Protein AF-0000000082829561 (afdb_homodimer)

InterPro domains:
  IPR021243 Protein of unknown function DUF2804 [PF10974] (38-331)
  IPR021243 Protein of unknown function DUF2804 [PTHR35868] (2-331)

Nearest PDB structures (foldseek):
  7a0q-assembly1_A  TM=5.522E-01  e=3.337E-08  Fusarium vanettenii 77-13-4
  5ixg-assembly1_A  TM=3.100E-01  e=2.796E-01  Burkholderia cenocepacia PC184
  7e7v-assembly3_C  TM=2.441E-01  e=7.284E-01  Ralstonia solanacearum
  8bk2-assembly2_B  TM=2.374E-01  e=1.233E+00  Neisseria meningitidis serogroup B
  7fyd-assembly1_A  TM=2.319E-01  e=2.919E+00  Homo sapiens

Sequence (662 aa):
MDLIQENGQPRYGRFESVPFTIHVQRYIYKTPYGKVLKGWRKQLKYKKFKFCGIQHKHYSIGLAIADIGWVGHGFFYIYDHETGQVIEWNAIQPLGHKTYLDEQPLFNQSYFSKSPYQFDIQHANGVRYIRVTKYGEICLSARIFCAGTDILSLCTPTGINGWTYTQKQTTLAVEGMFINKQNQVVQFDEKTFASLDDTCGFLRPETAWFWLSCNFWDEQGRRIGLNLASGVNESFGNENCLWINGVLFPLTDVLFEKVNDELWQISSLDQKLNLQVHIGWCRYENINLRMIGSQFNQWQAKISGTIEHETTDIIYCKEQYGLLEQHYAKWMDLIQENGQPRYGRFESVPFTIHVQRYIYKTPYGKVLKGWRKQLKYKKFKFCGIQHKHYSIGLAIADIGWVGHGFFYIYDHETGQVIEWNAIQPLGHKTYLDEQPLFNQSYFSKSPYQFDIQHANGVRYIRVTKYGEICLSARIFCAGTDILSLCTPTGINGWTYTQKQTTLAVEGMFINKQNQVVQFDEKTFASLDDTCGFLRPETAWFWLSCNFWDEQGRRIGLNLASGVNESFGNENCLWINGVLFPLTDVLFEKVNDELWQISSLDQKLNLQVHIGWCRYENINLRMIGSQFNQWQAKISGTIEHETTDIIYCKEQYGLLEQHYAKW

Secondary structure (DSSP, 8-state):
-BSB-TTS-B--EE-SS--SB--GGG---B-TTSPBP-HHHHHTTEEEEEEEEEEETTEEEEEEEEE-SSEEEEEEEEEETTT--EEEEEEEEETTTTEE----SSSEEEEEEETTEEEEEEEETTEEEEEEEETTEEEEEEEEE-TTS--EEEEEEETTTEEEEEEEEEEEEEEEEEE-TTS-EEE--TT-EEEEEEEEEE--SEEEEEEEEEEEE-TTS-EEEEEEEESSS-TTS---EEEETTEEEE---EEEEE-SSSEEEEEETTS-EEEEEEEEEEEEEEEEETTEEEEEEEEEEEEEEEEEEETTEEEEEEEEEEEEEEEEEE-/-BSB-TTS-B--EE-SS--SB--GGG---B-TTSPBP-HHHHHTTEEEEEEEEEEETTEEEEEEEEE-SSEEEEEEEEEETTT--EEEEEEEEETTTTEE----SSSEEEEEEETTEEEEEEEETTEEEEEEEETTEEEEEEEEE-TTS--EEEEEEETTTEEEEEEEEEEEEEEEEEE-TTS-EEE--TT-EEEEEEEEEE--SEEEEEEEEEEEE-TTS-EEEEEEEESSS-TTS---EEEETTEEEE---EEEEE-SSSEEEEEETTS-EEEEEEEEEEEEEEEEETTEEEEEEEEEEEEEEEEEEETTEEEEEEEEEEEEEEEEEE-

Solvent-accessible surface area (backbone atoms only — not comparable to full-atom values): 32976 Å² total; per-residue (Å²): 90,57,34,33,39,95,88,17,45,69,60,72,31,76,42,95,61,71,41,62,33,50,57,70,84,52,45,67,42,37,45,98,86,64,49,73,51,63,66,68,68,42,48,45,46,36,31,39,37,40,37,41,39,36,43,45,91,59,34,42,34,41,38,37,45,34,39,54,41,60,36,15,37,40,39,38,36,41,36,32,71,84,78,70,47,70,45,74,48,76,48,76,27,70,66,24,51,62,43,44,81,47,80,39,70,60,59,30,58,28,39,38,52,52,94,61,40,37,43,38,38,35,31,51,90,51,30,38,39,40,38,31,26,49,80,83,39,78,40,31,38,38,44,31,46,51,64,84,40,52,64,48,30,39,21,16,61,23,69,81,60,28,32,36,36,37,40,35,41,53,57,22,45,42,41,50,37,34,50,48,93,86,69,42,81,43,68,54,45,95,82,21,28,31,32,41,40,40,35,36,32,30,60,54,49,65,42,24,36,41,39,37,46,35,51,48,71,41,98,86,68,44,42,35,21,39,34,41,45,28,60,54,54,42,38,37,53,66,64,21,33,37,28,55,68,36,42,70,40,82,49,64,44,33,48,82,41,75,74,50,99,49,35,33,37,37,37,29,74,82,65,42,31,44,36,39,37,40,54,57,63,62,54,72,47,76,44,83,43,99,78,35,32,33,41,38,40,39,22,41,27,32,32,27,42,42,36,56,79,49,98,85,41,70,48,69,40,76,63,35,61,30,37,41,34,42,37,41,40,30,95,91,58,34,34,38,93,89,16,44,68,60,73,30,75,42,94,61,72,41,64,32,48,58,70,85,52,43,66,42,37,46,96,86,63,49,74,51,63,68,68,70,42,48,47,46,37,31,40,39,39,38,41,38,35,43,43,90,59,34,41,34,42,38,37,44,35,38,54,39,59,36,15,37,40,38,38,36,42,36,31,70,85,77,67,49,69,45,75,47,75,50,75,26,68,66,24,51,62,43,43,80,48,79,37,69,58,59,31,58,29,40,40,55,52,92,58,40,36,41,40,38,36,32,50,91,51,29,38,38,39,39,31,26,50,80,84,40,79,40,32,38,39,43,32,45,52,66,85,39,52,65,49,28,39,22,17,60,23,70,82,59,28,29,36,37,40,39,37,39,54,57,22,46,41,42,51,37,35,49,48,93,85,69,41,81,43,69,54,45,95,81,22,30,31,32,42,40,39,35,39,32,30,60,54,51,66,42,25,36,40,38,37,45,35,51,46,71,39,98,84,68,43,42,35,20,39,34,42,46,28,61,54,55,42,38,36,53,65,65,22,33,39,29,54,70,34,43,70,40,84,49,64,44,35,47,83,40,76,74,52,100,49,36,33,38,37,36,28,73,83,66,42,31,43,37,40,36,40,54,57,65,63,55,72,47,78,45,83,42,99,78,35,33,33,42,38,40,38,21,41,25,32,32,27,41,42,36,54,78,48,97,85,41,72,48,67,40,77,61,36,61,30,36,40,32,42,38,39,40,30,94

pLDDT: mean 95.27, std 4.78, range [64.25, 98.88]

Structure (mmCIF, N/CA/C/O backbone):
data_AF-0000000082829561-model_v1
#
loop_
_entity.id
_entity.type
_entity.pdbx_description
1 polymer 'Uncharacterized protein'
#
loop_
_atom_site.group_PDB
_atom_site.id
_atom_site.type_symbol
_atom_site.label_atom_id
_atom_site.label_alt_id
_atom_site.label_comp_id
_atom_site.label_asym_id
_atom_site.label_entity_id
_atom_site.label_seq_id
_atom_site.pdbx_PDB_ins_code
_atom_site.Cartn_x
_atom_site.Cartn_y
_atom_site.Cartn_z
_atom_site.occupancy
_atom_site.B_iso_or_equiv
_atom_site.auth_seq_id
_atom_site.auth_comp_id
_atom_site.auth_asym_id
_atom_site.auth_atom_id
_atom_site.pdbx_PDB_model_num
ATOM 1 N N . MET A 1 1 ? -20.594 -5.582 -14.867 1 89.31 1 MET A N 1
ATOM 2 C CA . MET A 1 1 ? -20.141 -4.195 -14.773 1 89.31 1 MET A CA 1
ATOM 3 C C . MET A 1 1 ? -18.797 -4.016 -15.477 1 89.31 1 MET A C 1
ATOM 5 O O . MET A 1 1 ? -18.047 -4.977 -15.633 1 89.31 1 MET A O 1
ATOM 9 N N . ASP A 1 2 ? -18.578 -2.828 -15.984 1 94.31 2 ASP A N 1
ATOM 10 C CA . ASP A 1 2 ? -17.281 -2.48 -16.531 1 94.31 2 ASP A CA 1
ATOM 11 C C . ASP A 1 2 ? -16.328 -1.979 -15.445 1 94.31 2 ASP A C 1
ATOM 13 O O . ASP A 1 2 ? -16.734 -1.215 -14.562 1 94.31 2 ASP A O 1
ATOM 17 N N . LEU A 1 3 ? -15.148 -2.484 -15.523 1 97.81 3 LEU A N 1
ATOM 18 C CA . LEU A 1 3 ? -14.195 -2.039 -14.508 1 97.81 3 LEU A CA 1
ATOM 19 C C . LEU A 1 3 ? -13.953 -0.539 -14.617 1 97.81 3 LEU A C 1
ATOM 21 O O . LEU A 1 3 ? -14.008 0.177 -13.617 1 97.81 3 LEU A O 1
ATOM 25 N N . ILE A 1 4 ? -13.625 -0.08 -15.867 1 97.62 4 ILE A N 1
ATOM 26 C CA . ILE A 1 4 ? -13.453 1.352 -16.078 1 97.62 4 ILE A CA 1
ATOM 27 C C . ILE A 1 4 ? -14.812 2.006 -16.312 1 97.62 4 ILE A C 1
ATOM 29 O O . ILE A 1 4 ? -15.57 1.581 -17.188 1 97.62 4 ILE A O 1
ATOM 33 N N . GLN A 1 5 ? -15.062 3.021 -15.586 1 95.19 5 GLN A N 1
ATOM 34 C CA . GLN A 1 5 ? -16.344 3.715 -15.625 1 95.19 5 GLN A CA 1
ATOM 35 C C . GLN A 1 5 ? -16.422 4.672 -16.812 1 95.19 5 GLN A C 1
ATOM 37 O O . GLN A 1 5 ? -15.414 4.879 -17.516 1 95.19 5 GLN A O 1
ATOM 42 N N . GLU A 1 6 ? -17.562 5.297 -16.969 1 92.88 6 GLU A N 1
ATOM 43 C CA . GLU A 1 6 ? -17.781 6.234 -18.062 1 92.88 6 GLU A CA 1
ATOM 44 C C . GLU A 1 6 ? -16.922 7.48 -17.922 1 92.88 6 GLU A C 1
ATOM 46 O O . GLU A 1 6 ? -16.5 8.078 -18.906 1 92.88 6 GLU A O 1
ATOM 51 N N . ASN A 1 7 ? -16.609 7.816 -16.703 1 91.56 7 ASN A N 1
ATOM 52 C CA . ASN A 1 7 ? -15.805 9.008 -16.469 1 91.56 7 ASN A CA 1
ATOM 53 C C . ASN A 1 7 ? -14.32 8.734 -16.703 1 91.56 7 ASN A C 1
ATOM 55 O O . ASN A 1 7 ? -13.477 9.609 -16.469 1 91.56 7 ASN A O 1
ATOM 59 N N . GLY A 1 8 ? -14.047 7.512 -17.031 1 94.19 8 GLY A N 1
ATOM 60 C CA . GLY A 1 8 ? -12.68 7.164 -17.375 1 94.19 8 GLY A CA 1
ATOM 61 C C . GLY A 1 8 ? -11.867 6.66 -16.203 1 94.19 8 GLY A C 1
ATOM 62 O O . GLY A 1 8 ? -10.656 6.445 -16.328 1 94.19 8 GLY A O 1
ATOM 63 N N . GLN A 1 9 ? -12.484 6.535 -15.078 1 94.5 9 GLN A N 1
ATOM 64 C CA . GLN A 1 9 ? -11.789 6.066 -13.883 1 94.5 9 GLN A CA 1
ATOM 65 C C . GLN A 1 9 ? -12.258 4.668 -13.484 1 94.5 9 GLN A C 1
ATOM 67 O O . GLN A 1 9 ? -13.391 4.289 -13.758 1 94.5 9 GLN A O 1
ATOM 72 N N . PRO A 1 10 ? -11.438 3.881 -12.891 1 96.94 10 PRO A N 1
ATOM 73 C CA . PRO A 1 10 ? -11.828 2.523 -12.492 1 96.94 10 PRO A CA 1
ATOM 74 C C . PRO A 1 10 ? -12.758 2.502 -11.281 1 96.94 10 PRO A C 1
ATOM 76 O O . PRO A 1 10 ? -12.859 3.498 -10.562 1 96.94 10 PRO A O 1
ATOM 79 N N . ARG A 1 11 ? -13.477 1.446 -11.172 1 96.69 11 ARG A N 1
ATOM 80 C CA . ARG A 1 11 ? -14.102 1.095 -9.898 1 96.69 11 ARG A CA 1
ATOM 81 C C . ARG A 1 11 ? -13.094 0.458 -8.953 1 96.69 11 ARG A C 1
ATOM 83 O O . ARG A 1 11 ? -12.227 -0.306 -9.383 1 96.69 11 ARG A O 1
ATOM 90 N N . TYR A 1 12 ? -13.234 0.782 -7.688 1 97.25 12 TYR A N 1
ATOM 91 C CA . TYR A 1 12 ? -12.258 0.266 -6.73 1 97.25 12 TYR A CA 1
ATOM 92 C C . TYR A 1 12 ? -12.945 -0.564 -5.648 1 97.25 12 TYR A C 1
ATOM 94 O O . TYR A 1 12 ? -14.117 -0.344 -5.34 1 97.25 12 TYR A O 1
ATOM 102 N N . GLY A 1 13 ? -12.117 -1.519 -5.113 1 96.06 13 GLY A N 1
ATOM 103 C CA . GLY A 1 13 ? -12.578 -2.369 -4.027 1 96.06 13 GLY A CA 1
ATOM 104 C C . GLY A 1 13 ? -12.695 -3.83 -4.426 1 96.06 13 GLY A C 1
ATOM 105 O O . GLY A 1 13 ? -12.234 -4.227 -5.496 1 96.06 13 GLY A O 1
ATOM 106 N N . ARG A 1 14 ? -13.148 -4.629 -3.502 1 95.75 14 ARG A N 1
ATOM 107 C CA . ARG A 1 14 ? -13.461 -6.027 -3.785 1 95.75 14 ARG A CA 1
ATOM 108 C C . ARG A 1 14 ? -14.859 -6.164 -4.375 1 95.75 14 ARG A C 1
ATOM 110 O O . ARG A 1 14 ? -15.836 -5.648 -3.816 1 95.75 14 ARG A O 1
ATOM 117 N N . PHE A 1 15 ? -14.922 -6.84 -5.449 1 96.75 15 PHE A N 1
ATOM 118 C CA . PHE A 1 15 ? -16.188 -6.945 -6.16 1 96.75 15 PHE A CA 1
ATOM 119 C C . PHE A 1 15 ? -16.875 -8.266 -5.84 1 96.75 15 PHE A C 1
ATOM 121 O O . PHE A 1 15 ? -16.219 -9.305 -5.719 1 96.75 15 PHE A O 1
ATOM 128 N N . GLU A 1 16 ? -18.172 -8.219 -5.789 1 92.44 16 GLU A N 1
ATOM 129 C CA . GLU A 1 16 ? -18.953 -9.43 -5.594 1 92.44 16 GLU A CA 1
ATOM 130 C C . GLU A 1 16 ? -18.969 -10.289 -6.855 1 92.44 16 GLU A C 1
ATOM 132 O O . GLU A 1 16 ? -19.016 -11.516 -6.777 1 92.44 16 GLU A O 1
ATOM 137 N N . SER A 1 17 ? -18.984 -9.555 -7.945 1 92.19 17 SER A N 1
ATOM 138 C CA . SER A 1 17 ? -18.938 -10.234 -9.234 1 92.19 17 SER A CA 1
ATOM 139 C C . SER A 1 17 ? -17.781 -9.711 -10.086 1 92.19 17 SER A C 1
ATOM 141 O O . SER A 1 17 ? -17.406 -8.539 -9.984 1 92.19 17 SER A O 1
ATOM 143 N N . VAL A 1 18 ? -17.297 -10.602 -10.852 1 94.81 18 VAL A N 1
ATOM 144 C CA . VAL A 1 18 ? -16.203 -10.211 -11.734 1 94.81 18 VAL A CA 1
ATOM 145 C C . VAL A 1 18 ? -16.719 -9.227 -12.789 1 94.81 18 VAL A C 1
ATOM 147 O O . VAL A 1 18 ? -17.828 -9.391 -13.312 1 94.81 18 VAL A O 1
ATOM 150 N N . PRO A 1 19 ? -15.93 -8.227 -13.133 1 96.19 19 PRO A N 1
ATOM 151 C CA . PRO A 1 19 ? -16.344 -7.336 -14.219 1 96.19 19 PRO A CA 1
ATOM 152 C C . PRO A 1 19 ? -16.531 -8.07 -15.539 1 96.19 19 PRO A C 1
ATOM 154 O O . PRO A 1 19 ? -15.82 -9.031 -15.828 1 96.19 19 PRO A O 1
ATOM 157 N N . PHE A 1 20 ? -17.422 -7.59 -16.344 1 94.31 20 PHE A N 1
ATOM 158 C CA . PHE A 1 20 ? -17.641 -8.156 -17.672 1 94.31 20 PHE A CA 1
ATOM 159 C C . PHE A 1 20 ? -16.5 -7.777 -18.609 1 94.31 20 PHE A C 1
ATOM 161 O O . PHE A 1 20 ? -16.078 -8.586 -19.438 1 94.31 20 PHE A O 1
ATOM 168 N N . THR A 1 21 ? -16.141 -6.527 -18.391 1 95.31 21 THR A N 1
ATOM 169 C CA . THR A 1 21 ? -15.055 -6.02 -19.219 1 95.31 21 THR A CA 1
ATOM 170 C C . THR A 1 21 ? -14.133 -5.113 -18.406 1 95.31 21 THR A C 1
ATOM 172 O O . THR A 1 21 ? -14.578 -4.469 -17.453 1 95.31 21 THR A O 1
ATOM 175 N N . ILE A 1 22 ? -12.867 -5.141 -18.797 1 95.56 22 ILE A N 1
ATOM 176 C CA . ILE A 1 22 ? -11.922 -4.191 -18.203 1 95.56 22 ILE A CA 1
ATOM 177 C C . ILE A 1 22 ? -12.047 -2.842 -18.906 1 95.56 22 ILE A C 1
ATOM 179 O O . ILE A 1 22 ? -12.156 -1.803 -18.25 1 95.56 22 ILE A O 1
ATOM 183 N N . HIS A 1 23 ? -12.133 -2.816 -20.297 1 92.62 23 HIS A N 1
ATOM 184 C CA . HIS A 1 23 ? -12.305 -1.646 -21.156 1 92.62 23 HIS A CA 1
ATOM 185 C C . HIS A 1 23 ? -11.211 -0.614 -20.906 1 92.62 23 HIS A C 1
ATOM 187 O O . HIS A 1 23 ? -11.5 0.558 -20.656 1 92.62 23 HIS A O 1
ATOM 193 N N . VAL A 1 24 ? -9.961 -1.027 -21.047 1 93.88 24 VAL A N 1
ATOM 194 C CA . VAL A 1 24 ? -8.789 -0.237 -20.688 1 93.88 24 VAL A CA 1
ATOM 195 C C . VAL A 1 24 ? -8.703 0.998 -21.578 1 93.88 24 VAL A C 1
ATOM 197 O O . VAL A 1 24 ? -8.156 2.027 -21.172 1 93.88 24 VAL A O 1
ATOM 200 N N . GLN A 1 25 ? -9.281 0.977 -22.734 1 92.69 25 GLN A N 1
ATOM 201 C CA . GLN A 1 25 ? -9.227 2.09 -23.688 1 92.69 25 GLN A CA 1
ATOM 202 C C . GLN A 1 25 ? -9.953 3.314 -23.125 1 92.69 25 GLN A C 1
ATOM 204 O O . GLN A 1 25 ? -9.609 4.449 -23.469 1 92.69 25 GLN A O 1
ATOM 209 N N . ARG A 1 26 ? -10.836 3.133 -22.266 1 93.56 26 ARG A N 1
ATOM 210 C CA . ARG A 1 26 ? -11.633 4.223 -21.703 1 93.56 26 ARG A CA 1
ATOM 211 C C . ARG A 1 26 ? -10.875 4.914 -20.578 1 93.56 26 ARG A C 1
ATOM 213 O O . ARG A 1 26 ? -11.242 6.016 -20.156 1 93.56 26 ARG A O 1
ATOM 220 N N . TYR A 1 27 ? -9.906 4.254 -20.047 1 96.38 27 TYR A N 1
ATOM 221 C CA . TYR A 1 27 ? -9.18 4.812 -18.906 1 96.38 27 TYR A CA 1
ATOM 222 C C . TYR A 1 27 ? -8.43 6.074 -19.312 1 96.38 27 TYR A C 1
ATOM 224 O O . TYR A 1 27 ? -7.672 6.07 -20.297 1 96.38 27 TYR A O 1
ATOM 232 N N . ILE A 1 28 ? -8.648 7.102 -18.625 1 95.06 28 ILE A N 1
ATOM 233 C CA . ILE A 1 28 ? -7.91 8.344 -18.828 1 95.06 28 ILE A CA 1
ATOM 234 C C . ILE A 1 28 ? -6.699 8.383 -17.906 1 95.06 28 ILE A C 1
ATOM 236 O O . ILE A 1 28 ? -6.828 8.703 -16.719 1 95.06 28 ILE A O 1
ATOM 240 N N . TYR A 1 29 ? -5.582 8.086 -18.453 1 94.69 29 TYR A N 1
ATOM 241 C CA . TYR A 1 29 ? -4.328 8.109 -17.703 1 94.69 29 TYR A CA 1
ATOM 242 C C . TYR A 1 29 ? -3.723 9.508 -17.703 1 94.69 29 TYR A C 1
ATOM 244 O O . TYR A 1 29 ? -3.461 10.086 -18.766 1 94.69 29 TYR A O 1
ATOM 252 N N . LYS A 1 30 ? -3.529 10.023 -16.531 1 91.88 30 LYS A N 1
ATOM 253 C CA . LYS A 1 30 ? -2.842 11.305 -16.391 1 91.88 30 LYS A CA 1
ATOM 254 C C . LYS A 1 30 ? -1.5 11.133 -15.688 1 91.88 30 LYS A C 1
ATOM 256 O O . LYS A 1 30 ? -1.394 10.375 -14.727 1 91.88 30 LYS A O 1
ATOM 261 N N . THR A 1 31 ? -0.501 11.844 -16.266 1 88.5 31 THR A N 1
ATOM 262 C CA . THR A 1 31 ? 0.788 11.844 -15.586 1 88.5 31 THR A CA 1
ATOM 263 C C . THR A 1 31 ? 0.679 12.531 -14.227 1 88.5 31 THR A C 1
ATOM 265 O O . THR A 1 31 ? -0.312 13.211 -13.945 1 88.5 31 THR A O 1
ATOM 268 N N . PRO A 1 32 ? 1.719 12.391 -13.398 1 84.06 32 PRO A N 1
ATOM 269 C CA . PRO A 1 32 ? 1.677 13.039 -12.086 1 84.06 32 PRO A CA 1
ATOM 270 C C . PRO A 1 32 ? 1.506 14.555 -12.18 1 84.06 32 PRO A C 1
ATOM 272 O O . PRO A 1 32 ? 1.066 15.188 -11.219 1 84.06 32 PRO A O 1
ATOM 275 N N . TYR A 1 33 ? 1.787 15.086 -13.281 1 85.88 33 TYR A N 1
ATOM 276 C CA . TYR A 1 33 ? 1.714 16.531 -13.445 1 85.88 33 TYR A CA 1
ATOM 277 C C . TYR A 1 33 ? 0.47 16.938 -14.227 1 85.88 33 TYR A C 1
ATOM 279 O O . TYR A 1 33 ? 0.334 18.078 -14.641 1 85.88 33 TYR A O 1
ATOM 287 N N . GLY A 1 34 ? -0.373 15.961 -14.539 1 85.06 34 GLY A N 1
ATOM 288 C CA . GLY A 1 34 ? -1.711 16.281 -15 1 85.06 34 GLY A CA 1
ATOM 289 C C . GLY A 1 34 ? -1.871 16.141 -16.5 1 85.06 34 GLY A C 1
ATOM 290 O O . GLY A 1 34 ? -2.965 16.344 -17.031 1 85.06 34 GLY A O 1
ATOM 291 N N . LYS A 1 35 ? -0.866 15.781 -17.156 1 90.12 35 LYS A N 1
ATOM 292 C CA . LYS A 1 35 ? -0.957 15.641 -18.609 1 90.12 35 LYS A CA 1
ATOM 293 C C . LYS A 1 35 ? -1.551 14.289 -19 1 90.12 35 LYS A C 1
ATOM 295 O O . LYS A 1 35 ? -1.104 13.25 -18.516 1 90.12 35 LYS A O 1
ATOM 300 N N . VAL A 1 36 ? -2.535 14.359 -19.828 1 93.38 36 VAL A N 1
ATOM 301 C CA . VAL A 1 36 ? -3.166 13.133 -20.297 1 93.38 36 VAL A CA 1
ATOM 302 C C . VAL A 1 36 ? -2.238 12.414 -21.281 1 93.38 36 VAL A C 1
ATOM 304 O O . VAL A 1 36 ? -1.704 13.031 -22.203 1 93.38 36 VAL A O 1
ATOM 307 N N . LEU A 1 37 ? -2.049 11.148 -21.031 1 93.31 37 LEU A N 1
ATOM 308 C CA . LEU A 1 37 ? -1.248 10.328 -21.938 1 93.31 37 LEU A CA 1
ATOM 309 C C . LEU A 1 37 ? -2.141 9.484 -22.844 1 93.31 37 LEU A C 1
ATOM 311 O O . LEU A 1 37 ? -3.152 8.945 -22.391 1 93.31 37 LEU A O 1
ATOM 315 N N . LYS A 1 38 ? -1.775 9.438 -24.156 1 93.19 38 LYS A N 1
ATOM 316 C CA . LYS A 1 38 ? -2.521 8.648 -25.125 1 93.19 38 LYS A CA 1
ATOM 317 C C . LYS A 1 38 ? -1.582 7.816 -26 1 93.19 38 LYS A C 1
ATOM 319 O O . LYS A 1 38 ? -0.36 7.945 -25.906 1 93.19 38 LYS A O 1
ATOM 324 N N . GLY A 1 39 ? -2.1 6.797 -26.688 1 91.75 39 GLY A N 1
ATOM 325 C CA . GLY A 1 39 ? -1.334 6.043 -27.656 1 91.75 39 GLY A CA 1
ATOM 326 C C . GLY A 1 39 ? -0.369 5.055 -27.031 1 91.75 39 GLY A C 1
ATOM 327 O O . GLY A 1 39 ? -0.707 4.387 -26.062 1 91.75 39 GLY A O 1
ATOM 328 N N . TRP A 1 40 ? 0.796 5.031 -27.703 1 89.56 40 TRP A N 1
ATOM 329 C CA . TRP A 1 40 ? 1.743 3.979 -27.344 1 89.56 40 TRP A CA 1
ATOM 330 C C . TRP A 1 40 ? 2.361 4.246 -25.984 1 89.56 40 TRP A C 1
ATOM 332 O O . TRP A 1 40 ? 2.725 3.309 -25.266 1 89.56 40 TRP A O 1
ATOM 342 N N . ARG A 1 41 ? 2.488 5.457 -25.609 1 91.25 41 ARG A N 1
ATOM 343 C CA . ARG A 1 41 ? 3.072 5.781 -24.312 1 91.25 41 ARG A CA 1
ATOM 344 C C . ARG A 1 41 ? 2.188 5.285 -23.172 1 91.25 41 ARG A C 1
ATOM 346 O O . ARG A 1 41 ? 2.689 4.809 -22.156 1 91.25 41 ARG A O 1
ATOM 353 N N . LYS A 1 42 ? 0.888 5.504 -23.344 1 93.75 42 LYS A N 1
ATOM 354 C CA . LYS A 1 42 ? -0.067 4.98 -22.375 1 93.75 42 LYS A CA 1
ATOM 355 C C . LYS A 1 42 ? -0.042 3.455 -22.344 1 93.75 42 LYS A C 1
ATOM 357 O O . LYS A 1 42 ? -0.053 2.848 -21.266 1 93.75 42 LYS A O 1
ATOM 362 N N . GLN A 1 43 ? 0.065 2.871 -23.516 1 91.5 43 GLN A N 1
ATOM 363 C CA . GLN A 1 43 ? 0.054 1.417 -23.641 1 91.5 43 GLN A CA 1
ATOM 364 C C . GLN A 1 43 ? 1.265 0.797 -22.938 1 91.5 43 GLN A C 1
ATOM 366 O O . GLN A 1 43 ? 1.173 -0.297 -22.391 1 91.5 43 GLN A O 1
ATOM 371 N N . LEU A 1 44 ? 2.328 1.472 -22.953 1 90.88 44 LEU A N 1
ATOM 372 C CA . LEU A 1 44 ? 3.559 0.964 -22.359 1 90.88 44 LEU A CA 1
ATOM 373 C C . LEU A 1 44 ? 3.436 0.892 -20.844 1 90.88 44 LEU A C 1
ATOM 375 O O . LEU A 1 44 ? 4.195 0.175 -20.188 1 90.88 44 LEU A O 1
ATOM 379 N N . LYS A 1 45 ? 2.521 1.64 -20.297 1 93 45 LYS A N 1
ATOM 380 C CA . LYS A 1 45 ? 2.334 1.672 -18.859 1 93 45 LYS A CA 1
ATOM 381 C C . LYS A 1 45 ? 1.433 0.531 -18.391 1 93 45 LYS A C 1
ATOM 383 O O . LYS A 1 45 ? 1.385 0.214 -17.203 1 93 45 LYS A O 1
ATOM 388 N N . TYR A 1 46 ? 0.714 -0.025 -19.312 1 95.12 46 TYR A N 1
ATOM 389 C CA . TYR A 1 46 ? -0.258 -1.068 -19 1 95.12 46 TYR A CA 1
ATOM 390 C C . TYR A 1 46 ? 0.412 -2.436 -18.938 1 95.12 46 TYR A C 1
ATOM 392 O O . TYR A 1 46 ? 1.143 -2.82 -19.859 1 95.12 46 TYR A O 1
ATOM 400 N N . LYS A 1 47 ? 0.269 -3.164 -17.828 1 95.19 47 LYS A N 1
ATOM 401 C CA . LYS A 1 47 ? 0.86 -4.48 -17.609 1 95.19 47 LYS A CA 1
ATOM 402 C C . LYS A 1 47 ? -0.218 -5.547 -17.438 1 95.19 47 LYS A C 1
ATOM 404 O O . LYS A 1 47 ? -1.285 -5.27 -16.875 1 95.19 47 LYS A O 1
ATOM 409 N N . LYS A 1 48 ? 0.062 -6.754 -17.859 1 96.12 48 LYS A N 1
ATOM 410 C CA . LYS A 1 48 ? -0.829 -7.902 -17.719 1 96.12 48 LYS A CA 1
ATOM 411 C C . LYS A 1 48 ? -0.047 -9.164 -17.375 1 96.12 48 LYS A C 1
ATOM 413 O O . LYS A 1 48 ? 1.032 -9.398 -17.922 1 96.12 48 LYS A O 1
ATOM 418 N N . PHE A 1 49 ? -0.632 -9.93 -16.484 1 95.5 49 PHE A N 1
ATOM 419 C CA . PHE A 1 49 ? -0.048 -11.188 -16.047 1 95.5 49 PHE A CA 1
ATOM 420 C C . PHE A 1 49 ? -1.115 -12.273 -15.945 1 95.5 49 PHE A C 1
ATOM 422 O O . PHE A 1 49 ? -2.232 -12.008 -15.492 1 95.5 49 PHE A O 1
ATOM 429 N N . LYS A 1 50 ? -0.742 -13.469 -16.375 1 98.19 50 LYS A N 1
ATOM 430 C CA . LYS A 1 50 ? -1.52 -14.656 -16.062 1 98.19 50 LYS A CA 1
ATOM 431 C C . LYS A 1 50 ? -0.624 -15.766 -15.516 1 98.19 50 LYS A C 1
ATOM 433 O O . LYS A 1 50 ? 0.41 -16.078 -16.109 1 98.19 50 LYS A O 1
ATOM 438 N N . PHE A 1 51 ? -1 -16.25 -14.469 1 98.5 51 PHE A N 1
ATOM 439 C CA . PHE A 1 51 ? -0.268 -17.359 -13.852 1 98.5 51 PHE A CA 1
ATOM 440 C C . PHE A 1 51 ? -1.203 -18.516 -13.531 1 98.5 51 PHE A C 1
ATOM 442 O O . PHE A 1 51 ? -2.352 -18.297 -13.141 1 98.5 51 PHE A O 1
ATOM 449 N N . CYS A 1 52 ? -0.747 -19.719 -13.711 1 98.75 52 CYS A N 1
ATOM 450 C CA . CYS A 1 52 ? -1.421 -20.953 -13.312 1 98.75 52 CYS A CA 1
ATOM 451 C C . CYS A 1 52 ? -0.48 -21.859 -12.531 1 98.75 52 CYS A C 1
ATOM 453 O O . CYS A 1 52 ? 0.609 -22.188 -13.008 1 98.75 52 CYS A O 1
ATOM 455 N N . GLY A 1 53 ? -0.911 -22.188 -11.383 1 98.75 53 GLY A N 1
ATOM 456 C CA . GLY A 1 53 ? -0.223 -23.203 -10.602 1 98.75 53 GLY A CA 1
ATOM 457 C C . GLY A 1 53 ? -1.031 -24.469 -10.43 1 98.75 53 GLY A C 1
ATOM 458 O O . GLY A 1 53 ? -2.238 -24.422 -10.18 1 98.75 53 GLY A O 1
ATOM 459 N N . ILE A 1 54 ? -0.373 -25.641 -10.609 1 98.81 54 ILE A N 1
ATOM 460 C CA . ILE A 1 54 ? -1.03 -26.922 -10.398 1 98.81 54 ILE A CA 1
ATOM 461 C C . ILE A 1 54 ? -0.222 -27.75 -9.406 1 98.81 54 ILE A C 1
ATOM 463 O O . ILE A 1 54 ? 0.999 -27.875 -9.531 1 98.81 54 ILE A O 1
ATOM 467 N N . GLN A 1 55 ? -0.903 -28.188 -8.461 1 98.81 55 GLN A N 1
ATOM 468 C CA . GLN A 1 55 ? -0.312 -29.109 -7.496 1 98.81 55 GLN A CA 1
ATOM 469 C C . GLN A 1 55 ? -0.887 -30.516 -7.648 1 98.81 55 GLN A C 1
ATOM 471 O O . GLN A 1 55 ? -2.08 -30.734 -7.43 1 98.81 55 GLN A O 1
ATOM 476 N N . HIS A 1 56 ? -0.071 -31.469 -8.055 1 98.56 56 HIS A N 1
ATOM 477 C CA . HIS A 1 56 ? -0.446 -32.875 -8.203 1 98.56 56 HIS A CA 1
ATOM 478 C C . HIS A 1 56 ? 0.515 -33.781 -7.445 1 98.56 56 HIS A C 1
ATOM 480 O O . HIS A 1 56 ? 1.647 -34 -7.883 1 98.56 56 HIS A O 1
ATOM 486 N N . LYS A 1 57 ? -0.007 -34.344 -6.371 1 97.5 57 LYS A N 1
ATOM 487 C CA . LYS A 1 57 ? 0.857 -35.188 -5.543 1 97.5 57 LYS A CA 1
ATOM 488 C C . LYS A 1 57 ? 2.158 -34.469 -5.203 1 97.5 57 LYS A C 1
ATOM 490 O O . LYS A 1 57 ? 2.139 -33.375 -4.621 1 97.5 57 LYS A O 1
ATOM 495 N N . HIS A 1 58 ? 3.254 -34.969 -5.594 1 97.69 58 HIS A N 1
ATOM 496 C CA . HIS A 1 58 ? 4.523 -34.344 -5.242 1 97.69 58 HIS A CA 1
ATOM 497 C C . HIS A 1 58 ? 5.031 -33.438 -6.371 1 97.69 58 HIS A C 1
ATOM 499 O O . HIS A 1 58 ? 6.145 -32.938 -6.301 1 97.69 58 HIS A O 1
ATOM 505 N N . TYR A 1 59 ? 4.238 -33.219 -7.422 1 98.44 59 TYR A N 1
ATOM 506 C CA . TYR A 1 59 ? 4.625 -32.312 -8.508 1 98.44 59 TYR A CA 1
ATOM 507 C C . TYR A 1 59 ? 4.012 -30.938 -8.32 1 98.44 59 TYR A C 1
ATOM 509 O O . TYR A 1 59 ? 2.842 -30.812 -7.957 1 98.44 59 TYR A O 1
ATOM 517 N N . SER A 1 60 ? 4.801 -29.953 -8.508 1 98.69 60 SER A N 1
ATOM 518 C CA . SER A 1 60 ? 4.324 -28.578 -8.68 1 98.69 60 SER A CA 1
ATOM 519 C C . SER A 1 60 ? 4.59 -28.078 -10.086 1 98.69 60 SER A C 1
ATOM 521 O O . SER A 1 60 ? 5.719 -28.156 -10.578 1 98.69 60 SER A O 1
ATOM 523 N N . ILE A 1 61 ? 3.566 -27.609 -10.719 1 98.81 61 ILE A N 1
ATOM 524 C CA . ILE A 1 61 ? 3.672 -27.094 -12.078 1 98.81 61 ILE A CA 1
ATOM 525 C C . ILE A 1 61 ? 3.314 -25.609 -12.102 1 98.81 61 ILE A C 1
ATOM 527 O O . ILE A 1 61 ? 2.328 -25.188 -11.492 1 98.81 61 ILE A O 1
ATOM 531 N N . GLY A 1 62 ? 4.102 -24.797 -12.711 1 98.56 62 GLY A N 1
ATOM 532 C CA . GLY A 1 62 ? 3.836 -23.391 -12.883 1 98.56 62 GLY A CA 1
ATOM 533 C C . GLY A 1 62 ? 3.953 -22.922 -14.32 1 98.56 62 GLY A C 1
ATOM 534 O O . GLY A 1 62 ? 4.828 -23.391 -15.055 1 98.56 62 GLY A O 1
ATOM 535 N N . LEU A 1 63 ? 3.068 -22.125 -14.711 1 98.5 63 LEU A N 1
ATOM 536 C CA . LEU A 1 63 ? 3.057 -21.5 -16.031 1 98.5 63 LEU A CA 1
ATOM 537 C C . LEU A 1 63 ? 2.645 -20.031 -15.938 1 98.5 63 LEU A C 1
ATOM 539 O O . LEU A 1 63 ? 1.689 -19.703 -15.234 1 98.5 63 LEU A O 1
ATOM 543 N N . ALA A 1 64 ? 3.377 -19.188 -16.609 1 97.88 64 ALA A N 1
ATOM 544 C CA . ALA A 1 64 ? 2.992 -17.781 -16.609 1 97.88 64 ALA A CA 1
ATOM 545 C C . ALA A 1 64 ? 3.279 -17.141 -17.969 1 97.88 64 ALA A C 1
ATOM 547 O O . ALA A 1 64 ? 4.215 -17.547 -18.656 1 97.88 64 ALA A O 1
ATOM 548 N N . ILE A 1 65 ? 2.469 -16.234 -18.328 1 97.38 65 ILE A N 1
ATOM 549 C CA . ILE A 1 65 ? 2.699 -15.297 -19.422 1 97.38 65 ILE A CA 1
ATOM 550 C C . ILE A 1 65 ? 2.566 -13.867 -18.922 1 97.38 65 ILE A C 1
ATOM 552 O O . ILE A 1 65 ? 1.604 -13.531 -18.219 1 97.38 65 ILE A O 1
ATOM 556 N N . ALA A 1 66 ? 3.527 -13.078 -19.188 1 94.69 66 ALA A N 1
ATOM 557 C CA . ALA A 1 66 ? 3.496 -11.664 -18.812 1 94.69 66 ALA A CA 1
ATOM 558 C C . ALA A 1 66 ? 3.707 -10.766 -20.031 1 94.69 66 ALA A C 1
ATOM 560 O O . ALA A 1 66 ? 4.543 -11.062 -20.891 1 94.69 66 ALA A O 1
ATOM 561 N N . ASP A 1 67 ? 2.908 -9.82 -20.125 1 94.44 67 ASP A N 1
ATOM 562 C CA . ASP A 1 67 ? 3.072 -8.719 -21.078 1 94.44 67 ASP A CA 1
ATOM 563 C C . ASP A 1 67 ? 3.283 -7.395 -20.344 1 94.44 67 ASP A C 1
ATOM 565 O O . ASP A 1 67 ? 2.326 -6.785 -19.859 1 94.44 67 ASP A O 1
ATOM 569 N N . ILE A 1 68 ? 4.453 -6.914 -20.359 1 88.88 68 ILE A N 1
ATOM 570 C CA . ILE A 1 68 ? 4.758 -5.719 -19.578 1 88.88 68 ILE A CA 1
ATOM 571 C C . ILE A 1 68 ? 4.945 -4.527 -20.516 1 88.88 68 ILE A C 1
ATOM 573 O O . ILE A 1 68 ? 5.574 -3.535 -20.156 1 88.88 68 ILE A O 1
ATOM 577 N N . GLY A 1 69 ? 4.395 -4.637 -21.75 1 86.5 69 GLY A N 1
ATOM 578 C CA . GLY A 1 69 ? 4.445 -3.562 -22.734 1 86.5 69 GLY A CA 1
ATOM 579 C C . GLY A 1 69 ? 5.559 -3.734 -23.75 1 86.5 69 GLY A C 1
ATOM 580 O O . GLY A 1 69 ? 5.332 -4.258 -24.844 1 86.5 69 GLY A O 1
ATOM 581 N N . TRP A 1 70 ? 6.84 -3.592 -23.312 1 83.88 70 TRP A N 1
ATOM 582 C CA . TRP A 1 70 ? 7.953 -3.66 -24.266 1 83.88 70 TRP A CA 1
ATOM 583 C C . TRP A 1 70 ? 8.523 -5.074 -24.328 1 83.88 70 TRP A C 1
ATOM 585 O O . TRP A 1 70 ? 9.297 -5.395 -25.234 1 83.88 70 TRP A O 1
ATOM 595 N N . VAL A 1 71 ? 8.031 -5.844 -23.391 1 87.94 71 VAL A N 1
ATOM 596 C CA . VAL A 1 71 ? 8.578 -7.195 -23.344 1 87.94 71 VAL A CA 1
ATOM 597 C C . VAL A 1 71 ? 7.469 -8.188 -23 1 87.94 71 VAL A C 1
ATOM 599 O O . VAL A 1 71 ? 6.625 -7.914 -22.141 1 87.94 71 VAL A O 1
ATOM 602 N N . GLY A 1 72 ? 7.504 -9.289 -23.781 1 91.44 72 GLY A N 1
ATOM 603 C CA . GLY A 1 72 ? 6.738 -10.461 -23.375 1 91.44 72 GLY A CA 1
ATOM 604 C C . GLY A 1 72 ? 7.582 -11.516 -22.703 1 91.44 72 GLY A C 1
ATOM 605 O O . GLY A 1 72 ? 8.7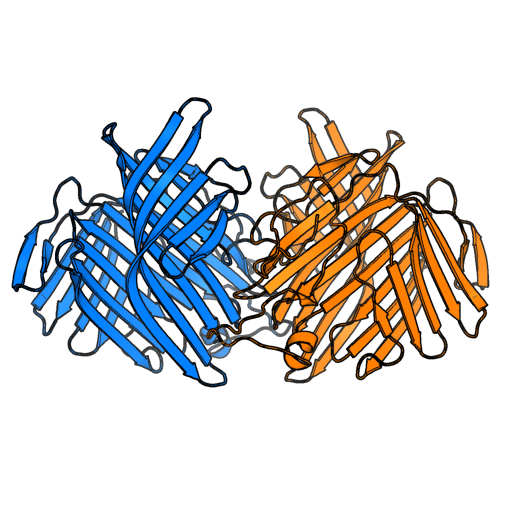27 -11.758 -23.094 1 91.44 72 GLY A O 1
ATOM 606 N N . HIS A 1 73 ? 7.008 -12.078 -21.672 1 92.94 73 HIS A N 1
ATOM 607 C CA . HIS A 1 73 ? 7.723 -13.094 -20.906 1 92.94 73 HIS A CA 1
ATOM 608 C C . HIS A 1 73 ? 6.859 -14.328 -20.688 1 92.94 73 HIS A C 1
ATOM 610 O O . HIS A 1 73 ? 5.66 -14.211 -20.422 1 92.94 73 HIS A O 1
ATOM 616 N N . GLY A 1 74 ? 7.453 -15.492 -20.906 1 94.94 74 GLY A N 1
ATOM 617 C CA . GLY A 1 74 ? 6.812 -16.766 -20.609 1 94.94 74 GLY A CA 1
ATOM 618 C C . GLY A 1 74 ? 7.715 -17.719 -19.844 1 94.94 74 GLY A C 1
ATOM 619 O O . GLY A 1 74 ? 8.914 -17.797 -20.125 1 94.94 74 GLY A O 1
ATOM 620 N N . PHE A 1 75 ? 7.156 -18.359 -18.922 1 96.75 75 PHE A N 1
ATOM 621 C CA . PHE A 1 75 ? 7.93 -19.422 -18.266 1 96.75 75 PHE A CA 1
ATOM 622 C C . PHE A 1 75 ? 7.043 -20.609 -17.922 1 96.75 75 PHE A C 1
ATOM 624 O O . PHE A 1 75 ? 5.816 -20.469 -17.859 1 96.75 75 PHE A O 1
ATOM 631 N N . PHE A 1 76 ? 7.668 -21.703 -17.781 1 97.75 76 PHE A N 1
ATOM 632 C CA . PHE A 1 76 ? 7.023 -22.984 -17.469 1 97.75 76 PHE A CA 1
ATOM 633 C C . PHE A 1 76 ? 7.961 -23.891 -16.688 1 97.75 76 PHE A C 1
ATOM 635 O O . PHE A 1 76 ? 9.164 -23.922 -16.953 1 97.75 76 PHE A O 1
ATOM 642 N N . TYR A 1 77 ? 7.398 -24.531 -15.656 1 98.5 77 TYR A N 1
ATOM 643 C CA . TYR A 1 77 ? 8.227 -25.5 -14.961 1 98.5 77 TYR A CA 1
ATOM 644 C C . TYR A 1 77 ? 7.383 -26.641 -14.398 1 98.5 77 TYR A C 1
ATOM 646 O O . TYR A 1 77 ? 6.188 -26.469 -14.148 1 98.5 77 TYR A O 1
ATOM 654 N N . ILE A 1 78 ? 7.957 -27.766 -14.273 1 98.5 78 ILE A N 1
ATOM 655 C CA . ILE A 1 78 ? 7.477 -28.906 -13.516 1 98.5 78 ILE A CA 1
ATOM 656 C C . ILE A 1 78 ? 8.539 -29.344 -12.5 1 98.5 78 ILE A C 1
ATOM 658 O O . ILE A 1 78 ? 9.617 -29.797 -12.883 1 98.5 78 ILE A O 1
ATOM 662 N N . TYR A 1 79 ? 8.195 -29.172 -11.281 1 98.56 79 TYR A N 1
ATOM 663 C CA . TYR A 1 79 ? 9.125 -29.516 -10.211 1 98.56 79 TYR A CA 1
ATOM 664 C C . TYR A 1 79 ? 8.648 -30.75 -9.445 1 98.56 79 TYR A C 1
ATOM 666 O O . TYR A 1 79 ? 7.484 -30.844 -9.062 1 98.56 79 TYR A O 1
ATOM 674 N N . ASP A 1 80 ? 9.555 -31.656 -9.266 1 98.19 80 ASP A N 1
ATOM 675 C CA . ASP A 1 80 ? 9.305 -32.875 -8.484 1 98.19 80 ASP A CA 1
ATOM 676 C C . ASP A 1 80 ? 9.891 -32.75 -7.082 1 98.19 80 ASP A C 1
ATOM 678 O O . ASP A 1 80 ? 11.102 -32.844 -6.898 1 98.19 80 ASP A O 1
ATOM 682 N N . HIS A 1 81 ? 9.031 -32.625 -6.105 1 97.31 81 HIS A N 1
ATOM 683 C CA . HIS A 1 81 ? 9.453 -32.406 -4.727 1 97.31 81 HIS A CA 1
ATOM 684 C C . HIS A 1 81 ? 10.188 -33.625 -4.172 1 97.31 81 HIS A C 1
ATOM 686 O O . HIS A 1 81 ? 10.961 -33.5 -3.217 1 97.31 81 HIS A O 1
ATOM 692 N N . GLU A 1 82 ? 9.969 -34.75 -4.672 1 96.44 82 GLU A N 1
ATOM 693 C CA . GLU A 1 82 ? 10.555 -36 -4.152 1 96.44 82 GLU A CA 1
ATOM 694 C C . GLU A 1 82 ? 11.984 -36.188 -4.652 1 96.44 82 GLU A C 1
ATOM 696 O O . GLU A 1 82 ? 12.875 -36.562 -3.891 1 96.44 82 GLU A O 1
ATOM 701 N N . THR A 1 83 ? 12.18 -35.844 -5.883 1 96.31 83 THR A N 1
ATOM 702 C CA . THR A 1 83 ? 13.484 -36.125 -6.473 1 96.31 83 THR A CA 1
ATOM 703 C C . THR A 1 83 ? 14.312 -34.844 -6.586 1 96.31 83 THR A C 1
ATOM 705 O O . THR A 1 83 ? 15.531 -34.906 -6.777 1 96.31 83 THR A O 1
ATOM 708 N N . GLY A 1 84 ? 13.648 -33.719 -6.574 1 96.38 84 GLY A N 1
ATOM 709 C CA . GLY A 1 84 ? 14.328 -32.469 -6.766 1 96.38 84 GLY A CA 1
ATOM 710 C C . GLY A 1 84 ? 14.555 -32.125 -8.227 1 96.38 84 GLY A C 1
ATOM 711 O O . GLY A 1 84 ? 15.117 -31.062 -8.539 1 96.38 84 GLY A O 1
ATOM 712 N N . GLN A 1 85 ? 14.07 -32.938 -9.086 1 96.88 85 GLN A N 1
ATOM 713 C CA . GLN A 1 85 ? 14.25 -32.688 -10.516 1 96.88 85 GLN A CA 1
ATOM 714 C C . GLN A 1 85 ? 13.266 -31.641 -11.023 1 96.88 85 GLN A C 1
ATOM 716 O O . GLN A 1 85 ? 12.133 -31.562 -10.531 1 96.88 85 GLN A O 1
ATOM 721 N N . VAL A 1 86 ? 13.695 -30.891 -12.094 1 97.5 86 VAL A N 1
ATOM 722 C CA . VAL A 1 86 ? 12.844 -29.828 -12.594 1 97.5 86 VAL A CA 1
ATOM 723 C C . VAL A 1 86 ? 12.945 -29.75 -14.117 1 97.5 86 VAL A C 1
ATOM 725 O O . VAL A 1 86 ? 14.023 -29.953 -14.68 1 97.5 86 VAL A O 1
ATOM 728 N N . ILE A 1 87 ? 11.867 -29.656 -14.742 1 97.06 87 ILE A N 1
ATOM 729 C CA . ILE A 1 87 ? 11.766 -29.125 -16.109 1 97.06 87 ILE A CA 1
ATOM 730 C C . ILE A 1 87 ? 11.469 -27.625 -16.062 1 97.06 87 ILE A C 1
ATOM 732 O O . ILE A 1 87 ? 10.492 -27.203 -15.43 1 97.06 87 ILE A O 1
ATOM 736 N N . GLU A 1 88 ? 12.281 -26.891 -16.609 1 96.56 88 GLU A N 1
ATOM 737 C CA . GLU A 1 88 ? 12.102 -25.438 -16.562 1 96.56 88 GLU A CA 1
ATOM 738 C C . GLU A 1 88 ? 12.336 -24.812 -17.922 1 96.56 88 GLU A C 1
ATOM 740 O O . GLU A 1 88 ? 13.25 -25.203 -18.656 1 96.56 88 GLU A O 1
ATOM 745 N N . TRP A 1 89 ? 11.57 -23.922 -18.281 1 95.81 89 TRP A N 1
ATOM 746 C CA . TRP A 1 89 ? 11.711 -23.109 -19.484 1 95.81 89 TRP A CA 1
ATOM 747 C C . TRP A 1 89 ? 11.398 -21.641 -19.203 1 95.81 89 TRP A C 1
ATOM 749 O O . TRP A 1 89 ? 10.469 -21.344 -18.453 1 95.81 89 TRP A O 1
ATOM 759 N N . ASN A 1 90 ? 12.156 -20.766 -19.703 1 94.12 90 ASN A N 1
ATOM 760 C CA . ASN A 1 90 ? 12.008 -19.312 -19.594 1 94.12 90 ASN A CA 1
ATOM 761 C C . ASN A 1 90 ? 12.398 -18.609 -20.891 1 94.12 90 ASN A C 1
ATOM 763 O O . ASN A 1 90 ? 13.43 -18.922 -21.484 1 94.12 90 ASN A O 1
ATOM 767 N N . ALA A 1 91 ? 11.57 -17.75 -21.297 1 92.88 91 ALA A N 1
ATOM 768 C CA . ALA A 1 91 ? 11.883 -17.031 -22.531 1 92.88 91 ALA A CA 1
ATOM 769 C C . ALA A 1 91 ? 11.359 -15.594 -22.484 1 92.88 91 ALA A C 1
ATOM 771 O O . ALA A 1 91 ? 10.312 -15.336 -21.891 1 92.88 91 ALA A O 1
ATOM 772 N N . ILE A 1 92 ? 12.047 -14.711 -23.062 1 90 92 ILE A N 1
ATOM 773 C CA . ILE A 1 92 ? 11.68 -13.305 -23.203 1 90 92 ILE A CA 1
ATOM 774 C C . ILE A 1 92 ? 11.57 -12.945 -24.672 1 90 92 ILE A C 1
ATOM 776 O O . ILE A 1 92 ? 12.398 -13.367 -25.484 1 90 92 ILE A O 1
ATOM 780 N N . GLN A 1 93 ? 10.523 -12.266 -24.984 1 89.81 93 GLN A N 1
ATOM 781 C CA . GLN A 1 93 ? 10.297 -11.789 -26.344 1 89.81 93 GLN A CA 1
ATOM 782 C C . GLN A 1 93 ? 10.273 -10.258 -26.391 1 89.81 93 GLN A C 1
ATOM 784 O O . GLN A 1 93 ? 9.43 -9.625 -25.766 1 89.81 93 GLN A O 1
ATOM 789 N N . PRO A 1 94 ? 11.148 -9.688 -27.156 1 86.62 94 PRO A N 1
ATOM 790 C CA . PRO A 1 94 ? 11.125 -8.227 -27.266 1 86.62 94 PRO A CA 1
ATOM 791 C C . PRO A 1 94 ? 9.867 -7.707 -27.969 1 86.62 94 PRO A C 1
ATOM 793 O O . PRO A 1 94 ? 9.352 -8.359 -28.875 1 86.62 94 PRO A O 1
ATOM 796 N N . LEU A 1 95 ? 9.352 -6.52 -27.609 1 81.44 95 LEU A N 1
ATOM 797 C CA . LEU A 1 95 ? 8.234 -5.77 -28.188 1 81.44 95 LEU A CA 1
ATOM 798 C C . LEU A 1 95 ? 6.965 -6.609 -28.188 1 81.44 95 LEU A C 1
ATOM 800 O O . LEU A 1 95 ? 6.109 -6.445 -29.062 1 81.44 95 LEU A O 1
ATOM 804 N N . GLY A 1 96 ? 6.961 -7.562 -27.359 1 77.62 96 GLY A N 1
ATOM 805 C CA . GLY A 1 96 ? 5.781 -8.406 -27.234 1 77.62 96 GLY A CA 1
ATOM 806 C C . GLY A 1 96 ? 5.555 -9.305 -28.438 1 77.62 96 GLY A C 1
ATOM 807 O O . GLY A 1 96 ? 4.418 -9.672 -28.734 1 77.62 96 GLY A O 1
ATOM 808 N N . HIS A 1 97 ? 6.621 -9.57 -29.141 1 85.31 97 HIS A N 1
ATOM 809 C CA . HIS A 1 97 ? 6.512 -10.438 -30.312 1 85.31 97 HIS A CA 1
ATOM 810 C C . HIS A 1 97 ? 5.93 -11.797 -29.922 1 85.31 97 HIS A C 1
ATOM 812 O O . HIS A 1 97 ? 6.328 -12.391 -28.922 1 85.31 97 HIS A O 1
ATOM 818 N N . LYS A 1 98 ? 4.855 -12.242 -30.625 1 91.31 98 LYS A N 1
ATOM 819 C CA . LYS A 1 98 ? 4.172 -13.523 -30.453 1 91.31 98 LYS A CA 1
ATOM 820 C C . LYS A 1 98 ? 3.688 -13.688 -29.016 1 91.31 98 LYS A C 1
ATOM 822 O O . LYS A 1 98 ? 3.799 -14.766 -28.438 1 91.31 98 LYS A O 1
ATOM 827 N N . THR A 1 99 ? 3.396 -12.648 -28.391 1 93.88 99 THR A N 1
ATOM 828 C CA . THR A 1 99 ? 2.803 -12.617 -27.062 1 93.88 99 THR A CA 1
ATOM 829 C C . THR A 1 99 ? 1.463 -11.883 -27.078 1 93.88 99 THR A C 1
ATOM 831 O O . THR A 1 99 ? 1.375 -10.758 -27.562 1 93.88 99 THR A O 1
ATOM 834 N N . TYR A 1 100 ? 0.472 -12.586 -26.672 1 95.06 100 TYR A N 1
ATOM 835 C CA . TYR A 1 100 ? -0.846 -11.969 -26.578 1 95.06 100 TYR A CA 1
ATOM 836 C C . TYR A 1 100 ? -1.541 -12.383 -25.281 1 95.06 100 TYR A C 1
ATOM 838 O O . TYR A 1 100 ? -1.756 -13.578 -25.047 1 95.06 100 TYR A O 1
ATOM 846 N N . LEU A 1 101 ? -1.844 -11.391 -24.469 1 96 101 LEU A N 1
ATOM 847 C CA . LEU A 1 101 ? -2.58 -11.617 -23.219 1 96 101 LEU A CA 1
ATOM 848 C C . LEU A 1 101 ? -3.906 -10.867 -23.234 1 96 101 LEU A C 1
ATOM 850 O O . LEU A 1 101 ? -3.926 -9.633 -23.219 1 96 101 LEU A O 1
ATOM 854 N N . ASP A 1 102 ? -4.977 -11.664 -23.25 1 95.75 102 ASP A N 1
ATOM 855 C CA . ASP A 1 102 ? -6.324 -11.117 -23.172 1 95.75 102 ASP A CA 1
ATOM 856 C C . ASP A 1 102 ? -6.773 -10.945 -21.734 1 95.75 102 ASP A C 1
ATOM 858 O O . ASP A 1 102 ? -7.008 -11.938 -21.031 1 95.75 102 ASP A O 1
ATOM 862 N N . GLU A 1 103 ? -6.961 -9.734 -21.281 1 93.12 103 GLU A N 1
ATOM 863 C CA . GLU A 1 103 ? -7.184 -9.469 -19.859 1 93.12 103 GLU A CA 1
ATOM 864 C C . GLU A 1 103 ? -8.664 -9.555 -19.516 1 93.12 103 GLU A C 1
ATOM 866 O O . GLU A 1 103 ? -9.047 -9.375 -18.344 1 93.12 103 GLU A O 1
ATOM 871 N N . GLN A 1 104 ? -9.516 -9.836 -20.422 1 94.19 104 GLN A N 1
ATOM 872 C CA . GLN A 1 104 ? -10.938 -9.883 -20.125 1 94.19 104 GLN A CA 1
ATOM 873 C C . GLN A 1 104 ? -11.258 -11 -19.141 1 94.19 104 GLN A C 1
ATOM 875 O O . GLN A 1 104 ? -10.75 -12.117 -19.266 1 94.19 104 GLN A O 1
ATOM 880 N N . PRO A 1 105 ? -12.148 -10.742 -18.219 1 93.06 105 PRO A N 1
ATOM 881 C CA . PRO A 1 105 ? -12.289 -11.641 -17.062 1 93.06 105 PRO A CA 1
ATOM 882 C C . PRO A 1 105 ? -13.086 -12.898 -17.391 1 93.06 105 PRO A C 1
ATOM 884 O O . PRO A 1 105 ? -12.812 -13.969 -16.828 1 93.06 105 PRO A O 1
ATOM 887 N N . LEU A 1 106 ? -14.031 -12.891 -18.266 1 91.69 106 LEU A N 1
ATOM 888 C CA . LEU A 1 106 ? -14.992 -13.977 -18.422 1 91.69 106 LEU A CA 1
ATOM 889 C C . LEU A 1 106 ? -14.641 -14.844 -19.625 1 91.69 106 LEU A C 1
ATOM 891 O O . LEU A 1 106 ? -14.742 -16.078 -19.562 1 91.69 106 LEU A O 1
ATOM 895 N N . PHE A 1 107 ? -14.273 -14.227 -20.688 1 92.94 107 PHE A N 1
ATOM 896 C CA . PHE A 1 107 ? -13.867 -14.898 -21.906 1 92.94 107 PHE A CA 1
ATOM 897 C C . PHE A 1 107 ? -12.562 -14.32 -22.438 1 92.94 107 PHE A C 1
ATOM 899 O O . PHE A 1 107 ? -12.469 -13.117 -22.703 1 92.94 107 PHE A O 1
ATOM 906 N N . ASN A 1 108 ? -11.609 -15.242 -22.516 1 94.31 108 ASN A N 1
ATOM 907 C CA . ASN A 1 108 ? -10.336 -14.727 -22.984 1 94.31 108 ASN A CA 1
ATOM 908 C C . ASN A 1 108 ? -9.477 -15.828 -23.594 1 94.31 108 ASN A C 1
ATOM 910 O O . ASN A 1 108 ? -9.742 -17.016 -23.391 1 94.31 108 ASN A O 1
ATOM 914 N N . GLN A 1 109 ? -8.594 -15.398 -24.422 1 96.94 109 GLN A N 1
ATOM 915 C CA . GLN A 1 109 ? -7.594 -16.25 -25.062 1 96.94 109 GLN A CA 1
ATOM 916 C C . GLN A 1 109 ? -6.219 -15.578 -25.047 1 96.94 109 GLN A C 1
ATOM 918 O O . GLN A 1 109 ? -6.07 -14.422 -25.438 1 96.94 109 GLN A O 1
ATOM 923 N N . SER A 1 110 ? -5.234 -16.281 -24.562 1 98.06 110 SER A N 1
ATOM 924 C CA . SER A 1 110 ? -3.863 -15.797 -24.469 1 98.06 110 SER A CA 1
ATOM 925 C C . SER A 1 110 ? -2.873 -16.828 -25 1 98.06 110 SER A C 1
ATOM 927 O O . SER A 1 110 ? -3.148 -18.031 -24.984 1 98.06 110 SER A O 1
ATOM 929 N N . TYR A 1 111 ? -1.774 -16.312 -25.469 1 97.25 111 TYR A N 1
ATOM 930 C CA . TYR A 1 111 ? -0.753 -17.25 -25.922 1 97.25 111 TYR A CA 1
ATOM 931 C C . TYR A 1 111 ? 0.634 -16.625 -25.844 1 97.25 111 TYR A C 1
ATOM 933 O O . TYR A 1 111 ? 0.766 -15.406 -25.766 1 97.25 111 TYR A O 1
ATOM 941 N N . PHE A 1 112 ? 1.618 -17.406 -25.828 1 97.56 112 PHE A N 1
ATOM 942 C CA . PHE A 1 112 ? 3.037 -17.078 -25.906 1 97.56 112 PHE A CA 1
ATOM 943 C C . PHE A 1 112 ? 3.793 -18.141 -26.703 1 97.56 112 PHE A C 1
ATOM 945 O O . PHE A 1 112 ? 3.672 -19.328 -26.422 1 97.56 112 PHE A O 1
ATOM 952 N N . SER A 1 113 ? 4.527 -17.656 -27.672 1 95.25 113 SER A N 1
ATOM 953 C CA . SER A 1 113 ? 5.223 -18.641 -28.5 1 95.25 113 SER A CA 1
ATOM 954 C C . SER A 1 113 ? 6.672 -18.219 -28.75 1 95.25 113 SER A C 1
ATOM 956 O O . SER A 1 113 ? 6.934 -17.141 -29.266 1 95.25 113 SER A O 1
ATOM 958 N N . LYS A 1 114 ? 7.508 -18.984 -28.328 1 94.38 114 LYS A N 1
ATOM 959 C CA . LYS A 1 114 ? 8.93 -18.938 -28.656 1 94.38 114 LYS A CA 1
ATOM 960 C C . LYS A 1 114 ? 9.531 -20.344 -28.734 1 94.38 114 LYS A C 1
ATOM 962 O O . LYS A 1 114 ? 9.383 -21.141 -27.797 1 94.38 114 LYS A O 1
ATOM 967 N N . SER A 1 115 ? 10.258 -20.547 -29.828 1 92.56 115 SER A N 1
ATOM 968 C CA . SER A 1 115 ? 10.805 -21.891 -30.016 1 92.56 115 SER A CA 1
ATOM 969 C C . SER A 1 115 ? 11.711 -22.281 -28.859 1 92.56 115 SER A C 1
ATOM 971 O O . SER A 1 115 ? 12.492 -21.469 -28.359 1 92.56 115 SER A O 1
ATOM 973 N N . PRO A 1 116 ? 11.438 -23.5 -28.312 1 95.06 116 PRO A N 1
ATOM 974 C CA . PRO A 1 116 ? 10.625 -24.609 -28.828 1 95.06 116 PRO A CA 1
ATOM 975 C C . PRO A 1 116 ? 9.25 -24.688 -28.172 1 95.06 116 PRO A C 1
ATOM 977 O O . PRO A 1 116 ? 8.469 -25.594 -28.484 1 95.06 116 PRO A O 1
ATOM 980 N N . TYR A 1 117 ? 8.922 -23.734 -27.344 1 95.69 117 TYR A N 1
ATOM 981 C CA . TYR A 1 117 ? 7.707 -23.891 -26.547 1 95.69 117 TYR A CA 1
ATOM 982 C C . TYR A 1 117 ? 6.602 -22.984 -27.062 1 95.69 117 TYR A C 1
ATOM 984 O O . TYR A 1 117 ? 6.879 -21.938 -27.672 1 95.69 117 TYR A O 1
ATOM 992 N N . GLN A 1 118 ? 5.402 -23.469 -26.844 1 97.38 118 GLN A N 1
ATOM 993 C CA . GLN A 1 118 ? 4.188 -22.688 -27.047 1 97.38 118 GLN A CA 1
ATOM 994 C C . GLN A 1 118 ? 3.223 -22.859 -25.891 1 97.38 118 GLN A C 1
ATOM 996 O O . GLN A 1 118 ? 2.98 -23.969 -25.422 1 97.38 118 GLN A O 1
ATOM 1001 N N . PHE A 1 119 ? 2.768 -21.719 -25.359 1 98.44 119 PHE A N 1
ATOM 1002 C CA . PHE A 1 119 ? 1.778 -21.688 -24.281 1 98.44 119 PHE A CA 1
ATOM 1003 C C . PHE A 1 119 ? 0.436 -21.188 -24.797 1 98.44 119 PHE A C 1
ATOM 1005 O O . PHE A 1 119 ? 0.372 -20.172 -25.5 1 98.44 119 PHE A O 1
ATOM 1012 N N . ASP A 1 120 ? -0.625 -21.875 -24.469 1 98.44 120 ASP A N 1
ATOM 1013 C CA . ASP A 1 120 ? -1.983 -21.453 -24.781 1 98.44 120 ASP A CA 1
ATOM 1014 C C . ASP A 1 120 ? -2.869 -21.484 -23.547 1 98.44 120 ASP A C 1
ATOM 1016 O O . ASP A 1 120 ? -2.9 -22.484 -22.828 1 98.44 120 ASP A O 1
ATOM 1020 N N . ILE A 1 121 ? -3.531 -20.375 -23.312 1 98.5 121 ILE A N 1
ATOM 1021 C CA . ILE A 1 121 ? -4.465 -20.25 -22.203 1 98.5 121 ILE A CA 1
ATOM 1022 C C . ILE A 1 121 ? -5.812 -19.75 -22.703 1 98.5 121 ILE A C 1
ATOM 1024 O O . ILE A 1 121 ? -5.879 -18.703 -23.375 1 98.5 121 ILE A O 1
ATOM 1028 N N . GLN A 1 122 ? -6.809 -20.438 -22.375 1 98 122 GLN A N 1
ATOM 1029 C CA . GLN A 1 122 ? -8.148 -20.031 -22.781 1 98 122 GLN A CA 1
ATOM 1030 C C . GLN A 1 122 ? -9.125 -20.125 -21.609 1 98 122 GLN A C 1
ATOM 1032 O O . GLN A 1 122 ? -9.016 -21.047 -20.781 1 98 122 GLN A O 1
ATOM 1037 N N . HIS A 1 123 ? -9.953 -19.203 -21.516 1 96.62 123 HIS A N 1
ATOM 1038 C CA . HIS A 1 123 ? -11.039 -19.25 -20.547 1 96.62 123 HIS A CA 1
ATOM 1039 C C . HIS A 1 123 ? -12.398 -19.109 -21.219 1 96.62 123 HIS A C 1
ATOM 1041 O O . HIS A 1 123 ? -12.664 -18.109 -21.891 1 96.62 123 HIS A O 1
ATOM 1047 N N . ALA A 1 124 ? -13.234 -20.078 -21.047 1 94.25 124 ALA A N 1
ATOM 1048 C CA . ALA A 1 124 ? -14.57 -20.078 -21.641 1 94.25 124 ALA A CA 1
ATOM 1049 C C . ALA A 1 124 ? -15.531 -20.922 -20.812 1 94.25 124 ALA A C 1
ATOM 1051 O O . ALA A 1 124 ? -15.188 -22.031 -20.375 1 94.25 124 ALA A O 1
ATOM 1052 N N . ASN A 1 125 ? -16.688 -20.359 -20.562 1 92.19 125 ASN A N 1
ATOM 1053 C CA . ASN A 1 125 ? -17.781 -21.078 -19.922 1 92.19 125 ASN A CA 1
ATOM 1054 C C . ASN A 1 125 ? -17.359 -21.656 -18.562 1 92.19 125 ASN A C 1
ATOM 1056 O O . ASN A 1 125 ? -17.594 -22.844 -18.297 1 92.19 125 ASN A O 1
ATOM 1060 N N . GLY A 1 126 ? -16.609 -20.906 -17.859 1 93.44 126 GLY A N 1
ATOM 1061 C CA . GLY A 1 126 ? -16.266 -21.297 -16.5 1 93.44 126 GLY A CA 1
ATOM 1062 C C . GLY A 1 126 ? -15.141 -22.312 -16.438 1 93.44 126 GLY A C 1
ATOM 1063 O O . GLY A 1 126 ? -14.93 -22.953 -15.406 1 93.44 126 GLY A O 1
ATOM 1064 N N . VAL A 1 127 ? -14.508 -22.5 -17.531 1 97.62 127 VAL A N 1
ATOM 1065 C CA . VAL A 1 127 ? -13.398 -23.453 -17.578 1 97.62 127 VAL A CA 1
ATOM 1066 C C . VAL A 1 127 ? -12.156 -22.75 -18.125 1 97.62 127 VAL A C 1
ATOM 1068 O O . VAL A 1 127 ? -12.242 -22 -19.109 1 97.62 127 VAL A O 1
ATOM 1071 N N . ARG A 1 128 ? -11.055 -22.969 -17.516 1 98.44 128 ARG A N 1
ATOM 1072 C CA . ARG A 1 128 ? -9.75 -22.516 -18.016 1 98.44 128 ARG A CA 1
ATOM 1073 C C . ARG A 1 128 ? -8.992 -23.672 -18.672 1 98.44 128 ARG A C 1
ATOM 1075 O O . ARG A 1 128 ? -8.742 -24.703 -18.031 1 98.44 128 ARG A O 1
ATOM 1082 N N . TYR A 1 129 ? -8.617 -23.484 -19.891 1 98.62 129 TYR A N 1
ATOM 1083 C CA . TYR A 1 129 ? -7.824 -24.453 -20.641 1 98.62 129 TYR A CA 1
ATOM 1084 C C . TYR A 1 129 ? -6.367 -24.016 -20.719 1 98.62 129 TYR A C 1
ATOM 1086 O O . TYR A 1 129 ? -6.078 -22.875 -21.125 1 98.62 129 TYR A O 1
ATOM 1094 N N . ILE A 1 130 ? -5.508 -24.891 -20.359 1 98.69 130 ILE A N 1
ATOM 1095 C CA . ILE A 1 130 ? -4.074 -24.641 -20.438 1 98.69 130 ILE A CA 1
ATOM 1096 C C . ILE A 1 130 ? -3.396 -25.703 -21.281 1 98.69 130 ILE A C 1
ATOM 1098 O O . ILE A 1 130 ? -3.611 -26.906 -21.078 1 98.69 130 ILE A O 1
ATOM 1102 N N . ARG A 1 131 ? -2.617 -25.266 -22.188 1 98.62 131 ARG A N 1
ATOM 1103 C CA . ARG A 1 131 ? -1.861 -26.188 -23.031 1 98.62 131 ARG A CA 1
ATOM 1104 C C . ARG A 1 131 ? -0.428 -25.703 -23.219 1 98.62 131 ARG A C 1
ATOM 1106 O O . ARG A 1 131 ? -0.199 -24.547 -23.547 1 98.62 131 ARG A O 1
ATOM 1113 N N . VAL A 1 132 ? 0.489 -26.562 -22.984 1 98.69 132 VAL A N 1
ATOM 1114 C CA . VAL A 1 132 ? 1.901 -26.312 -23.266 1 98.69 132 VAL A CA 1
ATOM 1115 C C . VAL A 1 132 ? 2.428 -27.359 -24.25 1 98.69 132 VAL A C 1
ATOM 1117 O O . VAL A 1 132 ? 2.27 -28.562 -24.031 1 98.69 132 VAL A O 1
ATOM 1120 N N . THR A 1 133 ? 3.068 -26.875 -25.281 1 98.38 133 THR A N 1
ATOM 1121 C CA . THR A 1 133 ? 3.678 -27.781 -26.234 1 98.38 133 THR A CA 1
ATOM 1122 C C . THR A 1 133 ? 5.156 -27.469 -26.422 1 98.38 133 THR A C 1
ATOM 1124 O O . THR A 1 133 ? 5.574 -26.312 -26.266 1 98.38 133 THR A O 1
ATOM 1127 N N . LYS A 1 134 ? 5.926 -28.469 -26.641 1 97.06 134 LYS A N 1
ATOM 1128 C CA . LYS A 1 134 ? 7.328 -28.391 -27.031 1 97.06 134 LYS A CA 1
ATOM 1129 C C . LYS A 1 134 ? 7.566 -29.094 -28.359 1 97.06 134 LYS A C 1
ATOM 1131 O O . LYS A 1 134 ? 7.309 -30.297 -28.5 1 97.06 134 LYS A O 1
ATOM 1136 N N . TYR A 1 135 ? 8.039 -28.375 -29.391 1 95.94 135 TYR A N 1
ATOM 1137 C CA . TYR A 1 135 ? 8.195 -28.875 -30.75 1 95.94 135 TYR A CA 1
ATOM 1138 C C . TYR A 1 135 ? 6.902 -29.516 -31.25 1 95.94 135 TYR A C 1
ATOM 1140 O O . TYR A 1 135 ? 6.93 -30.578 -31.875 1 95.94 135 TYR A O 1
ATOM 1148 N N . GLY A 1 136 ? 5.816 -28.953 -30.781 1 93.56 136 GLY A N 1
ATOM 1149 C CA . GLY A 1 136 ? 4.516 -29.391 -31.25 1 93.56 136 GLY A CA 1
ATOM 1150 C C . GLY A 1 136 ? 3.918 -30.516 -30.438 1 93.56 136 GLY A C 1
ATOM 1151 O O . GLY A 1 136 ? 2.746 -30.859 -30.594 1 93.56 136 GLY A O 1
ATOM 1152 N N . GLU A 1 137 ? 4.68 -31.078 -29.562 1 96.56 137 GLU A N 1
ATOM 1153 C CA . GLU A 1 137 ? 4.191 -32.156 -28.719 1 96.56 137 GLU A CA 1
ATOM 1154 C C . GLU A 1 137 ? 3.672 -31.641 -27.375 1 96.56 137 GLU A C 1
ATOM 1156 O O . GLU A 1 137 ? 4.285 -30.75 -26.766 1 96.56 137 GLU A O 1
ATOM 1161 N N . ILE A 1 138 ? 2.637 -32.25 -26.969 1 97.31 138 ILE A N 1
ATOM 1162 C CA . ILE A 1 138 ? 1.984 -31.766 -25.75 1 97.31 138 ILE A CA 1
ATOM 1163 C C . ILE A 1 138 ? 2.828 -32.125 -24.531 1 97.31 138 ILE A C 1
ATOM 1165 O O . ILE A 1 138 ? 3.189 -33.312 -24.359 1 97.31 138 ILE A O 1
ATOM 1169 N N . CYS A 1 139 ? 3.137 -31.141 -23.703 1 97.81 139 CYS A N 1
ATOM 1170 C CA . CYS A 1 139 ? 3.832 -31.328 -22.438 1 97.81 139 CYS A CA 1
ATOM 1171 C C . CYS A 1 139 ? 2.865 -31.203 -21.266 1 97.81 139 CYS A C 1
ATOM 1173 O O . CYS A 1 139 ? 3.094 -31.797 -20.203 1 97.81 139 CYS A O 1
ATOM 1175 N N . LEU A 1 140 ? 1.906 -30.406 -21.422 1 98.69 140 LEU A N 1
ATOM 1176 C CA . LEU A 1 140 ? 0.866 -30.172 -20.422 1 98.69 140 LEU A CA 1
ATOM 1177 C C . LEU A 1 140 ? -0.472 -29.875 -21.094 1 98.69 140 LEU A C 1
ATOM 1179 O O . LEU A 1 140 ? -0.54 -29.078 -22.031 1 98.69 140 LEU A O 1
ATOM 1183 N N . SER A 1 141 ? -1.474 -30.5 -20.734 1 98.81 141 SER A N 1
ATOM 1184 C CA . SER A 1 141 ? -2.863 -30.234 -21.094 1 98.81 141 SER A CA 1
ATOM 1185 C C . SER A 1 141 ? -3.764 -30.281 -19.859 1 98.81 141 SER A C 1
ATOM 1187 O O . SER A 1 141 ? -3.885 -31.328 -19.219 1 98.81 141 SER A O 1
ATOM 1189 N N . ALA A 1 142 ? -4.359 -29.188 -19.562 1 98.81 142 ALA A N 1
ATOM 1190 C CA . ALA A 1 142 ? -5.168 -29.125 -18.344 1 98.81 142 ALA A CA 1
ATOM 1191 C C . ALA A 1 142 ? -6.492 -28.406 -18.609 1 98.81 142 ALA A C 1
ATOM 1193 O O . ALA A 1 142 ? -6.531 -27.391 -19.312 1 98.81 142 ALA A O 1
ATOM 1194 N N . ARG A 1 143 ? -7.559 -28.984 -18.156 1 98.62 143 ARG A N 1
ATOM 1195 C CA . ARG A 1 143 ? -8.867 -28.359 -18.016 1 98.62 143 ARG A CA 1
ATOM 1196 C C . ARG A 1 143 ? -9.188 -28.047 -16.562 1 98.62 143 ARG A C 1
ATOM 1198 O O . ARG A 1 143 ? -9.32 -28.969 -15.742 1 98.62 143 ARG A O 1
ATOM 1205 N N . ILE A 1 144 ? -9.328 -26.797 -16.281 1 98.69 144 ILE A N 1
ATOM 1206 C CA . ILE A 1 144 ? -9.508 -26.359 -14.906 1 98.69 144 ILE A CA 1
ATOM 1207 C C . ILE A 1 144 ? -10.922 -25.812 -14.719 1 98.69 144 ILE A C 1
ATOM 1209 O O . ILE A 1 144 ? -11.336 -24.875 -15.406 1 98.69 144 ILE A O 1
ATOM 1213 N N . PHE A 1 145 ? -11.648 -26.328 -13.781 1 98.19 145 PHE A N 1
ATOM 1214 C CA . PHE A 1 145 ? -13.047 -25.984 -13.57 1 98.19 145 PHE A CA 1
ATOM 1215 C C . PHE A 1 145 ? -13.188 -24.875 -12.531 1 98.19 145 PHE A C 1
ATOM 1217 O O . PHE A 1 145 ? -12.938 -25.094 -11.344 1 98.19 145 PHE A O 1
ATOM 1224 N N . CYS A 1 146 ? -13.648 -23.828 -12.984 1 96.62 146 CYS A N 1
ATOM 1225 C CA . CYS A 1 146 ? -13.602 -22.609 -12.164 1 96.62 146 CYS A CA 1
ATOM 1226 C C . CYS A 1 146 ? -14.961 -22.344 -11.523 1 96.62 146 CYS A C 1
ATOM 1228 O O . CYS A 1 146 ? -15.062 -21.562 -10.578 1 96.62 146 CYS A O 1
ATOM 1230 N N . ALA A 1 147 ? -15.898 -23.078 -11.945 1 91.19 147 ALA A N 1
ATOM 1231 C CA . ALA A 1 147 ? -17.234 -22.844 -11.43 1 91.19 147 ALA A CA 1
ATOM 1232 C C . ALA A 1 147 ? -17.375 -23.328 -9.984 1 91.19 147 ALA A C 1
ATOM 1234 O O . ALA A 1 147 ? -16.734 -24.312 -9.594 1 91.19 147 ALA A O 1
ATOM 1235 N N . GLY A 1 148 ? -18.094 -22.688 -9.102 1 91.25 148 GLY A N 1
ATOM 1236 C CA . GLY A 1 148 ? -18.406 -23.141 -7.754 1 91.25 148 GLY A CA 1
ATOM 1237 C C . GLY A 1 148 ? -17.422 -22.625 -6.719 1 91.25 148 GLY A C 1
ATOM 1238 O O . GLY A 1 148 ? -17.547 -22.938 -5.531 1 91.25 148 GLY A O 1
ATOM 1239 N N . THR A 1 149 ? -16.344 -22.141 -7.117 1 96.69 149 THR A N 1
ATOM 1240 C CA . THR A 1 149 ? -15.391 -21.516 -6.207 1 96.69 149 THR A CA 1
ATOM 1241 C C . THR A 1 149 ? -15.461 -20 -6.289 1 96.69 149 THR A C 1
ATOM 1243 O O . THR A 1 149 ? -15.461 -19.438 -7.383 1 96.69 149 THR A O 1
ATOM 1246 N N . ASP A 1 150 ? -15.594 -19.391 -5.133 1 97.81 150 ASP A N 1
ATOM 1247 C CA . ASP A 1 150 ? -15.641 -17.938 -5.09 1 97.81 150 ASP A CA 1
ATOM 1248 C C . ASP A 1 150 ? -14.375 -17.328 -5.691 1 97.81 150 ASP A C 1
ATOM 1250 O O . ASP A 1 150 ? -13.289 -17.875 -5.555 1 97.81 150 ASP A O 1
ATOM 1254 N N . ILE A 1 151 ? -14.531 -16.188 -6.32 1 97.75 151 ILE A N 1
ATOM 1255 C CA . ILE A 1 151 ? -13.422 -15.516 -7 1 97.75 151 ILE A CA 1
ATOM 1256 C C . ILE A 1 151 ? -12.992 -14.289 -6.199 1 97.75 151 ILE A C 1
ATOM 1258 O O . ILE A 1 151 ? -13.828 -13.516 -5.734 1 97.75 151 ILE A O 1
ATOM 1262 N N . LEU A 1 152 ? -11.711 -14.18 -5.93 1 98.38 152 LEU A N 1
ATOM 1263 C CA . LEU A 1 152 ? -11.188 -12.891 -5.488 1 98.38 152 LEU A CA 1
ATOM 1264 C C . LEU A 1 152 ? -11.102 -11.914 -6.656 1 98.38 152 LEU A C 1
ATOM 1266 O O . LEU A 1 152 ? -10.344 -12.133 -7.602 1 98.38 152 LEU A O 1
ATOM 1270 N N . SER A 1 153 ? -11.875 -10.93 -6.68 1 98 153 SER A N 1
ATOM 1271 C CA . SER A 1 153 ? -11.906 -9.852 -7.664 1 98 153 SER A CA 1
ATOM 1272 C C . SER A 1 153 ? -11.703 -8.5 -7 1 98 153 SER A C 1
ATOM 1274 O O . SER A 1 153 ? -12.578 -8.016 -6.277 1 98 153 SER A O 1
ATOM 1276 N N . LEU A 1 154 ? -10.516 -7.914 -7.281 1 98.25 154 LEU A N 1
ATOM 1277 C CA . LEU A 1 154 ? -10.125 -6.727 -6.531 1 98.25 154 LEU A CA 1
ATOM 1278 C C . LEU A 1 154 ? -9.445 -5.711 -7.441 1 98.25 154 LEU A C 1
ATOM 1280 O O . LEU A 1 154 ? -8.609 -6.074 -8.273 1 98.25 154 LEU A O 1
ATOM 1284 N N . CYS A 1 155 ? -9.828 -4.477 -7.297 1 98.31 155 CYS A N 1
ATOM 1285 C CA . CYS A 1 155 ? -9.141 -3.361 -7.945 1 98.31 155 CYS A CA 1
ATOM 1286 C C . CYS A 1 155 ? -8.781 -2.279 -6.934 1 98.31 155 CYS A C 1
ATOM 1288 O O . CYS A 1 155 ? -9.617 -1.877 -6.125 1 98.31 155 CYS A O 1
ATOM 1290 N N . THR A 1 156 ? -7.547 -1.824 -6.941 1 98 156 THR A N 1
ATOM 1291 C CA . THR A 1 156 ? -7.133 -0.77 -6.023 1 98 156 THR A CA 1
ATOM 1292 C C . THR A 1 156 ? -6.367 0.323 -6.762 1 98 156 THR A C 1
ATOM 1294 O O . THR A 1 156 ? -5.777 0.071 -7.812 1 98 156 THR A O 1
ATOM 1297 N N . PRO A 1 157 ? -6.391 1.565 -6.156 1 97.25 157 PRO A N 1
ATOM 1298 C CA . PRO A 1 157 ? -5.477 2.574 -6.695 1 97.25 157 PRO A CA 1
ATOM 1299 C C . PRO A 1 157 ? -4.008 2.174 -6.551 1 97.25 157 PRO A C 1
ATOM 1301 O O . PRO A 1 157 ? -3.625 1.563 -5.551 1 97.25 157 PRO A O 1
ATOM 1304 N N . THR A 1 158 ? -3.266 2.5 -7.582 1 95.75 158 THR A N 1
ATOM 1305 C CA . THR A 1 158 ? -1.839 2.195 -7.578 1 95.75 158 THR A CA 1
ATOM 1306 C C . THR A 1 158 ? -1.017 3.445 -7.879 1 95.75 158 THR A C 1
ATOM 1308 O O . THR A 1 158 ? -1.101 4 -8.977 1 95.75 158 THR A O 1
ATOM 1311 N N . GLY A 1 159 ? -0.212 3.834 -6.859 1 90.31 159 GLY A N 1
ATOM 1312 C CA . GLY A 1 159 ? 0.537 5.066 -7.059 1 90.31 159 GLY A CA 1
ATOM 1313 C C . GLY A 1 159 ? -0.351 6.289 -7.199 1 90.31 159 GLY A C 1
ATOM 1314 O O . GLY A 1 159 ? -1.412 6.367 -6.578 1 90.31 159 GLY A O 1
ATOM 1315 N N . ILE A 1 160 ? 0.18 7.258 -7.934 1 84.25 160 ILE A N 1
ATOM 1316 C CA . ILE A 1 160 ? -0.525 8.531 -8.016 1 84.25 160 ILE A CA 1
ATOM 1317 C C . ILE A 1 160 ? -1.588 8.469 -9.109 1 84.25 160 ILE A C 1
ATOM 1319 O O . ILE A 1 160 ? -2.602 9.164 -9.039 1 84.25 160 ILE A O 1
ATOM 1323 N N . ASN A 1 161 ? -1.365 7.617 -10.07 1 87.69 161 ASN A N 1
ATOM 1324 C CA . ASN A 1 161 ? -2.219 7.711 -11.25 1 87.69 161 ASN A CA 1
ATOM 1325 C C . ASN A 1 161 ? -2.568 6.332 -11.805 1 87.69 161 ASN A C 1
ATOM 1327 O O . ASN A 1 161 ? -3.031 6.211 -12.938 1 87.69 161 ASN A O 1
ATOM 1331 N N . GLY A 1 162 ? -2.275 5.312 -11.109 1 95.19 162 GLY A N 1
ATOM 1332 C CA . GLY A 1 162 ? -2.504 3.984 -11.656 1 95.19 162 GLY A CA 1
ATOM 1333 C C . GLY A 1 162 ? -3.543 3.189 -10.883 1 95.19 162 GLY A C 1
ATOM 1334 O O . GLY A 1 162 ? -4.152 3.705 -9.945 1 95.19 162 GLY A O 1
ATOM 1335 N N . TRP A 1 163 ? -3.795 1.991 -11.383 1 97.5 163 TRP A N 1
ATOM 1336 C CA . TRP A 1 163 ? -4.684 1.018 -10.75 1 97.5 163 TRP A CA 1
ATOM 1337 C C . TRP A 1 163 ? -4.23 -0.407 -11.062 1 97.5 163 TRP A C 1
ATOM 1339 O O . TRP A 1 163 ? -3.531 -0.645 -12.047 1 97.5 163 TRP A O 1
ATOM 1349 N N . THR A 1 164 ? -4.551 -1.334 -10.227 1 97.88 164 THR A N 1
ATOM 1350 C CA . THR A 1 164 ? -4.266 -2.756 -10.391 1 97.88 164 THR A CA 1
ATOM 1351 C C . THR A 1 164 ? -5.52 -3.59 -10.141 1 97.88 164 THR A C 1
ATOM 1353 O O . THR A 1 164 ? -6.176 -3.439 -9.109 1 97.88 164 THR A O 1
ATOM 1356 N N . TYR A 1 165 ? -5.867 -4.387 -11.055 1 98.12 165 TYR A N 1
ATOM 1357 C CA . TYR A 1 165 ? -6.961 -5.344 -10.914 1 98.12 165 TYR A CA 1
ATOM 1358 C C . TYR A 1 165 ? -6.434 -6.773 -10.898 1 98.12 165 TYR A C 1
ATOM 1360 O O . TYR A 1 165 ? -5.555 -7.129 -11.688 1 98.12 165 TYR A O 1
ATOM 1368 N N . THR A 1 166 ? -6.945 -7.57 -9.992 1 98.25 166 THR A N 1
ATOM 1369 C CA . THR A 1 166 ? -6.555 -8.977 -9.961 1 98.25 166 THR A CA 1
ATOM 1370 C C . THR A 1 166 ? -7.773 -9.875 -9.781 1 98.25 166 THR A C 1
ATOM 1372 O O . THR A 1 166 ? -8.719 -9.508 -9.078 1 98.25 166 THR A O 1
ATOM 1375 N N . GLN A 1 167 ? -7.742 -10.938 -10.414 1 97.75 167 GLN A N 1
ATOM 1376 C CA . GLN A 1 167 ? -8.68 -12.039 -10.273 1 97.75 167 GLN A CA 1
ATOM 1377 C C . GLN A 1 167 ? -7.961 -13.336 -9.914 1 97.75 167 GLN A C 1
ATOM 1379 O O . GLN A 1 167 ? -7.102 -13.805 -10.672 1 97.75 167 GLN A O 1
ATOM 1384 N N . LYS A 1 168 ? -8.281 -13.922 -8.773 1 98.06 168 LYS A N 1
ATOM 1385 C CA . LYS A 1 168 ? -7.586 -15.125 -8.32 1 98.06 168 LYS A CA 1
ATOM 1386 C C . LYS A 1 168 ? -8.57 -16.172 -7.82 1 98.06 168 LYS A C 1
ATOM 1388 O O . LYS A 1 168 ? -9.586 -15.836 -7.203 1 98.06 168 LYS A O 1
ATOM 1393 N N . GLN A 1 169 ? -8.258 -17.359 -8.047 1 98 169 GLN A N 1
ATOM 1394 C CA . GLN A 1 169 ? -8.945 -18.516 -7.512 1 98 169 GLN A CA 1
ATOM 1395 C C . GLN A 1 169 ? -7.969 -19.656 -7.219 1 98 169 GLN A C 1
ATOM 1397 O O . GLN A 1 169 ? -6.918 -19.75 -7.859 1 98 169 GLN A O 1
ATOM 1402 N N . THR A 1 170 ? -8.32 -20.422 -6.27 1 98.12 170 THR A N 1
ATOM 1403 C CA . THR A 1 170 ? -7.492 -21.578 -5.941 1 98.12 170 THR A CA 1
ATOM 1404 C C . THR A 1 170 ? -8.359 -22.781 -5.594 1 98.12 170 THR A C 1
ATOM 1406 O O . THR A 1 170 ? -9.586 -22.719 -5.691 1 98.12 170 THR A O 1
ATOM 1409 N N . THR A 1 171 ? -7.711 -23.938 -5.402 1 98.31 171 THR A N 1
ATOM 1410 C CA . THR A 1 171 ? -8.344 -25.203 -5.074 1 98.31 171 THR A CA 1
ATOM 1411 C C . THR A 1 171 ? -9.281 -25.656 -6.195 1 98.31 171 THR A C 1
ATOM 1413 O O . THR A 1 171 ? -10.359 -26.188 -5.938 1 98.31 171 THR A O 1
ATOM 1416 N N . LEU A 1 172 ? -8.945 -25.391 -7.371 1 98.75 172 LEU A N 1
ATOM 1417 C CA . LEU A 1 172 ? -9.789 -25.734 -8.508 1 98.75 172 LEU A CA 1
ATOM 1418 C C . LEU A 1 172 ? -9.492 -27.156 -9 1 98.75 172 LEU A C 1
ATOM 1420 O O . LEU A 1 172 ? -8.336 -27.562 -9.062 1 98.75 172 LEU A O 1
ATOM 1424 N N . ALA A 1 173 ? -10.484 -27.828 -9.375 1 98.38 173 ALA A N 1
ATOM 1425 C CA . ALA A 1 173 ? -10.32 -29.172 -9.906 1 98.38 173 ALA A CA 1
ATOM 1426 C C . ALA A 1 173 ? -9.688 -29.141 -11.297 1 98.38 173 ALA A C 1
ATOM 1428 O O . ALA A 1 173 ? -9.961 -28.234 -12.086 1 98.38 173 ALA A O 1
ATOM 1429 N N . VAL A 1 174 ? -8.93 -30.156 -11.555 1 98.44 174 VAL A N 1
ATOM 1430 C CA . VAL A 1 174 ? -8.18 -30.203 -12.797 1 98.44 174 VAL A CA 1
ATOM 1431 C C . VAL A 1 174 ? -8.352 -31.578 -13.453 1 98.44 174 VAL A C 1
ATOM 1433 O O . VAL A 1 174 ? -8.336 -32.594 -12.773 1 98.44 174 VAL A O 1
ATOM 1436 N N . GLU A 1 175 ? -8.539 -31.578 -14.727 1 98.69 175 GLU A N 1
ATOM 1437 C CA . GLU A 1 175 ? -8.422 -32.75 -15.57 1 98.69 175 GLU A CA 1
ATOM 1438 C C . GLU A 1 175 ? -7.344 -32.562 -16.641 1 98.69 175 GLU A C 1
ATOM 1440 O O . GLU A 1 175 ? -7.031 -31.453 -17.031 1 98.69 175 GLU A O 1
ATOM 1445 N N . GLY A 1 176 ? -6.793 -33.719 -17.031 1 98.75 176 GLY A N 1
ATOM 1446 C CA . GLY A 1 176 ? -5.762 -33.688 -18.062 1 98.75 176 GLY A CA 1
ATOM 1447 C C . GLY A 1 176 ? -4.504 -34.438 -17.672 1 98.75 176 GLY A C 1
ATOM 1448 O O . GLY A 1 176 ? -4.574 -35.5 -17.062 1 98.75 176 GLY A O 1
ATOM 1449 N N . MET A 1 177 ? -3.393 -33.875 -18.219 1 98.75 177 MET A N 1
ATOM 1450 C CA . MET A 1 177 ? -2.158 -34.625 -18.031 1 98.75 177 MET A CA 1
ATOM 1451 C C . MET A 1 177 ? -0.938 -33.75 -18.234 1 98.75 177 MET A C 1
ATOM 1453 O O . MET A 1 177 ? -1.057 -32.625 -18.75 1 98.75 177 MET A O 1
ATOM 1457 N N . PHE A 1 178 ? 0.173 -34.25 -17.812 1 98.75 178 PHE A N 1
ATOM 1458 C CA . PHE A 1 178 ? 1.467 -33.656 -18.125 1 98.75 178 PHE A CA 1
ATOM 1459 C C . PHE A 1 178 ? 2.518 -34.719 -18.359 1 98.75 178 PHE A C 1
ATOM 1461 O O . PHE A 1 178 ? 2.283 -35.906 -18.047 1 98.75 178 PHE A O 1
ATOM 1468 N N . ILE A 1 179 ? 3.602 -34.344 -18.969 1 98.5 179 ILE A N 1
ATOM 1469 C CA . ILE A 1 179 ? 4.734 -35.25 -19.203 1 98.5 179 ILE A CA 1
ATOM 1470 C C . ILE A 1 179 ? 5.863 -34.906 -18.234 1 98.5 179 ILE A C 1
ATOM 1472 O O . ILE A 1 179 ? 6.355 -33.75 -18.219 1 98.5 179 ILE A O 1
ATOM 1476 N N . ASN A 1 180 ? 6.262 -35.844 -17.422 1 97.69 180 ASN A N 1
ATOM 1477 C CA . ASN A 1 180 ? 7.316 -35.562 -16.453 1 97.69 180 ASN A CA 1
ATOM 1478 C C . ASN A 1 180 ? 8.703 -35.656 -17.078 1 97.69 180 ASN A C 1
ATOM 1480 O O . ASN A 1 180 ? 8.82 -35.844 -18.297 1 97.69 180 ASN A O 1
ATOM 1484 N N . LYS A 1 181 ? 9.727 -35.469 -16.25 1 96.25 181 LYS A N 1
ATOM 1485 C CA . LYS A 1 181 ? 11.102 -35.406 -16.75 1 96.25 181 LYS A CA 1
ATOM 1486 C C . LYS A 1 181 ? 11.523 -36.75 -17.344 1 96.25 181 LYS A C 1
ATOM 1488 O O . LYS A 1 181 ? 12.391 -36.781 -18.219 1 96.25 181 LYS A O 1
ATOM 1493 N N . GLN A 1 182 ? 10.961 -37.812 -16.906 1 96.25 182 GLN A N 1
ATOM 1494 C CA . GLN A 1 182 ? 11.266 -39.156 -17.406 1 96.25 182 GLN A CA 1
ATOM 1495 C C . GLN A 1 182 ? 10.461 -39.469 -18.672 1 96.25 182 GLN A C 1
ATOM 1497 O O . GLN A 1 182 ? 10.422 -40.594 -19.125 1 96.25 182 GLN A O 1
ATOM 1502 N N . ASN A 1 183 ? 9.758 -38.5 -19.125 1 96.19 183 ASN A N 1
ATOM 1503 C CA . ASN A 1 183 ? 8.953 -38.625 -20.344 1 96.19 183 ASN A CA 1
ATOM 1504 C C . ASN A 1 183 ? 7.758 -39.562 -20.141 1 96.19 183 ASN A C 1
ATOM 1506 O O . ASN A 1 183 ? 7.371 -40.281 -21.047 1 96.19 183 ASN A O 1
ATOM 1510 N N . GLN A 1 184 ? 7.312 -39.594 -18.984 1 97.62 184 GLN A N 1
ATOM 1511 C CA . GLN A 1 184 ? 6.113 -40.375 -18.672 1 97.62 184 GLN A CA 1
ATOM 1512 C C . GLN A 1 184 ? 4.875 -39.469 -18.641 1 97.62 184 GLN A C 1
ATOM 1514 O O . GLN A 1 184 ? 4.93 -38.344 -18.141 1 97.62 184 GLN A O 1
ATOM 1519 N N . VAL A 1 185 ? 3.826 -40 -19.188 1 98.19 185 VAL A N 1
ATOM 1520 C CA . VAL A 1 185 ? 2.547 -39.312 -19.109 1 98.19 185 VAL A CA 1
ATOM 1521 C C . VAL A 1 185 ? 1.957 -39.469 -17.703 1 98.19 185 VAL A C 1
ATOM 1523 O O . VAL A 1 185 ? 1.768 -40.594 -17.234 1 98.19 185 VAL A O 1
ATOM 1526 N N . VAL A 1 186 ? 1.664 -38.406 -17.047 1 98.56 186 VAL A N 1
ATOM 1527 C CA . VAL A 1 186 ? 1.046 -38.438 -15.719 1 98.56 186 VAL A CA 1
ATOM 1528 C C . VAL A 1 186 ? -0.347 -37.812 -15.797 1 98.56 186 VAL A C 1
ATOM 1530 O O . VAL A 1 186 ? -0.496 -36.656 -16.188 1 98.56 186 VAL A O 1
ATOM 1533 N N . GLN A 1 187 ? -1.348 -38.562 -15.383 1 98.69 187 GLN A N 1
ATOM 1534 C CA . GLN A 1 187 ? -2.725 -38.094 -15.391 1 98.69 187 GLN A CA 1
ATOM 1535 C C . GLN A 1 187 ? -3.074 -37.406 -14.078 1 98.69 187 GLN A C 1
ATOM 1537 O O . GLN A 1 187 ? -2.762 -37.906 -13 1 98.69 187 GLN A O 1
ATOM 1542 N N . PHE A 1 188 ? -3.674 -36.25 -14.211 1 98.69 188 PHE A N 1
ATOM 1543 C CA . PHE A 1 188 ? -4.188 -35.625 -13.008 1 98.69 188 PHE A CA 1
ATOM 1544 C C . PHE A 1 188 ? -5.293 -36.469 -12.383 1 98.69 188 PHE A C 1
ATOM 1546 O O . PHE A 1 188 ? -5.926 -37.25 -13.062 1 98.69 188 PHE A O 1
ATOM 1553 N N . ASP A 1 189 ? -5.496 -36.25 -11.086 1 98.31 189 ASP A N 1
ATOM 1554 C CA . ASP A 1 189 ? -6.543 -37 -10.406 1 98.31 189 ASP A CA 1
ATOM 1555 C C . ASP A 1 189 ? -7.438 -36.094 -9.578 1 98.31 189 ASP A C 1
ATOM 1557 O O . ASP A 1 189 ? -7.355 -34.875 -9.703 1 98.31 189 ASP A O 1
ATOM 1561 N N . GLU A 1 190 ? -8.328 -36.656 -8.797 1 96.94 190 GLU A N 1
ATOM 1562 C CA . GLU A 1 190 ? -9.367 -35.906 -8.094 1 96.94 190 GLU A CA 1
ATOM 1563 C C . GLU A 1 190 ? -8.773 -35.062 -6.969 1 96.94 190 GLU A C 1
ATOM 1565 O O . GLU A 1 190 ? -9.438 -34.156 -6.43 1 96.94 190 GLU A O 1
ATOM 1570 N N . LYS A 1 191 ? -7.504 -35.25 -6.652 1 97.5 191 LYS A N 1
ATOM 1571 C CA . LYS A 1 191 ? -6.883 -34.5 -5.555 1 97.5 191 LYS A CA 1
ATOM 1572 C C . LYS A 1 191 ? -6.031 -33.344 -6.082 1 97.5 191 LYS A C 1
ATOM 1574 O O . LYS A 1 191 ? -5.484 -32.562 -5.305 1 97.5 191 LYS A O 1
ATOM 1579 N N . THR A 1 192 ? -5.926 -33.312 -7.406 1 98.5 192 THR A N 1
ATOM 1580 C CA . THR A 1 192 ? -5.141 -32.25 -8.031 1 98.5 192 THR A CA 1
ATOM 1581 C C . THR A 1 192 ? -5.855 -30.906 -7.91 1 98.5 192 THR A C 1
ATOM 1583 O O . THR A 1 192 ? -7.07 -30.828 -8.109 1 98.5 192 THR A O 1
ATOM 1586 N N . PHE A 1 193 ? -5.094 -29.891 -7.527 1 98.69 193 PHE A N 1
ATOM 1587 C CA . PHE A 1 193 ? -5.645 -28.547 -7.453 1 98.69 193 PHE A CA 1
ATOM 1588 C C . PHE A 1 193 ? -4.898 -27.594 -8.391 1 98.69 193 PHE A C 1
ATOM 1590 O O . PHE A 1 193 ? -3.691 -27.734 -8.594 1 98.69 193 PHE A O 1
ATOM 1597 N N . ALA A 1 194 ? -5.629 -26.641 -8.875 1 98.81 194 ALA A N 1
ATOM 1598 C CA . ALA A 1 194 ? -5.016 -25.547 -9.617 1 98.81 194 ALA A CA 1
ATOM 1599 C C . ALA A 1 194 ? -5.312 -24.203 -8.945 1 98.81 194 ALA A C 1
ATOM 1601 O O . ALA A 1 194 ? -6.324 -24.062 -8.258 1 98.81 194 ALA A O 1
ATOM 1602 N N . SER A 1 195 ? -4.445 -23.281 -9.062 1 98.75 195 SER A N 1
ATOM 1603 C CA . SER A 1 195 ? -4.602 -21.875 -8.695 1 98.75 195 SER A CA 1
ATOM 1604 C C . SER A 1 195 ? -4.379 -20.969 -9.891 1 98.75 195 SER A C 1
ATOM 1606 O O . SER A 1 195 ? -3.48 -21.203 -10.703 1 98.75 195 SER A O 1
ATOM 1608 N N . LEU A 1 196 ? -5.223 -20.016 -10.008 1 98.62 196 LEU A N 1
ATOM 1609 C CA . LEU A 1 196 ? -5.156 -19.062 -11.117 1 98.62 196 LEU A CA 1
ATOM 1610 C C . LEU A 1 196 ? -4.965 -17.641 -10.594 1 98.62 196 LEU A C 1
ATOM 1612 O O . LEU A 1 196 ? -5.543 -17.266 -9.57 1 98.62 196 LEU A O 1
ATOM 1616 N N . ASP A 1 197 ? -4.176 -16.891 -11.289 1 98.44 197 ASP A N 1
ATOM 1617 C CA . ASP A 1 197 ? -3.908 -15.492 -10.992 1 98.44 197 ASP A CA 1
ATOM 1618 C C . ASP A 1 197 ? -3.857 -14.656 -12.273 1 98.44 197 ASP A C 1
ATOM 1620 O O . ASP A 1 197 ? -2.898 -14.75 -13.039 1 98.44 197 ASP A O 1
ATOM 1624 N N . ASP A 1 198 ? -4.879 -13.883 -12.523 1 98 198 ASP A N 1
ATOM 1625 C CA . ASP A 1 198 ? -4.934 -12.906 -13.609 1 98 198 ASP A CA 1
ATOM 1626 C C . ASP A 1 198 ? -4.848 -11.484 -13.07 1 98 198 ASP A C 1
ATOM 1628 O O . ASP A 1 198 ? -5.684 -11.07 -12.258 1 98 198 ASP A O 1
ATOM 1632 N N . THR A 1 199 ? -3.898 -10.758 -13.508 1 97.81 199 THR A N 1
ATOM 1633 C CA . THR A 1 199 ? -3.717 -9.391 -13.031 1 97.81 199 THR A CA 1
ATOM 1634 C C . THR A 1 199 ? -3.424 -8.445 -14.188 1 97.81 199 THR A C 1
ATOM 1636 O O . THR A 1 199 ? -2.707 -8.805 -15.125 1 97.81 199 THR A O 1
ATOM 1639 N N . CYS A 1 200 ? -3.996 -7.293 -14.148 1 97.69 200 CYS A N 1
ATOM 1640 C CA . CYS A 1 200 ? -3.68 -6.254 -15.125 1 97.69 200 CYS A CA 1
ATOM 1641 C C . CYS A 1 200 ? -3.801 -4.871 -14.5 1 97.69 200 CYS A C 1
ATOM 1643 O O . CYS A 1 200 ? -4.379 -4.719 -13.422 1 97.69 200 CYS A O 1
ATOM 1645 N N . GLY A 1 201 ? -3.148 -3.889 -15.148 1 97.25 201 GLY A N 1
ATOM 1646 C CA . GLY A 1 201 ? -3.32 -2.521 -14.688 1 97.25 201 GLY A CA 1
ATOM 1647 C C . GLY A 1 201 ? -2.148 -1.623 -15.039 1 97.25 201 GLY A C 1
ATOM 1648 O O . GLY A 1 201 ? -1.266 -2.014 -15.805 1 97.25 201 GLY A O 1
ATOM 1649 N N . PHE A 1 202 ? -2.271 -0.406 -14.625 1 96.5 202 PHE A N 1
ATOM 1650 C CA . PHE A 1 202 ? -1.199 0.582 -14.688 1 96.5 202 PHE A CA 1
ATOM 1651 C C . PHE A 1 202 ? -0.418 0.614 -13.375 1 96.5 202 PHE A C 1
ATOM 1653 O O . PHE A 1 202 ? -0.741 1.39 -12.477 1 96.5 202 PHE A O 1
ATOM 1660 N N . LEU A 1 203 ? 0.613 -0.203 -13.312 1 94.25 203 LEU A N 1
ATOM 1661 C CA . LEU A 1 203 ? 1.364 -0.447 -12.086 1 94.25 203 LEU A CA 1
ATOM 1662 C C . LEU A 1 203 ? 2.404 0.645 -11.859 1 94.25 203 LEU A C 1
ATOM 1664 O O . LEU A 1 203 ? 2.727 1.402 -12.773 1 94.25 203 LEU A O 1
ATOM 1668 N N . ARG A 1 204 ? 3.004 0.674 -10.656 1 92.38 204 ARG A N 1
ATOM 1669 C CA . ARG A 1 204 ? 4.094 1.594 -10.352 1 92.38 204 ARG A CA 1
ATOM 1670 C C . ARG A 1 204 ? 5.316 1.301 -11.211 1 92.38 204 ARG A C 1
ATOM 1672 O O . ARG A 1 204 ? 5.648 0.139 -11.453 1 92.38 204 ARG A O 1
ATOM 1679 N N . PRO A 1 205 ? 5.988 2.367 -11.57 1 88.62 205 PRO A N 1
ATOM 1680 C CA . PRO A 1 205 ? 7.203 2.129 -12.352 1 88.62 205 PRO A CA 1
ATOM 1681 C C . PRO A 1 205 ? 8.227 1.28 -11.602 1 88.62 205 PRO A C 1
ATOM 1683 O O . PRO A 1 205 ? 8.992 0.537 -12.227 1 88.62 205 PRO A O 1
ATOM 1686 N N . GLU A 1 206 ? 8.281 1.48 -10.344 1 91.06 206 GLU A N 1
ATOM 1687 C CA . GLU A 1 206 ? 9.062 0.621 -9.461 1 91.06 206 GLU A CA 1
ATOM 1688 C C . GLU A 1 206 ? 8.172 -0.064 -8.422 1 91.06 206 GLU A C 1
ATOM 1690 O O . GLU A 1 206 ? 7.52 0.604 -7.617 1 91.06 206 GLU A O 1
ATOM 1695 N N . THR A 1 207 ? 8.164 -1.37 -8.508 1 92.25 207 THR A N 1
ATOM 1696 C CA . THR A 1 207 ? 7.238 -2.105 -7.652 1 92.25 207 THR A CA 1
ATOM 1697 C C . THR A 1 207 ? 7.922 -3.324 -7.039 1 92.25 207 THR A C 1
ATOM 1699 O O . THR A 1 207 ? 9.008 -3.719 -7.469 1 92.25 207 THR A O 1
ATOM 1702 N N . ALA A 1 208 ? 7.367 -3.795 -5.949 1 93.94 208 ALA A N 1
ATOM 1703 C CA . ALA A 1 208 ? 7.848 -4.965 -5.223 1 93.94 208 ALA A CA 1
ATOM 1704 C C . ALA A 1 208 ? 6.711 -5.645 -4.461 1 93.94 208 ALA A C 1
ATOM 1706 O O . ALA A 1 208 ? 5.836 -4.973 -3.91 1 93.94 208 ALA A O 1
ATOM 1707 N N . TRP A 1 209 ? 6.766 -6.977 -4.434 1 96.56 209 TRP A N 1
ATOM 1708 C CA . TRP A 1 209 ? 5.738 -7.66 -3.652 1 96.56 209 TRP A CA 1
ATOM 1709 C C . TRP A 1 209 ? 6.223 -9.039 -3.201 1 96.56 209 TRP A C 1
ATOM 1711 O O . TRP A 1 209 ? 7.219 -9.547 -3.715 1 96.56 209 TRP A O 1
ATOM 1721 N N . PHE A 1 210 ? 5.586 -9.516 -2.176 1 97.56 210 PHE A N 1
ATOM 1722 C CA . PHE A 1 210 ? 5.617 -10.906 -1.749 1 97.56 210 PHE A CA 1
ATOM 1723 C C . PHE A 1 210 ? 4.289 -11.594 -2.039 1 97.56 210 PHE A C 1
ATOM 1725 O O . PHE A 1 210 ? 3.229 -10.977 -1.933 1 97.56 210 PHE A O 1
ATOM 1732 N N . TRP A 1 211 ? 4.355 -12.836 -2.371 1 98.62 211 TRP A N 1
ATOM 1733 C CA . TRP A 1 211 ? 3.133 -13.57 -2.682 1 98.62 211 TRP A CA 1
ATOM 1734 C C . TRP A 1 211 ? 3.268 -15.039 -2.297 1 98.62 211 TRP A C 1
ATOM 1736 O O . TRP A 1 211 ? 4.297 -15.664 -2.561 1 98.62 211 TRP A O 1
ATOM 1746 N N . LEU A 1 212 ? 2.322 -15.523 -1.562 1 98.81 212 LEU A N 1
ATOM 1747 C CA . LEU A 1 212 ? 2.246 -16.953 -1.259 1 98.81 212 LEU A CA 1
ATOM 1748 C C . LEU A 1 212 ? 0.939 -17.547 -1.771 1 98.81 212 LEU A C 1
ATOM 1750 O O . LEU A 1 212 ? -0.133 -16.969 -1.561 1 98.81 212 LEU A O 1
ATOM 1754 N N . SER A 1 213 ? 0.976 -18.562 -2.496 1 98.81 213 SER A N 1
ATOM 1755 C CA . SER A 1 213 ? -0.164 -19.359 -2.941 1 98.81 213 SER A CA 1
ATOM 1756 C C . SER A 1 213 ? -0.04 -20.812 -2.486 1 98.81 213 SER A C 1
ATOM 1758 O O . SER A 1 213 ? 0.997 -21.438 -2.689 1 98.81 213 SER A O 1
ATOM 1760 N N . CYS A 1 214 ? -1.032 -21.281 -1.855 1 98.38 214 CYS A N 1
ATOM 1761 C CA . CYS A 1 214 ? -1.048 -22.641 -1.325 1 98.38 214 CYS A CA 1
ATOM 1762 C C . CYS A 1 214 ? -2.447 -23.234 -1.397 1 98.38 214 CYS A C 1
ATOM 1764 O O . CYS A 1 214 ? -3.438 -22.547 -1.165 1 98.38 214 CYS A O 1
ATOM 1766 N N . ASN A 1 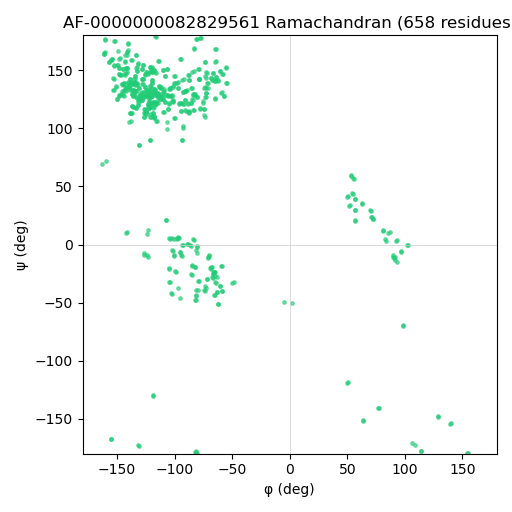215 ? -2.596 -24.406 -1.757 1 97.94 215 ASN A N 1
ATOM 1767 C CA . ASN A 1 215 ? -3.855 -25.141 -1.722 1 97.94 215 ASN A CA 1
ATOM 1768 C C . ASN A 1 215 ? -3.635 -26.625 -1.394 1 97.94 215 ASN A C 1
ATOM 1770 O O . ASN A 1 215 ? -2.686 -27.234 -1.882 1 97.94 215 ASN A O 1
ATOM 1774 N N . PHE A 1 216 ? -4.469 -27.219 -0.545 1 98.12 216 PHE A N 1
ATOM 1775 C CA . PHE A 1 216 ? -4.293 -28.594 -0.074 1 98.12 216 PHE A CA 1
ATOM 1776 C C . PHE A 1 216 ? -5.598 -29.141 0.493 1 98.12 216 PHE A C 1
ATOM 1778 O O . PHE A 1 216 ? -6.559 -28.391 0.682 1 98.12 216 PHE A O 1
ATOM 1785 N N . TRP A 1 217 ? -5.566 -30.453 0.613 1 97.81 217 TRP A N 1
ATOM 1786 C CA . TRP A 1 217 ? -6.598 -31.125 1.388 1 97.81 217 TRP A CA 1
ATOM 1787 C C . TRP A 1 217 ? -6.207 -31.219 2.859 1 97.81 217 TRP A C 1
ATOM 1789 O O . TRP A 1 217 ? -5.129 -31.719 3.193 1 97.81 217 TRP A O 1
ATOM 1799 N N . ASP A 1 218 ? -7.039 -30.672 3.689 1 96.31 218 ASP A N 1
ATOM 1800 C CA . ASP A 1 218 ? -6.664 -30.781 5.094 1 96.31 218 ASP A CA 1
ATOM 1801 C C . ASP A 1 218 ? -7.051 -32.156 5.66 1 96.31 218 ASP A C 1
ATOM 1803 O O . ASP A 1 218 ? -7.543 -33 4.93 1 96.31 218 ASP A O 1
ATOM 1807 N N . GLU A 1 219 ? -6.777 -32.375 6.953 1 93.88 219 GLU A N 1
ATOM 1808 C CA . GLU A 1 219 ? -6.969 -33.688 7.574 1 93.88 219 GLU A CA 1
ATOM 1809 C C . GLU A 1 219 ? -8.445 -34.031 7.664 1 93.88 219 GLU A C 1
ATOM 1811 O O . GLU A 1 219 ? -8.805 -35.219 7.805 1 93.88 219 GLU A O 1
ATOM 1816 N N . GLN A 1 220 ? -9.289 -33.062 7.578 1 93.94 220 GLN A N 1
ATOM 1817 C CA . GLN A 1 220 ? -10.727 -33.281 7.66 1 93.94 220 GLN A CA 1
ATOM 1818 C C . GLN A 1 220 ? -11.328 -33.469 6.27 1 93.94 220 GLN A C 1
ATOM 1820 O O . GLN A 1 220 ? -12.547 -33.594 6.129 1 93.94 220 GLN A O 1
ATOM 1825 N N . GLY A 1 221 ? -10.508 -33.406 5.258 1 96 221 GLY A N 1
ATOM 1826 C CA . GLY A 1 221 ? -10.969 -33.594 3.893 1 96 221 GLY A CA 1
ATOM 1827 C C . GLY A 1 221 ? -11.5 -32.312 3.256 1 96 221 GLY A C 1
ATOM 1828 O O . GLY A 1 221 ? -12.188 -32.375 2.236 1 96 221 GLY A O 1
ATOM 1829 N N . ARG A 1 222 ? -11.289 -31.344 3.875 1 97.19 222 ARG A N 1
ATOM 1830 C CA . ARG A 1 222 ? -11.711 -30.078 3.291 1 97.19 222 ARG A CA 1
ATOM 1831 C C . ARG A 1 222 ? -10.672 -29.562 2.305 1 97.19 222 ARG A C 1
ATOM 1833 O O . ARG A 1 222 ? -9.461 -29.719 2.525 1 97.19 222 ARG A O 1
ATOM 1840 N N . ARG A 1 223 ? -11.102 -28.797 1.217 1 97.88 223 ARG A N 1
ATOM 1841 C CA . ARG A 1 223 ? -10.227 -28.078 0.293 1 97.88 223 ARG A CA 1
ATOM 1842 C C . ARG A 1 223 ? -9.844 -26.703 0.853 1 97.88 223 ARG A C 1
ATOM 1844 O O . ARG A 1 223 ? -10.695 -25.844 1.031 1 97.88 223 ARG A O 1
ATOM 1851 N N . ILE A 1 224 ? -8.578 -26.547 1.1 1 98.56 224 ILE A N 1
ATOM 1852 C CA . ILE A 1 224 ? -8.094 -25.312 1.699 1 98.56 224 ILE A CA 1
ATOM 1853 C C . ILE A 1 224 ? -7.215 -24.562 0.696 1 98.56 224 ILE A C 1
ATOM 1855 O O . ILE A 1 224 ? -6.336 -25.156 0.069 1 98.56 224 ILE A O 1
ATOM 1859 N N . GLY A 1 225 ? -7.562 -23.344 0.475 1 98.69 225 GLY A N 1
ATOM 1860 C CA . GLY A 1 225 ? -6.746 -22.469 -0.361 1 98.69 225 GLY A CA 1
ATOM 1861 C C . GLY A 1 225 ? -6.309 -21.203 0.344 1 98.69 225 GLY A C 1
ATOM 1862 O O . GLY A 1 225 ? -7.047 -20.656 1.167 1 98.69 225 GLY A O 1
ATOM 1863 N N . LEU A 1 226 ? -5.121 -20.766 -0.024 1 98.69 226 LEU A N 1
ATOM 1864 C CA . LEU A 1 226 ? -4.574 -19.547 0.565 1 98.69 226 LEU A CA 1
ATOM 1865 C C . LEU A 1 226 ? -3.971 -18.641 -0.509 1 98.69 226 LEU A C 1
ATOM 1867 O O . LEU A 1 226 ? -3.273 -19.125 -1.406 1 98.69 226 LEU A O 1
ATOM 1871 N N . ASN A 1 227 ? -4.289 -17.453 -0.472 1 98.88 227 ASN A N 1
ATOM 1872 C CA . ASN A 1 227 ? -3.604 -16.375 -1.183 1 98.88 227 ASN A CA 1
ATOM 1873 C C . ASN A 1 227 ? -3.178 -15.258 -0.234 1 98.88 227 ASN A C 1
ATOM 1875 O O . ASN A 1 227 ? -4.023 -14.578 0.352 1 98.88 227 ASN A O 1
ATOM 1879 N N . LEU A 1 228 ? -1.864 -15.078 -0.077 1 98.81 228 LEU A N 1
ATOM 1880 C CA . LEU A 1 228 ? -1.316 -14.016 0.756 1 98.81 228 LEU A CA 1
ATOM 1881 C C . LEU A 1 228 ? -0.389 -13.117 -0.053 1 98.81 228 LEU A C 1
ATOM 1883 O O . LEU A 1 228 ? 0.462 -13.602 -0.8 1 98.81 228 LEU A O 1
ATOM 1887 N N . ALA A 1 229 ? -0.593 -11.891 0.101 1 98.5 229 ALA A N 1
ATOM 1888 C CA . ALA A 1 229 ? 0.24 -10.945 -0.638 1 98.5 229 ALA A CA 1
ATOM 1889 C C . ALA A 1 229 ? 0.569 -9.719 0.213 1 98.5 229 ALA A C 1
ATOM 1891 O O . ALA A 1 229 ? -0.197 -9.352 1.107 1 98.5 229 ALA A O 1
ATOM 1892 N N . SER A 1 230 ? 1.661 -9.109 -0.035 1 97.25 230 SER A N 1
ATOM 1893 C CA . SER A 1 230 ? 2.105 -7.848 0.544 1 97.25 230 SER A CA 1
ATOM 1894 C C . SER A 1 230 ? 2.865 -7.008 -0.477 1 97.25 230 SER A C 1
ATOM 1896 O O . SER A 1 230 ? 3.646 -7.539 -1.268 1 97.25 230 SER A O 1
ATOM 1898 N N . GLY A 1 231 ? 2.58 -5.695 -0.458 1 95.56 231 GLY A N 1
ATOM 1899 C CA . GLY A 1 231 ? 3.303 -4.789 -1.335 1 95.56 231 GLY A CA 1
ATOM 1900 C C . GLY A 1 231 ? 2.561 -4.488 -2.623 1 95.56 231 GLY A C 1
ATOM 1901 O O . GLY A 1 231 ? 3.004 -3.658 -3.42 1 95.56 231 GLY A O 1
ATOM 1902 N N . VAL A 1 232 ? 1.477 -5.176 -2.805 1 94.62 232 VAL A N 1
ATOM 1903 C CA . VAL A 1 232 ? 0.716 -4.977 -4.035 1 94.62 232 VAL A CA 1
ATOM 1904 C C . VAL A 1 232 ? -0.778 -4.949 -3.719 1 94.62 232 VAL A C 1
ATOM 1906 O O . VAL A 1 232 ? -1.251 -5.695 -2.857 1 94.62 232 VAL A O 1
ATOM 1909 N N . ASN A 1 233 ? -1.495 -4.035 -4.477 1 94.94 233 ASN A N 1
ATOM 1910 C CA . ASN A 1 233 ? -2.949 -3.963 -4.367 1 94.94 233 ASN A CA 1
ATOM 1911 C C . ASN A 1 233 ? -3.396 -3.787 -2.92 1 94.94 233 ASN A C 1
ATOM 1913 O O . ASN A 1 233 ? -4.23 -4.547 -2.428 1 94.94 233 ASN A O 1
ATOM 1917 N N . GLU A 1 234 ? -2.957 -2.693 -2.301 1 95.69 234 GLU A N 1
ATOM 1918 C CA . GLU A 1 234 ? -3.146 -2.562 -0.859 1 95.69 234 GLU A CA 1
ATOM 1919 C C . GLU A 1 234 ? -3.844 -1.251 -0.51 1 95.69 234 GLU A C 1
ATOM 1921 O O . GLU A 1 234 ? -4.254 -1.044 0.634 1 95.69 234 GLU A O 1
ATOM 1926 N N . SER A 1 235 ? -4.059 -0.32 -1.394 1 96.19 235 SER A N 1
ATOM 1927 C CA . SER A 1 235 ? -4.453 1.041 -1.049 1 96.19 235 SER A CA 1
ATOM 1928 C C . SER A 1 235 ? -5.953 1.128 -0.778 1 96.19 235 SER A C 1
ATOM 1930 O O . SER A 1 235 ? -6.445 2.154 -0.307 1 96.19 235 SER A O 1
ATOM 1932 N N . PHE A 1 236 ? -6.816 0.099 -0.935 1 97.38 236 PHE A N 1
ATOM 1933 C CA . PHE A 1 236 ? -8.242 0.01 -0.651 1 97.38 236 PHE A CA 1
ATOM 1934 C C . PHE A 1 236 ? -8.703 -1.443 -0.603 1 97.38 236 PHE A C 1
ATOM 1936 O O . PHE A 1 236 ? -9.562 -1.857 -1.382 1 97.38 236 PHE A O 1
ATOM 1943 N N . GLY A 1 237 ? -8.211 -2.051 0.437 1 95.88 237 GLY A N 1
ATOM 1944 C CA . GLY A 1 237 ? -8.352 -3.49 0.585 1 95.88 237 GLY A CA 1
ATOM 1945 C C . GLY A 1 237 ? -7.043 -4.234 0.398 1 95.88 237 GLY A C 1
ATOM 1946 O O . GLY A 1 237 ? -5.969 -3.631 0.411 1 95.88 237 GLY A O 1
ATOM 1947 N N . ASN A 1 238 ? -7.094 -5.547 0.357 1 97.31 238 ASN A N 1
ATOM 1948 C CA . ASN A 1 238 ? -5.93 -6.391 0.11 1 97.31 238 ASN A CA 1
ATOM 1949 C C . ASN A 1 238 ? -6.324 -7.707 -0.558 1 97.31 238 ASN A C 1
ATOM 1951 O O . ASN A 1 238 ? -7.512 -7.984 -0.74 1 97.31 238 ASN A O 1
ATOM 1955 N N . GLU A 1 239 ? -5.32 -8.5 -0.919 1 97.62 239 GLU A N 1
ATOM 1956 C CA . GLU A 1 239 ? -5.547 -9.727 -1.68 1 97.62 239 GLU A CA 1
ATOM 1957 C C . GLU A 1 239 ? -5.57 -10.953 -0.765 1 97.62 239 GLU A C 1
ATOM 1959 O O . GLU A 1 239 ? -5.637 -12.086 -1.238 1 97.62 239 GLU A O 1
ATOM 1964 N N . ASN A 1 240 ? -5.504 -10.797 0.47 1 98.5 240 ASN A N 1
ATOM 1965 C CA . ASN A 1 240 ? -5.34 -11.938 1.365 1 98.5 240 ASN A CA 1
ATOM 1966 C C . ASN A 1 240 ? -6.668 -12.648 1.615 1 98.5 240 ASN A C 1
ATOM 1968 O O . ASN A 1 240 ? -7.648 -12.016 2.014 1 98.5 240 ASN A O 1
ATOM 1972 N N . CYS A 1 241 ? -6.617 -13.969 1.369 1 98.06 241 CYS A N 1
ATOM 1973 C CA . CYS A 1 241 ? -7.855 -14.727 1.508 1 98.06 241 CYS A CA 1
ATOM 1974 C C . CYS A 1 241 ? -7.562 -16.188 1.863 1 98.06 241 CYS A C 1
ATOM 1976 O O . CYS A 1 241 ? -6.484 -16.688 1.558 1 98.06 241 CYS A O 1
ATOM 1978 N N . LEU A 1 242 ? -8.523 -16.75 2.494 1 98.38 242 LEU A N 1
ATOM 1979 C CA . LEU A 1 242 ? -8.641 -18.172 2.771 1 98.38 242 LEU A CA 1
ATOM 1980 C C . LEU A 1 242 ? -9.852 -18.766 2.068 1 98.38 242 LEU A C 1
ATOM 1982 O O . LEU A 1 242 ? -10.938 -18.188 2.084 1 98.38 242 LEU A O 1
ATOM 1986 N N . TRP A 1 243 ? -9.664 -19.844 1.332 1 98.56 243 TRP A N 1
ATOM 1987 C CA . TRP A 1 243 ? -10.797 -20.594 0.798 1 98.56 243 TRP A CA 1
ATOM 1988 C C . TRP A 1 243 ? -11.016 -21.875 1.598 1 98.56 243 TRP A C 1
ATOM 1990 O O . TRP A 1 243 ? -10.062 -22.594 1.898 1 98.56 243 TRP A O 1
ATOM 2000 N N . ILE A 1 244 ? -12.211 -22.141 1.933 1 97.94 244 ILE A N 1
ATOM 2001 C CA . ILE A 1 244 ? -12.625 -23.422 2.508 1 97.94 244 ILE A CA 1
ATOM 2002 C C . ILE A 1 244 ? -13.773 -24.016 1.689 1 97.94 244 ILE A C 1
ATOM 2004 O O . ILE A 1 244 ? -14.867 -23.453 1.654 1 97.94 244 ILE A O 1
ATOM 2008 N N . ASN A 1 245 ? -13.508 -25.078 1.066 1 97.88 245 ASN A N 1
ATOM 2009 C CA . ASN A 1 245 ? -14.484 -25.734 0.203 1 97.88 245 ASN A CA 1
ATOM 2010 C C . ASN A 1 245 ? -15.109 -24.766 -0.787 1 97.88 245 ASN A C 1
ATOM 2012 O O . ASN A 1 245 ? -16.328 -24.734 -0.949 1 97.88 245 ASN A O 1
ATOM 2016 N N . GLY A 1 246 ? -14.234 -23.953 -1.296 1 97.44 246 GLY A N 1
ATOM 2017 C CA . GLY A 1 246 ? -14.641 -23.078 -2.393 1 97.44 246 GLY A CA 1
ATOM 2018 C C . GLY A 1 246 ? -15.172 -21.734 -1.932 1 97.44 246 GLY A C 1
ATOM 2019 O O . GLY A 1 246 ? -15.398 -20.844 -2.746 1 97.44 246 GLY A O 1
ATOM 2020 N N . VAL A 1 247 ? -15.414 -21.609 -0.641 1 97.75 247 VAL A N 1
ATOM 2021 C CA . VAL A 1 247 ? -15.93 -20.359 -0.093 1 97.75 247 VAL A CA 1
ATOM 2022 C C . VAL A 1 247 ? -14.766 -19.469 0.331 1 97.75 247 VAL A C 1
ATOM 2024 O O . VAL A 1 247 ? -13.859 -19.906 1.039 1 97.75 247 VAL A O 1
ATOM 2027 N N . LEU A 1 248 ? -14.82 -18.219 -0.071 1 97.94 248 LEU A N 1
ATOM 2028 C CA . LEU A 1 248 ? -13.727 -17.266 0.17 1 97.94 248 LEU A CA 1
ATOM 2029 C C . LEU A 1 248 ? -13.953 -16.5 1.468 1 97.94 248 LEU A C 1
ATOM 2031 O O . LEU A 1 248 ? -15.047 -15.984 1.709 1 97.94 248 LEU A O 1
ATOM 2035 N N . PHE A 1 249 ? -12.984 -16.406 2.311 1 97.5 249 PHE A N 1
ATOM 2036 C CA . PHE A 1 249 ? -12.961 -15.609 3.529 1 97.5 249 PHE A CA 1
ATOM 2037 C C . PHE A 1 249 ? -11.797 -14.625 3.506 1 97.5 249 PHE A C 1
ATOM 2039 O O . PHE A 1 249 ? -10.641 -15.031 3.404 1 97.5 249 PHE A O 1
ATOM 2046 N N . PRO A 1 250 ? -12.109 -13.352 3.656 1 96.62 250 PRO A N 1
ATOM 2047 C CA . PRO A 1 250 ? -11.031 -12.359 3.648 1 96.62 250 PRO A CA 1
ATOM 2048 C C . PRO A 1 250 ? -10.125 -12.469 4.871 1 96.62 250 PRO A C 1
ATOM 2050 O O . PRO A 1 250 ? -10.594 -12.805 5.965 1 96.62 250 PRO A O 1
ATOM 2053 N N . LEU A 1 251 ? -8.859 -12.242 4.699 1 97.56 251 LEU A N 1
ATOM 2054 C CA . LEU A 1 251 ? -7.875 -12.156 5.773 1 97.56 251 LEU A CA 1
ATOM 2055 C C . LEU A 1 251 ? -7.289 -10.75 5.871 1 97.56 251 LEU A C 1
ATOM 2057 O O . LEU A 1 251 ? -7.316 -10 4.898 1 97.56 251 LEU A O 1
ATOM 2061 N N . THR A 1 252 ? -6.75 -10.391 7.043 1 96.88 252 THR A N 1
ATOM 2062 C CA . THR A 1 252 ? -6.133 -9.086 7.246 1 96.88 252 THR A CA 1
ATOM 2063 C C . THR A 1 252 ? -4.742 -9.039 6.617 1 96.88 252 THR A C 1
ATOM 2065 O O . THR A 1 252 ? -4.285 -10.023 6.031 1 96.88 252 THR A O 1
ATOM 2068 N N . ASP A 1 253 ? -4.121 -7.914 6.691 1 98 253 ASP A N 1
ATOM 2069 C CA . ASP A 1 253 ? -2.773 -7.762 6.152 1 98 253 ASP A CA 1
ATOM 2070 C C . ASP A 1 253 ? -1.82 -8.797 6.746 1 98 253 ASP A C 1
ATOM 2072 O O . ASP A 1 253 ? -2.004 -9.234 7.883 1 98 253 ASP A O 1
ATOM 2076 N N . VAL A 1 254 ? -0.809 -9.094 5.93 1 98.5 254 VAL A N 1
ATOM 2077 C CA . VAL A 1 254 ? 0.16 -10.078 6.395 1 98.5 254 VAL A CA 1
ATOM 2078 C C . VAL A 1 254 ? 1.572 -9.508 6.281 1 98.5 254 VAL A C 1
ATOM 2080 O O . VAL A 1 254 ? 1.822 -8.609 5.477 1 98.5 254 VAL A O 1
ATOM 2083 N N . LEU A 1 255 ? 2.432 -10.039 7.105 1 98 255 LEU A N 1
ATOM 2084 C CA . LEU A 1 255 ? 3.842 -9.664 7.141 1 98 255 LEU A CA 1
ATOM 2085 C C . LEU A 1 255 ? 4.727 -10.852 6.766 1 98 255 LEU A C 1
ATOM 2087 O O . LEU A 1 255 ? 4.609 -11.93 7.352 1 98 255 LEU A O 1
ATOM 2091 N N . PHE A 1 256 ? 5.52 -10.688 5.734 1 97.75 256 PHE A N 1
ATOM 2092 C CA . PHE A 1 256 ? 6.52 -11.672 5.332 1 97.75 256 PHE A CA 1
ATOM 2093 C C . PHE A 1 256 ? 7.875 -11.344 5.941 1 97.75 256 PHE A C 1
ATOM 2095 O O . PHE A 1 256 ? 8.414 -10.25 5.723 1 97.75 256 PHE A O 1
ATOM 2102 N N . GLU A 1 257 ? 8.422 -12.219 6.668 1 96 257 GLU A N 1
ATOM 2103 C CA . GLU A 1 257 ? 9.727 -11.984 7.285 1 96 257 GLU A CA 1
ATOM 2104 C C . GLU A 1 257 ? 10.688 -13.133 7 1 96 257 GLU A C 1
ATOM 2106 O O . GLU A 1 257 ? 10.383 -14.289 7.293 1 96 257 GLU A O 1
ATOM 2111 N N . LYS A 1 258 ? 11.758 -12.781 6.508 1 94.56 258 LYS A N 1
ATOM 2112 C CA . LYS A 1 258 ? 12.805 -13.781 6.32 1 94.56 258 LYS A CA 1
ATOM 2113 C C . LYS A 1 258 ? 13.508 -14.086 7.641 1 94.56 258 LYS A C 1
ATOM 2115 O O . LYS A 1 258 ? 14.164 -13.211 8.219 1 94.56 258 LYS A O 1
ATOM 2120 N N . VAL A 1 259 ? 13.414 -15.273 8.086 1 95.56 259 VAL A N 1
ATOM 2121 C CA . VAL A 1 259 ? 14.055 -15.688 9.328 1 95.56 259 VAL A CA 1
ATOM 2122 C C . VAL A 1 259 ? 15.523 -16.016 9.07 1 95.56 259 VAL A C 1
ATOM 2124 O O . VAL A 1 259 ? 16.406 -15.562 9.805 1 95.56 259 VAL A O 1
ATOM 2127 N N . ASN A 1 260 ? 15.758 -16.766 8.086 1 95.31 260 ASN A N 1
ATOM 2128 C CA . ASN A 1 260 ? 17.078 -17.094 7.562 1 95.31 260 ASN A CA 1
ATOM 2129 C C . ASN A 1 260 ? 17.016 -17.5 6.09 1 95.31 260 ASN A C 1
ATOM 2131 O O . ASN A 1 260 ? 16.016 -17.266 5.422 1 95.31 260 ASN A O 1
ATOM 2135 N N . ASP A 1 261 ? 18.047 -18.062 5.547 1 94.31 261 ASP A N 1
ATOM 2136 C CA . ASP A 1 261 ? 18.141 -18.281 4.105 1 94.31 261 ASP A CA 1
ATOM 2137 C C . ASP A 1 261 ? 17.188 -19.375 3.658 1 94.31 261 ASP A C 1
ATOM 2139 O O . ASP A 1 261 ? 16.906 -19.516 2.465 1 94.31 261 ASP A O 1
ATOM 2143 N N . GLU A 1 262 ? 16.609 -20.109 4.555 1 97.56 262 GLU A N 1
ATOM 2144 C CA . GLU A 1 262 ? 15.797 -21.25 4.148 1 97.56 262 GLU A CA 1
ATOM 2145 C C . GLU A 1 262 ? 14.383 -21.125 4.711 1 97.56 262 GLU A C 1
ATOM 2147 O O . GLU A 1 262 ? 13.492 -21.906 4.332 1 97.56 262 GLU A O 1
ATOM 2152 N N . LEU A 1 263 ? 14.211 -20.188 5.59 1 98.31 263 LEU A N 1
ATOM 2153 C CA . LEU A 1 263 ? 12.969 -20.156 6.355 1 98.31 263 LEU A CA 1
ATOM 2154 C C . LEU A 1 263 ? 12.367 -18.766 6.383 1 98.31 263 LEU A C 1
ATOM 2156 O O . LEU A 1 263 ? 13.07 -17.781 6.664 1 98.31 263 LEU A O 1
ATOM 2160 N N . TRP A 1 264 ? 11.086 -18.688 6.098 1 98.44 264 TRP A N 1
ATOM 2161 C CA . TRP A 1 264 ? 10.297 -17.469 6.215 1 98.44 264 TRP A CA 1
ATOM 2162 C C . TRP A 1 264 ? 9.18 -17.641 7.238 1 98.44 264 TRP A C 1
ATOM 2164 O O . TRP A 1 264 ? 8.703 -18.75 7.477 1 98.44 264 TRP A O 1
ATOM 2174 N N . GLN A 1 265 ? 8.844 -16.578 7.824 1 98.5 265 GLN A N 1
ATOM 2175 C CA . GLN A 1 265 ? 7.672 -16.516 8.695 1 98.5 265 GLN A CA 1
ATOM 2176 C C . GLN A 1 265 ? 6.633 -15.547 8.148 1 98.5 265 GLN A C 1
ATOM 2178 O O . GLN A 1 265 ? 6.977 -14.453 7.688 1 98.5 265 GLN A O 1
ATOM 2183 N N . ILE A 1 266 ? 5.383 -15.945 8.117 1 98.75 266 ILE A N 1
ATOM 2184 C CA . ILE A 1 266 ? 4.285 -15.078 7.707 1 98.75 266 ILE A CA 1
ATOM 2185 C C . ILE A 1 266 ? 3.256 -14.977 8.836 1 98.75 266 ILE A C 1
ATOM 2187 O O . ILE A 1 266 ? 2.793 -16 9.344 1 98.75 266 ILE A O 1
ATOM 2191 N N . SER A 1 267 ? 2.939 -13.852 9.219 1 98.62 267 SER A N 1
ATOM 2192 C CA . SER A 1 267 ? 1.939 -13.609 10.258 1 98.62 267 SER A CA 1
ATOM 2193 C C . SER A 1 267 ? 0.954 -12.531 9.836 1 98.62 267 SER A C 1
ATOM 2195 O O . SER A 1 267 ? 1.292 -11.648 9.039 1 98.62 267 SER A O 1
ATOM 2197 N N . SER A 1 268 ? -0.259 -12.664 10.32 1 98.25 268 SER A N 1
ATOM 2198 C CA . SER A 1 268 ? -1.271 -11.672 9.977 1 98.25 268 SER A CA 1
ATOM 2199 C C . SER A 1 268 ? -1.359 -10.578 11.039 1 98.25 268 SER A C 1
ATOM 2201 O O . SER A 1 268 ? -0.943 -10.781 12.18 1 98.25 268 SER A O 1
ATOM 2203 N N . LEU A 1 269 ? -1.898 -9.477 10.633 1 96.81 269 LEU A N 1
ATOM 2204 C CA . LEU A 1 269 ? -2.037 -8.297 11.477 1 96.81 269 LEU A CA 1
ATOM 2205 C C . LEU A 1 269 ? -2.863 -8.609 12.719 1 96.81 269 LEU A C 1
ATOM 2207 O O . LEU A 1 269 ? -2.555 -8.133 13.812 1 96.81 269 LEU A O 1
ATOM 2211 N N . ASP A 1 270 ? -3.936 -9.406 12.57 1 95.69 270 ASP A N 1
ATOM 2212 C CA . ASP A 1 270 ? -4.82 -9.734 13.688 1 95.69 270 ASP A CA 1
ATOM 2213 C C . ASP A 1 270 ? -4.301 -10.938 14.469 1 95.69 270 ASP A C 1
ATOM 2215 O O . ASP A 1 270 ? -4.98 -11.438 15.367 1 95.69 270 ASP A O 1
ATOM 2219 N N . GLN A 1 271 ? -3.199 -11.516 14.055 1 96.25 271 GLN A N 1
ATOM 2220 C CA . GLN A 1 271 ? -2.484 -12.594 14.734 1 96.25 271 GLN A CA 1
ATOM 2221 C C . GLN A 1 271 ? -3.246 -13.914 14.633 1 96.25 271 GLN A C 1
ATOM 2223 O O . GLN A 1 271 ? -3.039 -14.82 15.438 1 96.25 271 GLN A O 1
ATOM 2228 N N . LYS A 1 272 ? -4.102 -13.984 13.625 1 97.75 272 LYS A N 1
ATOM 2229 C CA . LYS A 1 272 ? -4.883 -15.203 13.453 1 97.75 272 LYS A CA 1
ATOM 2230 C C . LYS A 1 272 ? -4.219 -16.156 12.453 1 97.75 272 LYS A C 1
ATOM 2232 O O . LYS A 1 272 ? -4.676 -17.281 12.258 1 97.75 272 LYS A O 1
ATOM 2237 N N . LEU A 1 273 ? -3.221 -15.75 11.844 1 98.44 273 LEU A N 1
ATOM 2238 C CA . LEU A 1 273 ? -2.463 -16.547 10.891 1 98.44 273 LEU A CA 1
ATOM 2239 C C . LEU A 1 273 ? -0.974 -16.531 11.227 1 98.44 273 LEU A C 1
ATOM 2241 O O . LEU A 1 273 ? -0.382 -15.461 11.367 1 98.44 273 LEU A O 1
ATOM 2245 N N . ASN A 1 274 ? -0.374 -17.641 11.406 1 98.69 274 ASN A N 1
ATOM 2246 C CA . ASN A 1 274 ? 1.053 -17.828 11.648 1 98.69 274 ASN A CA 1
ATOM 2247 C C . ASN A 1 274 ? 1.597 -19.031 10.875 1 98.69 274 ASN A C 1
ATOM 2249 O O . ASN A 1 274 ? 1.256 -20.172 11.172 1 98.69 274 ASN A O 1
ATOM 2253 N N . LEU A 1 275 ? 2.439 -18.75 9.938 1 98.88 275 LEU A N 1
ATOM 2254 C CA . LEU A 1 275 ? 2.943 -19.797 9.055 1 98.88 275 LEU A CA 1
ATOM 2255 C C . LEU A 1 275 ? 4.469 -19.781 9.008 1 98.88 275 LEU A C 1
ATOM 2257 O O . LEU A 1 275 ? 5.082 -18.703 9.023 1 98.88 275 LEU A O 1
ATOM 2261 N N . GLN A 1 276 ? 5.027 -20.891 8.961 1 98.88 276 GLN A N 1
ATOM 2262 C CA . GLN A 1 276 ? 6.434 -21.094 8.625 1 98.88 276 GLN A CA 1
ATOM 2263 C C . GLN A 1 276 ? 6.582 -21.672 7.211 1 98.88 276 GLN A C 1
ATOM 2265 O O . GLN A 1 276 ? 5.934 -22.656 6.863 1 98.88 276 GLN A O 1
ATOM 2270 N N . VAL A 1 277 ? 7.367 -21.047 6.484 1 98.88 277 VAL A N 1
ATOM 2271 C CA . VAL A 1 277 ? 7.531 -21.422 5.086 1 98.88 277 VAL A CA 1
ATOM 2272 C C . VAL A 1 277 ? 8.977 -21.859 4.832 1 98.88 277 VAL A C 1
ATOM 2274 O O . VAL A 1 277 ? 9.883 -21.016 4.824 1 98.88 277 VAL A O 1
ATOM 2277 N N . HIS A 1 278 ? 9.219 -23.094 4.617 1 98.75 278 HIS A N 1
ATOM 2278 C CA . HIS A 1 278 ? 10.531 -23.609 4.242 1 98.75 278 HIS A CA 1
ATOM 2279 C C . HIS A 1 278 ? 10.695 -23.641 2.727 1 98.75 278 HIS A C 1
ATOM 2281 O O . HIS A 1 278 ? 10.023 -24.406 2.039 1 98.75 278 HIS A O 1
ATOM 2287 N N . ILE A 1 279 ? 11.641 -22.828 2.256 1 98.12 279 ILE A N 1
ATOM 2288 C CA . ILE A 1 279 ? 11.742 -22.672 0.809 1 98.12 279 ILE A CA 1
ATOM 2289 C C . ILE A 1 279 ? 12.656 -23.75 0.233 1 98.12 279 ILE A C 1
ATOM 2291 O O . ILE A 1 279 ? 13.594 -24.203 0.895 1 98.12 279 ILE A O 1
ATOM 2295 N N . GLY A 1 280 ? 12.359 -24.219 -0.979 1 96.94 280 GLY A N 1
ATOM 2296 C CA . GLY A 1 280 ? 13.141 -25.172 -1.746 1 96.94 280 GLY A CA 1
ATOM 2297 C C . GLY A 1 280 ? 13.641 -24.625 -3.064 1 96.94 280 GLY A C 1
ATOM 2298 O O . GLY A 1 280 ? 14.242 -23.547 -3.102 1 96.94 280 GLY A O 1
ATOM 2299 N N . TRP A 1 281 ? 13.375 -25.422 -4.113 1 97.69 281 TRP A N 1
ATOM 2300 C CA . TRP A 1 281 ? 13.812 -25.016 -5.445 1 97.69 281 TRP A CA 1
ATOM 2301 C C . TRP A 1 281 ? 13.273 -23.625 -5.789 1 97.69 281 TRP A C 1
ATOM 2303 O O . TRP A 1 281 ? 12.109 -23.328 -5.516 1 97.69 281 TRP A O 1
ATOM 2313 N N . CYS A 1 282 ? 14.141 -22.828 -6.418 1 97.12 282 CYS A N 1
ATOM 2314 C CA . CYS A 1 282 ? 13.812 -21.438 -6.746 1 97.12 282 CYS A CA 1
ATOM 2315 C C . CYS A 1 282 ? 13.922 -21.188 -8.25 1 97.12 282 CYS A C 1
ATOM 2317 O O . CYS A 1 282 ? 14.969 -21.438 -8.844 1 97.12 282 CYS A O 1
ATOM 2319 N N . ARG A 1 283 ? 12.859 -20.859 -8.812 1 94.94 283 ARG A N 1
ATOM 2320 C CA . ARG A 1 283 ? 12.969 -20.219 -10.125 1 94.94 283 ARG A CA 1
ATOM 2321 C C . ARG A 1 283 ? 13.453 -18.781 -10 1 94.94 283 ARG A C 1
ATOM 2323 O O . ARG A 1 283 ? 12.75 -17.938 -9.445 1 94.94 283 ARG A O 1
ATOM 2330 N N . TYR A 1 284 ? 14.57 -18.531 -10.539 1 91.69 284 TYR A N 1
ATOM 2331 C CA . TYR A 1 284 ? 15.227 -17.25 -10.344 1 91.69 284 TYR A CA 1
ATOM 2332 C C . TYR A 1 284 ? 15.43 -16.531 -11.68 1 91.69 284 TYR A C 1
ATOM 2334 O O . TYR A 1 284 ? 15.805 -17.156 -12.672 1 91.69 284 TYR A O 1
ATOM 2342 N N . GLU A 1 285 ? 15.062 -15.328 -11.766 1 86.12 285 GLU A N 1
ATOM 2343 C CA . GLU A 1 285 ? 15.305 -14.477 -12.922 1 86.12 285 GLU A CA 1
ATOM 2344 C C . GLU A 1 285 ? 15.82 -13.102 -12.5 1 86.12 285 GLU A C 1
ATOM 2346 O O . GLU A 1 285 ? 15.242 -12.461 -11.617 1 86.12 285 GLU A O 1
ATOM 2351 N N . ASN A 1 286 ? 16.859 -12.633 -13.117 1 84.81 286 ASN A N 1
ATOM 2352 C CA . ASN A 1 286 ? 17.453 -11.344 -12.781 1 84.81 286 ASN A CA 1
ATOM 2353 C C . ASN A 1 286 ? 17.828 -10.555 -14.031 1 84.81 286 ASN A C 1
ATOM 2355 O O . ASN A 1 286 ? 18.531 -11.062 -14.906 1 84.81 286 ASN A O 1
ATOM 2359 N N . ILE A 1 287 ? 17.172 -9.523 -14.203 1 79.75 287 ILE A N 1
ATOM 2360 C CA . ILE A 1 287 ? 17.516 -8.57 -15.25 1 79.75 287 ILE A CA 1
ATOM 2361 C C . ILE A 1 287 ? 17.906 -7.227 -14.617 1 79.75 287 ILE A C 1
ATOM 2363 O O . ILE A 1 287 ? 17.125 -6.652 -13.852 1 79.75 287 ILE A O 1
ATOM 2367 N N . ASN A 1 288 ? 18.984 -6.742 -14.828 1 78.25 288 ASN A N 1
ATOM 2368 C CA . ASN A 1 288 ? 19.422 -5.457 -14.281 1 78.25 288 ASN A CA 1
ATOM 2369 C C . ASN A 1 288 ? 20.016 -4.562 -15.367 1 78.25 288 ASN A C 1
ATOM 2371 O O . ASN A 1 288 ? 21.203 -4.645 -15.664 1 78.25 288 ASN A O 1
ATOM 2375 N N . LEU A 1 289 ? 18.984 -3.9 -15.961 1 71.19 289 LEU A N 1
ATOM 2376 C CA . LEU A 1 289 ? 19.391 -2.904 -16.938 1 71.19 289 LEU A CA 1
ATOM 2377 C C . LEU A 1 289 ? 19.203 -1.493 -16.406 1 71.19 289 LEU A C 1
ATOM 2379 O O . LEU A 1 289 ? 18.141 -1.178 -15.852 1 71.19 289 LEU A O 1
ATOM 2383 N N . ARG A 1 290 ? 20.078 -0.737 -16.031 1 64.25 290 ARG A N 1
ATOM 2384 C CA . ARG A 1 290 ? 20.141 0.571 -15.383 1 64.25 290 ARG A CA 1
ATOM 2385 C C . ARG A 1 290 ? 18.734 1.166 -15.234 1 64.25 290 ARG A C 1
ATOM 2387 O O . ARG A 1 290 ? 18.297 1.436 -14.117 1 64.25 290 ARG A O 1
ATOM 2394 N N . MET A 1 291 ? 17.922 1.192 -16.312 1 72.69 291 MET A N 1
ATOM 2395 C CA . MET A 1 291 ? 16.609 1.83 -16.25 1 72.69 291 MET A CA 1
ATOM 2396 C C . MET A 1 291 ? 15.5 0.793 -16.047 1 72.69 291 MET A C 1
ATOM 2398 O O . MET A 1 291 ? 14.398 1.128 -15.617 1 72.69 291 MET A O 1
ATOM 2402 N N . ILE A 1 292 ? 15.844 -0.387 -16.438 1 77.12 292 ILE A N 1
ATOM 2403 C CA . ILE A 1 292 ? 14.906 -1.493 -16.281 1 77.12 292 ILE A CA 1
ATOM 2404 C C . ILE A 1 292 ? 15.547 -2.604 -15.453 1 77.12 292 ILE A C 1
ATOM 2406 O O . ILE A 1 292 ? 16.719 -2.934 -15.648 1 77.12 292 ILE A O 1
ATOM 2410 N N . GLY A 1 293 ? 14.898 -3.027 -14.469 1 85.75 293 GLY A N 1
ATOM 2411 C CA . GLY A 1 293 ? 15.406 -4.098 -13.625 1 85.75 293 GLY A CA 1
ATOM 2412 C C . GLY A 1 293 ? 14.305 -4.969 -13.047 1 85.75 293 GLY A C 1
ATOM 2413 O O . GLY A 1 293 ? 13.172 -4.52 -12.875 1 85.75 293 GLY A O 1
ATOM 2414 N N . SER A 1 294 ? 14.695 -6.184 -12.922 1 88.44 294 SER A N 1
ATOM 2415 C CA . SER A 1 294 ? 13.758 -7.141 -12.336 1 88.44 294 SER A CA 1
ATOM 2416 C C . SER A 1 294 ? 14.5 -8.25 -11.602 1 88.44 294 SER A C 1
ATOM 2418 O O . SER A 1 294 ? 15.516 -8.758 -12.086 1 88.44 294 SER A O 1
ATOM 2420 N N . GLN A 1 295 ? 14.188 -8.43 -10.43 1 90.44 295 GLN A N 1
ATOM 2421 C CA . GLN A 1 295 ? 14.625 -9.594 -9.664 1 90.44 295 GLN A CA 1
ATOM 2422 C C . GLN A 1 295 ? 13.43 -10.422 -9.211 1 90.44 295 GLN A C 1
ATOM 2424 O O . GLN A 1 295 ? 12.625 -9.977 -8.391 1 90.44 295 GLN A O 1
ATOM 2429 N N . PHE A 1 296 ? 13.336 -11.539 -9.812 1 92.56 296 PHE A N 1
ATOM 2430 C CA . PHE A 1 296 ? 12.195 -12.414 -9.555 1 92.56 296 PHE A CA 1
ATOM 2431 C C . PHE A 1 296 ? 12.648 -13.727 -8.922 1 92.56 296 PHE A C 1
ATOM 2433 O O . PHE A 1 296 ? 13.484 -14.438 -9.477 1 92.56 296 PHE A O 1
ATOM 2440 N N . ASN A 1 297 ? 12.109 -14.008 -7.703 1 95.5 297 ASN A N 1
ATOM 2441 C CA . ASN A 1 297 ? 12.289 -15.281 -7.023 1 95.5 297 ASN A CA 1
ATOM 2442 C C . ASN A 1 297 ? 10.961 -15.969 -6.742 1 95.5 297 ASN A C 1
ATOM 2444 O O . ASN A 1 297 ? 10.078 -15.383 -6.109 1 95.5 297 ASN A O 1
ATOM 2448 N N . GLN A 1 298 ? 10.812 -17.094 -7.219 1 97.94 298 GLN A N 1
ATOM 2449 C CA . GLN A 1 298 ? 9.664 -17.922 -6.887 1 97.94 298 GLN A CA 1
ATOM 2450 C C . GLN A 1 298 ? 10.117 -19.281 -6.359 1 97.94 298 GLN A C 1
ATOM 2452 O O . GLN A 1 298 ? 10.672 -20.094 -7.105 1 97.94 298 GLN A O 1
ATOM 2457 N N . TRP A 1 299 ? 9.828 -19.562 -5.137 1 98.56 299 TRP A N 1
ATOM 2458 C CA . TRP A 1 299 ? 10.266 -20.781 -4.48 1 98.56 299 TRP A CA 1
ATOM 2459 C C . TRP A 1 299 ? 9.109 -21.766 -4.352 1 98.56 299 TRP A C 1
ATOM 2461 O O . TRP A 1 299 ? 7.988 -21.375 -4.016 1 98.56 299 TRP A O 1
ATOM 2471 N N . GLN A 1 300 ? 9.422 -22.984 -4.699 1 98.5 300 GLN A N 1
ATOM 2472 C CA . GLN A 1 300 ? 8.586 -24.047 -4.156 1 98.5 300 GLN A CA 1
ATOM 2473 C C . GLN A 1 300 ? 8.883 -24.281 -2.676 1 98.5 300 GLN A C 1
ATOM 2475 O O . GLN A 1 300 ? 10.039 -24.234 -2.254 1 98.5 300 GLN A O 1
ATOM 2480 N N . ALA A 1 301 ? 7.805 -24.406 -1.931 1 98.38 301 ALA A N 1
ATOM 2481 C CA . ALA A 1 301 ? 8.008 -24.391 -0.485 1 98.38 301 ALA A CA 1
ATOM 2482 C C . ALA A 1 301 ? 7.094 -25.375 0.219 1 98.38 301 ALA A C 1
ATOM 2484 O O . ALA A 1 301 ? 6.172 -25.922 -0.395 1 98.38 301 ALA A O 1
ATOM 2485 N N . LYS A 1 302 ? 7.43 -25.625 1.451 1 98.56 302 LYS A N 1
ATOM 2486 C CA . LYS A 1 302 ? 6.574 -26.344 2.393 1 98.56 302 LYS A CA 1
ATOM 2487 C C . LYS A 1 302 ? 6.059 -25.406 3.484 1 98.56 302 LYS A C 1
ATOM 2489 O O . LYS A 1 302 ? 6.844 -24.734 4.152 1 98.56 302 LYS A O 1
ATOM 2494 N N . ILE A 1 303 ? 4.785 -25.422 3.65 1 98.75 303 ILE A N 1
ATOM 2495 C CA . ILE A 1 303 ? 4.125 -24.484 4.539 1 98.75 303 ILE A CA 1
ATOM 2496 C C . ILE A 1 303 ? 3.584 -25.203 5.766 1 98.75 303 ILE A C 1
ATOM 2498 O O . ILE A 1 303 ? 2.854 -26.188 5.637 1 98.75 303 ILE A O 1
ATOM 2502 N N . SER A 1 304 ? 3.979 -24.734 6.898 1 98.81 304 SER A N 1
ATOM 2503 C CA . SER A 1 304 ? 3.477 -25.25 8.164 1 98.81 304 SER A CA 1
ATOM 2504 C C . SER A 1 304 ? 2.961 -24.141 9.062 1 98.81 304 SER A C 1
ATOM 2506 O O . SER A 1 304 ? 3.434 -23 8.977 1 98.81 304 SER A O 1
ATOM 2508 N N . GLY A 1 305 ? 1.979 -24.469 9.914 1 98.56 305 GLY A N 1
ATOM 2509 C CA . GLY A 1 305 ? 1.457 -23.484 10.852 1 98.56 305 GLY A CA 1
ATOM 2510 C C . GLY A 1 305 ? -0.05 -23.562 11.008 1 98.56 305 GLY A C 1
ATOM 2511 O O . GLY A 1 305 ? -0.641 -24.641 10.906 1 98.56 305 GLY A O 1
ATOM 2512 N N . THR A 1 306 ? -0.614 -22.391 11.383 1 98.25 306 THR A N 1
ATOM 2513 C CA . THR A 1 306 ? -2.035 -22.406 11.711 1 98.25 306 THR A CA 1
ATOM 2514 C C . THR A 1 306 ? -2.727 -21.141 11.203 1 98.25 306 THR A C 1
ATOM 2516 O O . THR A 1 306 ? -2.098 -20.094 11.086 1 98.25 306 THR A O 1
ATOM 2519 N N . ILE A 1 307 ? -3.975 -21.281 10.93 1 98.19 307 ILE A N 1
ATOM 2520 C CA . ILE A 1 307 ? -4.883 -20.203 10.594 1 98.19 307 ILE A CA 1
ATOM 2521 C C . ILE A 1 307 ? -6.164 -20.312 11.414 1 98.19 307 ILE A C 1
ATOM 2523 O O . ILE A 1 307 ? -6.883 -21.312 11.305 1 98.19 307 ILE A O 1
ATOM 2527 N N . GLU A 1 308 ? -6.457 -19.281 12.133 1 97.5 308 GLU A N 1
ATOM 2528 C CA . GLU A 1 308 ? -7.703 -19.266 12.891 1 97.5 308 GLU A CA 1
ATOM 2529 C C . GLU A 1 308 ? -8.859 -18.734 12.039 1 97.5 308 GLU A C 1
ATOM 2531 O O . GLU A 1 308 ? -8.836 -17.578 11.602 1 97.5 308 GLU A O 1
ATOM 2536 N N . HIS A 1 309 ? -9.828 -19.344 11.664 1 91.88 309 HIS A N 1
ATOM 2537 C CA . HIS A 1 309 ? -10.984 -18.969 10.859 1 91.88 309 HIS A CA 1
ATOM 2538 C C . HIS A 1 309 ? -12.164 -18.562 11.734 1 91.88 309 HIS A C 1
ATOM 2540 O O . HIS A 1 309 ? -12.844 -17.578 11.453 1 91.88 309 HIS A O 1
ATOM 2546 N N . GLU A 1 310 ? -12.508 -19.188 12.68 1 84.56 310 GLU A N 1
ATOM 2547 C CA . GLU A 1 310 ? -13.547 -18.938 13.672 1 84.56 310 GLU A CA 1
ATOM 2548 C C . GLU A 1 310 ? -13.078 -19.344 15.07 1 84.56 310 GLU A C 1
ATOM 2550 O O . GLU A 1 310 ? -11.984 -19.875 15.234 1 84.56 310 GLU A O 1
ATOM 2555 N N . THR A 1 311 ? -13.82 -18.922 15.969 1 79.94 311 THR A N 1
ATOM 2556 C CA . THR A 1 311 ? -13.477 -19.109 17.375 1 79.94 311 THR A CA 1
ATOM 2557 C C . THR A 1 311 ? -13.086 -20.562 17.641 1 79.94 311 THR A C 1
ATOM 2559 O O . THR A 1 311 ? -12.141 -20.828 18.391 1 79.94 311 THR A O 1
ATOM 2562 N N . THR A 1 312 ? -13.648 -21.438 16.969 1 81.25 312 THR A N 1
ATOM 2563 C CA . THR A 1 312 ? -13.367 -22.812 17.328 1 81.25 312 THR A CA 1
ATOM 2564 C C . THR A 1 312 ? -12.82 -23.594 16.125 1 81.25 312 THR A C 1
ATOM 2566 O O . THR A 1 312 ? -12.633 -24.797 16.203 1 81.25 312 THR A O 1
ATOM 2569 N N . ASP A 1 313 ? -12.531 -22.938 15.117 1 91.88 313 ASP A N 1
ATOM 2570 C CA . ASP A 1 313 ? -12.062 -23.641 13.922 1 91.88 313 ASP A CA 1
ATOM 2571 C C . ASP A 1 313 ? -10.672 -23.172 13.523 1 91.88 313 ASP A C 1
ATOM 2573 O O . ASP A 1 313 ? -10.484 -22.016 13.141 1 91.88 313 ASP A O 1
ATOM 2577 N N . ILE A 1 314 ? -9.711 -24.062 13.656 1 96.06 314 ILE A N 1
ATOM 2578 C CA . ILE A 1 314 ? -8.32 -23.797 13.312 1 96.06 314 ILE A CA 1
ATOM 2579 C C . ILE A 1 314 ? -7.895 -24.688 12.148 1 96.06 314 ILE A C 1
ATOM 2581 O O . ILE A 1 314 ? -8.117 -25.891 12.164 1 96.06 314 ILE A O 1
ATOM 2585 N N . ILE A 1 315 ? -7.371 -24.125 11.148 1 97.62 315 ILE A N 1
ATOM 2586 C CA . ILE A 1 315 ? -6.797 -24.844 10.016 1 97.62 315 ILE A CA 1
ATOM 2587 C C . ILE A 1 315 ? -5.309 -25.094 10.266 1 97.62 315 ILE A C 1
ATOM 2589 O O . ILE A 1 315 ? -4.547 -24.141 10.5 1 97.62 315 ILE A O 1
ATOM 2593 N N . TYR A 1 316 ? -4.949 -26.328 10.195 1 97.19 316 TYR A N 1
ATOM 2594 C CA . TYR A 1 316 ? -3.555 -26.719 10.375 1 97.19 316 TYR A CA 1
ATOM 2595 C C . TYR A 1 316 ? -2.889 -27 9.031 1 97.19 316 TYR A C 1
ATOM 2597 O O . TYR A 1 316 ? -3.41 -27.766 8.219 1 97.19 316 TYR A O 1
ATOM 2605 N N . CYS A 1 317 ? -1.9 -26.359 8.781 1 97.56 317 CYS A N 1
ATOM 2606 C CA . CYS A 1 317 ? -1.021 -26.656 7.66 1 97.56 317 CYS A CA 1
ATOM 2607 C C . CYS A 1 317 ? 0.162 -27.516 8.109 1 97.56 317 CYS A C 1
ATOM 2609 O O . CYS A 1 317 ? 0.958 -27.078 8.945 1 97.56 317 CYS A O 1
ATOM 2611 N N . LYS A 1 318 ? 0.308 -28.641 7.551 1 97.81 318 LYS A N 1
ATOM 2612 C CA . LYS A 1 318 ? 1.402 -29.547 7.898 1 97.81 318 LYS A CA 1
ATOM 2613 C C . LYS A 1 318 ? 2.264 -29.859 6.68 1 97.81 318 LYS A C 1
ATOM 2615 O O . LYS A 1 318 ? 2.016 -30.844 5.973 1 97.81 318 LYS A O 1
ATOM 2620 N N . GLU A 1 319 ? 3.25 -29.062 6.484 1 97.75 319 GLU A N 1
ATOM 2621 C CA . GLU A 1 319 ? 4.207 -29.234 5.395 1 97.75 319 GLU A CA 1
ATOM 2622 C C . GLU A 1 319 ? 3.5 -29.312 4.047 1 97.75 319 GLU A C 1
ATOM 2624 O O . GLU A 1 319 ? 3.766 -30.234 3.262 1 97.75 319 GLU A O 1
ATOM 2629 N N . GLN A 1 320 ? 2.588 -28.469 3.898 1 98.31 320 GLN A N 1
ATOM 2630 C CA . GLN A 1 320 ? 1.845 -28.438 2.643 1 98.31 320 GLN A CA 1
ATOM 2631 C C . GLN A 1 320 ? 2.643 -27.734 1.549 1 98.31 320 GLN A C 1
ATOM 2633 O O . GLN A 1 320 ? 3.32 -26.734 1.811 1 98.31 320 GLN A O 1
ATOM 2638 N N . TYR A 1 321 ? 2.52 -28.266 0.336 1 98.5 321 TYR A N 1
ATOM 2639 C CA . TYR A 1 321 ? 3.23 -27.641 -0.772 1 98.5 321 TYR A CA 1
ATOM 2640 C C . TYR A 1 321 ? 2.598 -26.312 -1.142 1 98.5 321 TYR A C 1
ATOM 2642 O O . TYR A 1 321 ? 1.373 -26.172 -1.124 1 98.5 321 TYR A O 1
ATOM 2650 N N . GLY A 1 322 ? 3.387 -25.312 -1.431 1 98.31 322 GLY A N 1
ATOM 2651 C CA . GLY A 1 322 ? 2.988 -24 -1.918 1 98.31 322 GLY A CA 1
ATOM 2652 C C . GLY A 1 322 ? 4.121 -23.25 -2.592 1 98.31 322 GLY A C 1
ATOM 2653 O O . GLY A 1 322 ? 5.211 -23.781 -2.773 1 98.31 322 GLY A O 1
ATOM 2654 N N . LEU A 1 323 ? 3.822 -22.156 -3.08 1 98.56 323 LEU A N 1
ATOM 2655 C CA . LEU A 1 323 ? 4.859 -21.344 -3.691 1 98.56 323 LEU A CA 1
ATOM 2656 C C . LEU A 1 323 ? 4.98 -20 -2.977 1 98.56 323 LEU A C 1
ATOM 2658 O O . LEU A 1 323 ? 3.979 -19.438 -2.527 1 98.56 323 LEU A O 1
ATOM 2662 N N . LEU A 1 324 ? 6.141 -19.547 -2.771 1 98.69 324 LEU A N 1
ATOM 2663 C CA . LEU A 1 324 ? 6.484 -18.234 -2.248 1 98.69 324 LEU A CA 1
ATOM 2664 C C . LEU A 1 324 ? 7.223 -17.406 -3.297 1 98.69 324 LEU A C 1
ATOM 2666 O O . LEU A 1 324 ? 8.172 -17.891 -3.92 1 98.69 324 LEU A O 1
ATOM 2670 N N . GLU A 1 325 ? 6.742 -16.219 -3.465 1 98.25 325 GLU A N 1
ATOM 2671 C CA . GLU A 1 325 ? 7.305 -15.367 -4.5 1 98.25 325 GLU A CA 1
ATOM 2672 C C . GLU A 1 325 ? 7.73 -14.016 -3.928 1 98.25 325 GLU A C 1
ATOM 2674 O O . GLU A 1 325 ? 7.023 -13.438 -3.104 1 98.25 325 GLU A O 1
ATOM 2679 N N . GLN A 1 326 ? 8.898 -13.609 -4.223 1 96.31 326 GLN A N 1
ATOM 2680 C CA . GLN A 1 326 ? 9.398 -12.258 -4.035 1 96.31 326 GLN A CA 1
ATOM 2681 C C . GLN A 1 326 ? 9.789 -11.617 -5.367 1 96.31 326 GLN A C 1
ATOM 2683 O O . GLN A 1 326 ? 10.594 -12.18 -6.113 1 96.31 326 GLN A O 1
ATOM 2688 N N . HIS A 1 327 ? 9.188 -10.531 -5.629 1 95.56 327 HIS A N 1
ATOM 2689 C CA . HIS A 1 327 ? 9.461 -9.898 -6.914 1 95.56 327 HIS A CA 1
ATOM 2690 C C . HIS A 1 327 ? 9.734 -8.406 -6.75 1 95.56 327 HIS A C 1
ATOM 2692 O O . HIS A 1 327 ? 8.977 -7.703 -6.07 1 95.56 327 HIS A O 1
ATOM 2698 N N . TYR A 1 328 ? 10.867 -7.988 -7.285 1 94 328 TYR A N 1
ATOM 2699 C CA . TYR A 1 328 ? 11.195 -6.582 -7.484 1 94 328 TYR A CA 1
ATOM 2700 C C . TYR A 1 328 ? 11.273 -6.246 -8.969 1 94 328 TYR A C 1
ATOM 2702 O O . TYR A 1 328 ? 11.93 -6.953 -9.734 1 94 328 TYR A O 1
ATOM 2710 N N . ALA A 1 329 ? 10.562 -5.164 -9.367 1 92 329 ALA A N 1
ATOM 2711 C CA . ALA A 1 329 ? 10.594 -4.77 -10.773 1 92 329 ALA A CA 1
ATOM 2712 C C . ALA A 1 329 ? 10.672 -3.254 -10.922 1 92 329 ALA A C 1
ATOM 2714 O O . ALA A 1 329 ? 10 -2.52 -10.188 1 92 329 ALA A O 1
ATOM 2715 N N . LYS A 1 330 ? 11.5 -2.854 -11.781 1 89.38 330 LYS A N 1
ATOM 2716 C CA . LYS A 1 330 ? 11.586 -1.471 -12.234 1 89.38 330 LYS A CA 1
ATOM 2717 C C . LYS A 1 330 ? 11.398 -1.382 -13.75 1 89.38 330 LYS A C 1
ATOM 2719 O O . LYS A 1 330 ? 12.164 -1.981 -14.508 1 89.38 330 LYS A O 1
ATOM 2724 N N . TRP A 1 331 ? 10.398 -0.676 -14.234 1 85.38 331 TRP A N 1
ATOM 2725 C CA . TRP A 1 331 ? 10.117 -0.67 -15.664 1 85.38 331 TRP A CA 1
ATOM 2726 C C . TRP A 1 331 ? 9.719 0.725 -16.141 1 85.38 331 TRP A C 1
ATOM 2728 O O . TRP A 1 331 ? 9.141 1.502 -15.375 1 85.38 331 TRP A O 1
ATOM 2738 N N . MET B 1 1 ? 10.422 0.384 23.859 1 89.31 1 MET B N 1
ATOM 2739 C CA . MET B 1 1 ? 10.992 -0.514 22.859 1 89.31 1 MET B CA 1
ATOM 2740 C C . MET B 1 1 ? 11.703 0.273 21.766 1 89.31 1 MET B C 1
ATOM 2742 O O . MET B 1 1 ? 11.398 1.446 21.547 1 89.31 1 MET B O 1
ATOM 2746 N N . ASP B 1 2 ? 12.727 -0.332 21.203 1 94.44 2 ASP B N 1
ATOM 2747 C CA . ASP B 1 2 ? 13.391 0.245 20.031 1 94.44 2 ASP B CA 1
ATOM 2748 C C . ASP B 1 2 ? 12.68 -0.15 18.734 1 94.44 2 ASP B C 1
ATOM 2750 O O . ASP B 1 2 ? 12.258 -1.299 18.578 1 94.44 2 ASP B O 1
ATOM 2754 N N . LEU B 1 3 ? 12.516 0.841 17.922 1 97.81 3 LEU B N 1
ATOM 2755 C CA . LEU B 1 3 ? 11.844 0.528 16.672 1 97.81 3 LEU B CA 1
ATOM 2756 C C . LEU B 1 3 ? 12.648 -0.481 15.859 1 97.81 3 LEU B C 1
ATOM 2758 O O . LEU B 1 3 ? 12.102 -1.48 15.383 1 97.81 3 LEU B O 1
ATOM 2762 N N . ILE B 1 4 ? 13.969 -0.164 15.672 1 97.69 4 ILE B N 1
ATOM 2763 C CA . ILE B 1 4 ? 14.836 -1.108 14.977 1 97.69 4 ILE B CA 1
ATOM 2764 C C . ILE B 1 4 ? 15.336 -2.166 15.961 1 97.69 4 ILE B C 1
ATOM 2766 O O . ILE B 1 4 ? 15.898 -1.835 17.016 1 97.69 4 ILE B O 1
ATOM 2770 N N . GLN B 1 5 ? 15.18 -3.373 15.586 1 95.25 5 GLN B N 1
ATOM 2771 C CA . GLN B 1 5 ? 15.531 -4.5 16.438 1 95.25 5 GLN B CA 1
ATOM 2772 C C . GLN B 1 5 ? 17.031 -4.785 16.375 1 95.25 5 GLN B C 1
ATOM 2774 O O . GLN B 1 5 ? 17.75 -4.188 15.578 1 95.25 5 GLN B O 1
ATOM 2779 N N . GLU B 1 6 ? 17.453 -5.766 17.172 1 92.88 6 GLU B N 1
ATOM 2780 C CA . GLU B 1 6 ? 18.859 -6.141 17.234 1 92.88 6 GLU B CA 1
ATOM 2781 C C . GLU B 1 6 ? 19.328 -6.766 15.922 1 92.88 6 GLU B C 1
ATOM 2783 O O . GLU B 1 6 ? 20.484 -6.625 15.531 1 92.88 6 GLU B O 1
ATOM 2788 N N . ASN B 1 7 ? 18.422 -7.375 15.234 1 91.56 7 ASN B N 1
ATOM 2789 C CA . ASN B 1 7 ? 18.781 -8.023 13.977 1 91.56 7 ASN B CA 1
ATOM 2790 C C . ASN B 1 7 ? 18.875 -7.012 12.836 1 91.56 7 ASN B C 1
ATOM 2792 O O . ASN B 1 7 ? 19.094 -7.387 11.68 1 91.56 7 ASN B O 1
ATOM 2796 N N . GLY B 1 8 ? 18.578 -5.797 13.18 1 94.25 8 GLY B N 1
ATOM 2797 C CA . GLY B 1 8 ? 18.734 -4.73 12.203 1 94.25 8 GLY B CA 1
ATOM 2798 C C . GLY B 1 8 ? 17.469 -4.438 11.422 1 94.25 8 GLY B C 1
ATOM 2799 O O . GLY B 1 8 ? 17.484 -3.648 10.477 1 94.25 8 GLY B O 1
ATOM 2800 N N . GLN B 1 9 ? 16.422 -5.094 11.75 1 94.62 9 GLN B N 1
ATOM 2801 C CA . GLN B 1 9 ? 15.148 -4.887 11.055 1 94.62 9 GLN B CA 1
ATOM 2802 C C . GLN B 1 9 ? 14.133 -4.191 11.953 1 94.62 9 GLN B C 1
ATOM 2804 O O . GLN B 1 9 ? 14.188 -4.328 13.18 1 94.62 9 GLN B O 1
ATOM 2809 N N . PRO B 1 10 ? 13.242 -3.439 11.43 1 97 10 PRO B N 1
ATOM 2810 C CA . PRO B 1 10 ? 12.242 -2.732 12.242 1 97 10 PRO B CA 1
ATOM 2811 C C . PRO B 1 10 ? 11.164 -3.662 12.797 1 97 10 PRO B C 1
ATOM 2813 O O . PRO B 1 10 ? 11.008 -4.785 12.312 1 97 10 PRO B O 1
ATOM 2816 N N . ARG B 1 11 ? 10.555 -3.229 13.844 1 96.75 11 ARG B N 1
ATOM 2817 C CA . ARG B 1 11 ? 9.266 -3.781 14.242 1 96.75 11 ARG B CA 1
ATOM 2818 C C . ARG B 1 11 ? 8.133 -3.203 13.398 1 96.75 11 ARG B C 1
ATOM 2820 O O . ARG B 1 11 ? 8.156 -2.021 13.047 1 96.75 11 ARG B O 1
ATOM 2827 N N . TYR B 1 12 ? 7.172 -4.047 13.094 1 97.31 12 TYR B N 1
ATOM 2828 C CA . TYR B 1 12 ? 6.094 -3.584 12.234 1 97.31 12 TYR B CA 1
ATOM 2829 C C . TYR B 1 12 ? 4.742 -3.711 12.93 1 97.31 12 TYR B C 1
ATOM 2831 O O . TYR B 1 12 ? 4.566 -4.57 13.797 1 97.31 12 TYR B O 1
ATOM 2839 N N . GLY B 1 13 ? 3.826 -2.799 12.477 1 96.19 13 GLY B N 1
ATOM 2840 C CA . GLY B 1 13 ? 2.465 -2.805 12.992 1 96.19 13 GLY B CA 1
ATOM 2841 C C . GLY B 1 13 ? 2.125 -1.562 13.789 1 96.19 13 GLY B C 1
ATOM 2842 O O . GLY B 1 13 ? 2.885 -0.59 13.789 1 96.19 13 GLY B O 1
ATOM 2843 N N . ARG B 1 14 ? 0.934 -1.538 14.312 1 95.94 14 ARG B N 1
ATOM 2844 C CA . ARG B 1 14 ? 0.523 -0.48 15.227 1 95.94 14 ARG B CA 1
ATOM 2845 C C . ARG B 1 14 ? 0.973 -0.787 16.656 1 95.94 14 ARG B C 1
ATOM 2847 O O . ARG B 1 14 ? 0.727 -1.881 17.172 1 95.94 14 ARG B O 1
ATOM 2854 N N . PHE B 1 15 ? 1.587 0.153 17.234 1 96.81 15 PHE B N 1
ATOM 2855 C CA . PHE B 1 15 ? 2.152 -0.065 18.547 1 96.81 15 PHE B CA 1
ATOM 2856 C C . PHE B 1 15 ? 1.245 0.514 19.625 1 96.81 15 PHE B C 1
ATOM 2858 O O . PHE B 1 15 ? 0.657 1.582 19.453 1 96.81 15 PHE B O 1
ATOM 2865 N N . GLU B 1 16 ? 1.203 -0.152 20.734 1 92.44 16 GLU B N 1
ATOM 2866 C CA . GLU B 1 16 ? 0.453 0.346 21.891 1 92.44 16 GLU B CA 1
ATOM 2867 C C . GLU B 1 16 ? 1.165 1.528 22.531 1 92.44 16 GLU B C 1
ATOM 2869 O O . GLU B 1 16 ? 0.517 2.445 23.047 1 92.44 16 GLU B O 1
ATOM 2874 N N . SER B 1 17 ? 2.467 1.388 22.516 1 92.12 17 SER B N 1
ATOM 2875 C CA . SER B 1 17 ? 3.281 2.48 23.031 1 92.12 17 SER B CA 1
ATOM 2876 C C . SER B 1 17 ? 4.289 2.963 22 1 92.12 17 SER B C 1
ATOM 2878 O O . SER B 1 17 ? 4.758 2.18 21.172 1 92.12 17 SER B O 1
ATOM 2880 N N . VAL B 1 18 ? 4.547 4.195 22.109 1 94.88 18 VAL B N 1
ATOM 2881 C CA . VAL B 1 18 ? 5.52 4.77 21.188 1 94.88 18 VAL B CA 1
ATOM 2882 C C . VAL B 1 18 ? 6.906 4.199 21.469 1 94.88 18 VAL B C 1
ATOM 2884 O O . VAL B 1 18 ? 7.281 4.016 22.641 1 94.88 18 VAL B O 1
ATOM 2887 N N . PRO B 1 19 ? 7.691 3.945 20.438 1 96.19 19 PRO B N 1
ATOM 2888 C CA . PRO B 1 19 ? 9.062 3.508 20.688 1 96.19 19 PRO B CA 1
ATOM 2889 C C . PRO B 1 19 ? 9.8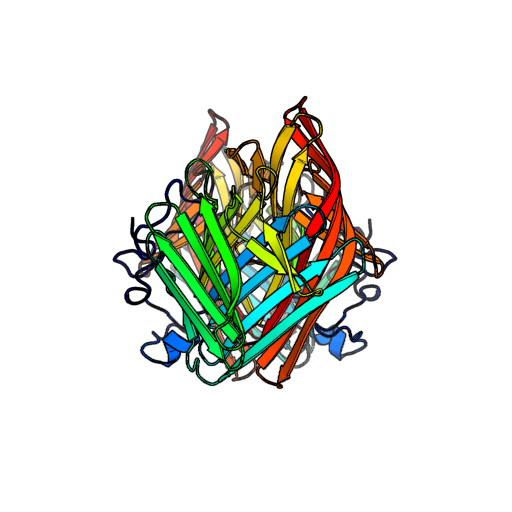83 4.539 21.469 1 96.19 19 PRO B C 1
ATOM 2891 O O . PRO B 1 19 ? 9.68 5.742 21.297 1 96.19 19 PRO B O 1
ATOM 2894 N N . PHE B 1 20 ? 10.812 4.074 22.234 1 94.38 20 PHE B N 1
ATOM 2895 C CA . PHE B 1 20 ? 11.703 4.965 22.953 1 94.38 20 PHE B CA 1
ATOM 2896 C C . PHE B 1 20 ? 12.727 5.594 22.016 1 94.38 20 PHE B C 1
ATOM 2898 O O . PHE B 1 20 ? 13.078 6.766 22.156 1 94.38 20 PHE B O 1
ATOM 2905 N N . THR B 1 21 ? 13.133 4.703 21.125 1 95.31 21 THR B N 1
ATOM 2906 C CA . THR B 1 21 ? 14.109 5.168 20.156 1 95.31 21 THR B CA 1
ATOM 2907 C C . THR B 1 21 ? 13.828 4.559 18.781 1 95.31 21 THR B C 1
ATOM 2909 O O . THR B 1 21 ? 13.297 3.453 18.688 1 95.31 21 THR B O 1
ATOM 2912 N N . ILE B 1 22 ? 14.156 5.348 17.766 1 95.56 22 ILE B N 1
ATOM 2913 C CA . ILE B 1 22 ? 14.086 4.812 16.406 1 95.56 22 ILE B CA 1
ATOM 2914 C C . ILE B 1 22 ? 15.344 3.998 16.109 1 95.56 22 ILE B C 1
ATOM 2916 O O . ILE B 1 22 ? 15.266 2.863 15.633 1 95.56 22 ILE B O 1
ATOM 2920 N N . HIS B 1 23 ? 16.578 4.523 16.5 1 92.62 23 HIS B N 1
ATOM 2921 C CA . HIS B 1 23 ? 17.891 3.885 16.359 1 92.62 23 HIS B CA 1
ATOM 2922 C C . HIS B 1 23 ? 18.156 3.494 14.914 1 92.62 23 HIS B C 1
ATOM 2924 O O . HIS B 1 23 ? 18.5 2.342 14.633 1 92.62 23 HIS B O 1
ATOM 2930 N N . VAL B 1 24 ? 18.109 4.461 14.016 1 93.81 24 VAL B N 1
ATOM 2931 C CA . VAL B 1 24 ? 18.172 4.246 12.57 1 93.81 24 VAL B CA 1
ATOM 2932 C C . VAL B 1 24 ? 19.547 3.695 12.188 1 93.81 24 VAL B C 1
ATOM 2934 O O . VAL B 1 24 ? 19.672 2.984 11.195 1 93.81 24 VAL B O 1
ATOM 2937 N N . GLN B 1 25 ? 20.547 3.922 12.977 1 92.75 25 GLN B N 1
ATOM 2938 C CA . GLN B 1 25 ? 21.906 3.471 12.68 1 92.75 25 GLN B CA 1
ATOM 2939 C C . GLN B 1 25 ? 22 1.947 12.695 1 92.75 25 GLN B C 1
ATOM 2941 O O . GLN B 1 25 ? 22.844 1.364 12 1 92.75 25 GLN B O 1
ATOM 2946 N N . ARG B 1 26 ? 21.156 1.313 13.352 1 93.62 26 ARG B N 1
ATOM 2947 C CA . ARG B 1 26 ? 21.156 -0.141 13.477 1 93.62 26 ARG B CA 1
ATOM 2948 C C . ARG B 1 26 ? 20.484 -0.795 12.266 1 93.62 26 ARG B C 1
ATOM 2950 O O . ARG B 1 26 ? 20.641 -1.998 12.047 1 93.62 26 ARG B O 1
ATOM 2957 N N . TYR B 1 27 ? 19.719 -0.049 11.562 1 96.44 27 TYR B N 1
ATOM 2958 C CA . TYR B 1 27 ? 19 -0.615 10.43 1 96.44 27 TYR B CA 1
ATOM 2959 C C . TYR B 1 27 ? 19.953 -1.074 9.336 1 96.44 27 TYR B C 1
ATOM 2961 O O . TYR B 1 27 ? 20.812 -0.309 8.898 1 96.44 27 TYR B O 1
ATOM 2969 N N . ILE B 1 28 ? 19.828 -2.266 8.969 1 95.12 28 ILE B N 1
ATOM 2970 C CA . ILE B 1 28 ? 20.609 -2.795 7.852 1 95.12 28 ILE B CA 1
ATOM 2971 C C . ILE B 1 28 ? 19.812 -2.645 6.555 1 95.12 28 ILE B C 1
ATOM 2973 O O . ILE B 1 28 ? 18.922 -3.449 6.266 1 95.12 28 ILE B O 1
ATOM 2977 N N . TYR B 1 29 ? 20.172 -1.655 5.812 1 94.75 29 TYR B N 1
ATOM 2978 C CA . TYR B 1 29 ? 19.531 -1.389 4.527 1 94.75 29 TYR B CA 1
ATOM 2979 C C . TYR B 1 29 ? 20.188 -2.199 3.414 1 94.75 29 TYR B C 1
ATOM 2981 O O . TYR B 1 29 ? 21.391 -2.086 3.186 1 94.75 29 TYR B O 1
ATOM 2989 N N . LYS B 1 30 ? 19.406 -2.988 2.762 1 91.94 30 LYS B N 1
ATOM 2990 C CA . LYS B 1 30 ? 19.891 -3.719 1.595 1 91.94 30 LYS B CA 1
ATOM 2991 C C . LYS B 1 30 ? 19.203 -3.246 0.321 1 91.94 30 LYS B C 1
ATOM 2993 O O . LYS B 1 30 ? 17.984 -3 0.319 1 91.94 30 LYS B O 1
ATOM 2998 N N . THR B 1 31 ? 20.047 -3.086 -0.719 1 88.5 31 THR B N 1
ATOM 2999 C CA . THR B 1 31 ? 19.469 -2.762 -2.016 1 88.5 31 THR B CA 1
ATOM 3000 C C . THR B 1 31 ? 18.594 -3.912 -2.52 1 88.5 31 THR B C 1
ATOM 3002 O O . THR B 1 31 ? 18.656 -5.023 -1.988 1 88.5 31 THR B O 1
ATOM 3005 N N . PRO B 1 32 ? 17.812 -3.664 -3.578 1 83.88 32 PRO B N 1
ATOM 3006 C CA . PRO B 1 32 ? 16.953 -4.734 -4.109 1 83.88 32 PRO B CA 1
ATOM 3007 C C . PRO B 1 32 ? 17.766 -5.953 -4.559 1 83.88 32 PRO B C 1
ATOM 3009 O O . PRO B 1 32 ? 17.219 -7.055 -4.648 1 83.88 32 PRO B O 1
ATOM 3012 N N . TYR B 1 33 ? 18.984 -5.77 -4.766 1 85.75 33 TYR B N 1
ATOM 3013 C CA . TYR B 1 33 ? 19.812 -6.867 -5.262 1 85.75 33 TYR B CA 1
ATOM 3014 C C . TYR B 1 33 ? 20.688 -7.434 -4.145 1 85.75 33 TYR B C 1
ATOM 3016 O O . TYR B 1 33 ? 21.609 -8.211 -4.406 1 85.75 33 TYR B O 1
ATOM 3024 N N . GLY B 1 34 ? 20.484 -6.953 -2.936 1 85.12 34 GLY B N 1
ATOM 3025 C CA . GLY B 1 34 ? 21.031 -7.645 -1.78 1 85.12 34 GLY B CA 1
ATOM 3026 C C . GLY B 1 34 ? 22.281 -6.992 -1.233 1 85.12 34 GLY B C 1
ATOM 3027 O O . GLY B 1 34 ? 22.844 -7.438 -0.223 1 85.12 34 GLY B O 1
ATOM 3028 N N . LYS B 1 35 ? 22.703 -5.969 -1.818 1 90.12 35 LYS B N 1
ATOM 3029 C CA . LYS B 1 35 ? 23.922 -5.301 -1.344 1 90.12 35 LYS B CA 1
ATOM 3030 C C . LYS B 1 35 ? 23.609 -4.371 -0.177 1 90.12 35 LYS B C 1
ATOM 3032 O O . LYS B 1 35 ? 22.688 -3.555 -0.254 1 90.12 35 LYS B O 1
ATOM 3037 N N . VAL B 1 36 ? 24.375 -4.531 0.857 1 93.44 36 VAL B N 1
ATOM 3038 C CA . VAL B 1 36 ? 24.203 -3.676 2.025 1 93.44 36 VAL B CA 1
ATOM 3039 C C . VAL B 1 36 ? 24.719 -2.273 1.724 1 93.44 36 VAL B C 1
ATOM 3041 O O . VAL B 1 36 ? 25.828 -2.115 1.212 1 93.44 36 VAL B O 1
ATOM 3044 N N . LEU B 1 37 ? 23.922 -1.292 2.014 1 93.31 37 LEU B N 1
ATOM 3045 C CA . LEU B 1 37 ? 24.328 0.098 1.851 1 93.31 37 LEU B CA 1
ATOM 3046 C C . LEU B 1 37 ? 24.719 0.709 3.191 1 93.31 37 LEU B C 1
ATOM 3048 O O . LEU B 1 37 ? 24.062 0.469 4.203 1 93.31 37 LEU B O 1
ATOM 3052 N N . LYS B 1 38 ? 25.859 1.455 3.197 1 93.19 38 LYS B N 1
ATOM 3053 C CA . LYS B 1 38 ? 26.328 2.121 4.406 1 93.19 38 LYS B CA 1
ATOM 3054 C C . LYS B 1 38 ? 26.719 3.57 4.117 1 93.19 38 LYS B C 1
ATOM 3056 O O . LYS B 1 38 ? 26.688 4.008 2.967 1 93.19 38 LYS B O 1
ATOM 3061 N N . GLY B 1 39 ? 26.828 4.41 5.16 1 91.75 39 GLY B N 1
ATOM 3062 C CA . GLY B 1 39 ? 27.344 5.762 5.02 1 91.75 39 GLY B CA 1
ATOM 3063 C C . GLY B 1 39 ? 26.328 6.727 4.434 1 91.75 39 GLY B C 1
ATOM 3064 O O . GLY B 1 39 ? 25.156 6.688 4.781 1 91.75 39 GLY B O 1
ATOM 3065 N N . TRP B 1 40 ? 26.922 7.57 3.566 1 89.56 40 TRP B N 1
ATOM 3066 C CA . TRP B 1 40 ? 26.109 8.688 3.082 1 89.56 40 TRP B CA 1
ATOM 3067 C C . TRP B 1 40 ? 25.031 8.211 2.115 1 89.56 40 TRP B C 1
ATOM 3069 O O . TRP B 1 40 ? 23.969 8.812 2.018 1 89.56 40 TRP B O 1
ATOM 3079 N N . ARG B 1 41 ? 25.281 7.176 1.414 1 91.12 41 ARG B N 1
ATOM 3080 C CA . ARG B 1 41 ? 24.297 6.664 0.468 1 91.12 41 ARG B CA 1
ATOM 3081 C C . ARG B 1 41 ? 23.047 6.16 1.192 1 91.12 41 ARG B C 1
ATOM 3083 O O . ARG B 1 41 ? 21.938 6.34 0.712 1 91.12 41 ARG B O 1
ATOM 3090 N N . LYS B 1 42 ? 23.297 5.438 2.293 1 93.75 42 LYS B N 1
ATOM 3091 C CA . LYS B 1 42 ? 22.188 4.992 3.131 1 93.75 42 LYS B CA 1
ATOM 3092 C C . LYS B 1 42 ? 21.453 6.18 3.732 1 93.75 42 LYS B C 1
ATOM 3094 O O . LYS B 1 42 ? 20.219 6.203 3.75 1 93.75 42 LYS B O 1
ATOM 3099 N N . GLN B 1 43 ? 22.203 7.168 4.148 1 91.44 43 GLN B N 1
ATOM 3100 C CA . GLN B 1 43 ? 21.625 8.344 4.789 1 91.44 43 GLN B CA 1
ATOM 3101 C C . GLN B 1 43 ? 20.734 9.117 3.818 1 91.44 43 GLN B C 1
ATOM 3103 O O . GLN B 1 43 ? 19.719 9.688 4.223 1 91.44 43 GLN B O 1
ATOM 3108 N N . LEU B 1 44 ? 21.078 9.094 2.604 1 90.88 44 LEU B N 1
ATOM 3109 C CA . LEU B 1 44 ? 20.312 9.828 1.592 1 90.88 44 LEU B CA 1
ATOM 3110 C C . LEU B 1 44 ? 18.938 9.195 1.38 1 90.88 44 LEU B C 1
ATOM 3112 O O . LEU B 1 44 ? 18.031 9.836 0.854 1 90.88 44 LEU B O 1
ATOM 3116 N N . LYS B 1 45 ? 18.812 7.961 1.755 1 93.06 45 LYS B N 1
ATOM 3117 C CA . LYS B 1 45 ? 17.547 7.25 1.576 1 93.06 45 LYS B CA 1
ATOM 3118 C C . LYS B 1 45 ? 16.594 7.52 2.736 1 93.06 45 LYS B C 1
ATOM 3120 O O . LYS B 1 45 ? 15.398 7.25 2.639 1 93.06 45 LYS B O 1
ATOM 3125 N N . TYR B 1 46 ? 17.141 7.984 3.816 1 95.19 46 TYR B N 1
ATOM 3126 C CA . TYR B 1 46 ? 16.359 8.211 5.031 1 95.19 46 TYR B CA 1
ATOM 3127 C C . TYR B 1 46 ? 15.664 9.562 4.996 1 95.19 46 TYR B C 1
ATOM 3129 O O . TYR B 1 46 ? 16.297 10.586 4.727 1 95.19 46 TYR B O 1
ATOM 3137 N N . LYS B 1 47 ? 14.344 9.602 5.152 1 95.25 47 LYS B N 1
ATOM 3138 C CA . LYS B 1 47 ? 13.531 10.82 5.125 1 95.25 47 LYS B CA 1
ATOM 3139 C C . LYS B 1 47 ? 12.859 11.062 6.473 1 95.25 47 LYS B C 1
ATOM 3141 O O . LYS B 1 47 ? 12.492 10.109 7.172 1 95.25 47 LYS B O 1
ATOM 3146 N N . LYS B 1 48 ? 12.664 12.312 6.832 1 96.06 48 LYS B N 1
ATOM 3147 C CA . LYS B 1 48 ? 11.992 12.727 8.055 1 96.06 48 LYS B CA 1
ATOM 3148 C C . LYS B 1 48 ? 11.102 13.938 7.812 1 96.06 48 LYS B C 1
ATOM 3150 O O . LYS B 1 48 ? 11.484 14.859 7.086 1 96.06 48 LYS B O 1
ATOM 3155 N N . PHE B 1 49 ? 9.945 13.883 8.438 1 95.44 49 PHE B N 1
ATOM 3156 C CA . PHE B 1 49 ? 8.977 14.961 8.352 1 95.44 49 PHE B CA 1
ATOM 3157 C C . PHE B 1 49 ? 8.359 15.258 9.711 1 95.44 49 PHE B C 1
ATOM 3159 O O . PHE B 1 49 ? 8.078 14.336 10.484 1 95.44 49 PHE B O 1
ATOM 3166 N N . LYS B 1 50 ? 8.188 16.547 9.984 1 98.12 50 LYS B N 1
ATOM 3167 C CA . LYS B 1 50 ? 7.328 16.984 11.086 1 98.12 50 LYS B CA 1
ATOM 3168 C C . LYS B 1 50 ? 6.332 18.031 10.625 1 98.12 50 LYS B C 1
ATOM 3170 O O . LYS B 1 50 ? 6.711 19.016 9.977 1 98.12 50 LYS B O 1
ATOM 3175 N N . PHE B 1 51 ? 5.172 17.797 10.906 1 98.5 51 PHE B N 1
ATOM 3176 C CA . PHE B 1 51 ? 4.113 18.75 10.578 1 98.5 51 PHE B CA 1
ATOM 3177 C C . PHE B 1 51 ? 3.275 19.078 11.805 1 98.5 51 PHE B C 1
ATOM 3179 O O . PHE B 1 51 ? 3.018 18.203 12.641 1 98.5 51 PHE B O 1
ATOM 3186 N N . CYS B 1 52 ? 2.869 20.297 11.945 1 98.75 52 CYS B N 1
ATOM 3187 C CA . CYS B 1 52 ? 1.932 20.781 12.953 1 98.75 52 CYS B CA 1
ATOM 3188 C C . CYS B 1 52 ? 0.82 21.609 12.32 1 98.75 52 CYS B C 1
ATOM 3190 O O . CYS B 1 52 ? 1.091 22.578 11.609 1 98.75 52 CYS B O 1
ATOM 3192 N N . GLY B 1 53 ? -0.345 21.188 12.578 1 98.75 53 GLY B N 1
ATOM 3193 C CA . GLY B 1 53 ? -1.513 21.969 12.211 1 98.75 53 GLY B CA 1
ATOM 3194 C C . GLY B 1 53 ? -2.273 22.5 13.406 1 98.75 53 GLY B C 1
ATOM 3195 O O . GLY B 1 53 ? -2.477 21.781 14.391 1 98.75 53 GLY B O 1
ATOM 3196 N N . ILE B 1 54 ? -2.66 23.797 13.344 1 98.81 54 ILE B N 1
ATOM 3197 C CA . ILE B 1 54 ? -3.463 24.406 14.406 1 98.81 54 ILE B CA 1
ATOM 3198 C C . ILE B 1 54 ? -4.727 25.016 13.812 1 98.81 54 ILE B C 1
ATOM 3200 O O . ILE B 1 54 ? -4.66 25.75 12.812 1 98.81 54 ILE B O 1
ATOM 3204 N N . GLN B 1 55 ? -5.766 24.641 14.375 1 98.75 55 GLN B N 1
ATOM 3205 C CA . GLN B 1 55 ? -7.047 25.234 14.016 1 98.75 55 GLN B CA 1
ATOM 3206 C C . GLN B 1 55 ? -7.582 26.125 15.141 1 98.75 55 GLN B C 1
ATOM 3208 O O . GLN B 1 55 ? -7.879 25.641 16.234 1 98.75 55 GLN B O 1
ATOM 3213 N N . HIS B 1 56 ? -7.668 27.406 14.906 1 98.56 56 HIS B N 1
ATOM 3214 C CA . HIS B 1 56 ? -8.203 28.391 15.852 1 98.56 56 HIS B CA 1
ATOM 3215 C C . HIS B 1 56 ? -9.297 29.234 15.203 1 98.56 56 HIS B C 1
ATOM 3217 O O . HIS B 1 56 ? -9 30.125 14.391 1 98.56 56 HIS B O 1
ATOM 3223 N N . LYS B 1 57 ? -10.508 28.984 15.656 1 97.44 57 LYS B N 1
ATOM 3224 C CA . LYS B 1 57 ? -11.625 29.703 15.047 1 97.44 57 LYS B CA 1
ATOM 3225 C C . LYS B 1 57 ? -11.57 29.609 13.523 1 97.44 57 LYS B C 1
ATOM 3227 O O . LYS B 1 57 ? -11.555 28.516 12.961 1 97.44 57 LYS B O 1
ATOM 3232 N N . HIS B 1 58 ? -11.461 30.688 12.859 1 97.69 58 HIS B N 1
ATOM 3233 C CA . HIS B 1 58 ? -11.461 30.656 11.398 1 97.69 58 HIS B CA 1
ATOM 3234 C C . HIS B 1 58 ? -10.039 30.656 10.852 1 97.69 58 HIS B C 1
ATOM 3236 O O . HIS B 1 58 ? -9.844 30.734 9.633 1 97.69 58 HIS B O 1
ATOM 3242 N N . TYR B 1 59 ? -9.016 30.562 11.688 1 98.44 59 TYR B N 1
ATOM 3243 C CA . TYR B 1 59 ? -7.633 30.5 11.227 1 98.44 59 TYR B CA 1
ATOM 3244 C C . TYR B 1 59 ? -7.145 29.047 11.156 1 98.44 59 TYR B C 1
ATOM 3246 O O . TYR B 1 59 ? -7.41 28.25 12.055 1 98.44 59 TYR B O 1
ATOM 3254 N N . SER B 1 60 ? -6.516 28.734 10.094 1 98.69 60 SER B N 1
ATOM 3255 C CA . SER B 1 60 ? -5.723 27.516 9.984 1 98.69 60 SER B CA 1
ATOM 3256 C C . SER B 1 60 ? -4.234 27.828 9.867 1 98.69 60 SER B C 1
ATOM 3258 O O . SER B 1 60 ? -3.832 28.625 9.016 1 98.69 60 SER B O 1
ATOM 3260 N N . ILE B 1 61 ? -3.461 27.234 10.719 1 98.81 61 ILE B N 1
ATOM 3261 C CA . ILE B 1 61 ? -2.018 27.453 10.727 1 98.81 61 ILE B CA 1
ATOM 3262 C C . ILE B 1 61 ? -1.294 26.141 10.438 1 98.81 61 ILE B C 1
ATOM 3264 O O . ILE B 1 61 ? -1.644 25.094 10.992 1 98.81 61 ILE B O 1
ATOM 3268 N N . GLY B 1 62 ? -0.372 26.141 9.547 1 98.56 62 GLY B N 1
ATOM 3269 C CA . GLY B 1 62 ? 0.451 24.984 9.234 1 98.56 62 GLY B CA 1
ATOM 3270 C C . GLY B 1 62 ? 1.938 25.281 9.273 1 98.56 62 GLY B C 1
ATOM 3271 O O . GLY B 1 62 ? 2.373 26.359 8.867 1 98.56 62 GLY B O 1
ATOM 3272 N N . LEU B 1 63 ? 2.656 24.391 9.812 1 98.5 63 LEU B N 1
ATOM 3273 C CA . LEU B 1 63 ? 4.113 24.438 9.867 1 98.5 63 LEU B CA 1
ATOM 3274 C C . LEU B 1 63 ? 4.719 23.078 9.602 1 98.5 63 LEU B C 1
ATOM 3276 O O . LEU B 1 63 ? 4.25 22.062 10.141 1 98.5 63 LEU B O 1
ATOM 3280 N N . ALA B 1 64 ? 5.703 23.031 8.758 1 97.88 64 ALA B N 1
ATOM 3281 C CA . ALA B 1 64 ? 6.371 21.766 8.516 1 97.88 64 ALA B CA 1
ATOM 3282 C C . ALA B 1 64 ? 7.871 21.953 8.312 1 97.88 64 ALA B C 1
ATOM 3284 O O . ALA B 1 64 ? 8.305 23 7.816 1 97.88 64 ALA B O 1
ATOM 3285 N N . ILE B 1 65 ? 8.609 21.031 8.734 1 97.38 65 ILE B N 1
ATOM 3286 C CA . ILE B 1 65 ? 10.023 20.859 8.398 1 97.38 65 ILE B CA 1
ATOM 3287 C C . ILE B 1 65 ? 10.25 19.469 7.805 1 97.38 65 ILE B C 1
ATOM 3289 O O . ILE B 1 65 ? 9.781 18.469 8.352 1 97.38 65 ILE B O 1
ATOM 3293 N N . ALA B 1 66 ? 10.875 19.422 6.695 1 94.75 66 ALA B N 1
ATOM 3294 C CA . ALA B 1 66 ? 11.219 18.156 6.059 1 94.75 66 ALA B CA 1
ATOM 3295 C C . ALA B 1 66 ? 12.711 18.062 5.785 1 94.75 66 ALA B C 1
ATOM 3297 O O . ALA B 1 66 ? 13.336 19.031 5.359 1 94.75 66 ALA B O 1
ATOM 3298 N N . ASP B 1 67 ? 13.242 16.984 6.121 1 94.5 67 ASP B N 1
ATOM 3299 C CA . ASP B 1 67 ? 14.594 16.594 5.738 1 94.5 67 ASP B CA 1
ATOM 3300 C C . ASP B 1 67 ? 14.578 15.367 4.836 1 94.5 67 ASP B C 1
ATOM 3302 O O . ASP B 1 67 ? 14.43 14.234 5.316 1 94.5 67 ASP B O 1
ATOM 3306 N N . ILE B 1 68 ? 14.82 15.555 3.619 1 88.94 68 ILE B N 1
ATOM 3307 C CA . ILE B 1 68 ? 14.703 14.453 2.676 1 88.94 68 ILE B CA 1
ATOM 3308 C C . ILE B 1 68 ? 16.094 14 2.234 1 88.94 68 ILE B C 1
ATOM 3310 O O . ILE B 1 68 ? 16.25 13.367 1.185 1 88.94 68 ILE B O 1
ATOM 3314 N N . GLY B 1 69 ? 17.125 14.32 3.033 1 86.5 69 GLY B N 1
ATOM 3315 C CA . GLY B 1 69 ? 18.5 13.914 2.773 1 86.5 69 GLY B CA 1
ATOM 3316 C C . GLY B 1 69 ? 19.328 15 2.105 1 86.5 69 GLY B C 1
ATOM 3317 O O . GLY B 1 69 ? 20.031 15.75 2.777 1 86.5 69 GLY B O 1
ATOM 3318 N N . TRP B 1 70 ? 19.047 15.312 0.823 1 83.88 70 TRP B N 1
ATOM 3319 C CA . TRP B 1 70 ? 19.859 16.281 0.096 1 83.88 70 TRP B CA 1
ATOM 3320 C C . TRP B 1 70 ? 19.25 17.672 0.198 1 83.88 70 TRP B C 1
ATOM 3322 O O . TRP B 1 70 ? 19.906 18.672 -0.139 1 83.88 70 TRP B O 1
ATOM 3332 N N . VAL B 1 71 ? 18.047 17.656 0.726 1 88.06 71 VAL B N 1
ATOM 3333 C CA . VAL B 1 71 ? 17.375 18.938 0.792 1 88.06 71 VAL B CA 1
ATOM 3334 C C . VAL B 1 71 ? 16.594 19.047 2.096 1 88.06 71 VAL B C 1
ATOM 3336 O O . VAL B 1 71 ? 15.953 18.078 2.523 1 88.06 71 VAL B O 1
ATOM 3339 N N . GLY B 1 72 ? 16.75 20.25 2.701 1 91.56 72 GLY B N 1
ATOM 3340 C CA . GLY B 1 72 ? 15.844 20.625 3.766 1 91.56 72 GLY B CA 1
ATOM 3341 C C . GLY B 1 72 ? 14.75 21.578 3.303 1 91.56 72 GLY B C 1
ATOM 3342 O O . GLY B 1 72 ? 14.992 22.469 2.49 1 91.56 72 GLY B O 1
ATOM 3343 N N . HIS B 1 73 ? 13.578 21.312 3.797 1 93 73 HIS B N 1
ATOM 3344 C CA . HIS B 1 73 ? 12.43 22.125 3.408 1 93 73 HIS B CA 1
ATOM 3345 C C . HIS B 1 73 ? 11.641 22.594 4.629 1 93 73 HIS B C 1
ATOM 3347 O O . HIS B 1 73 ? 11.453 21.828 5.578 1 93 73 HIS B O 1
ATOM 3353 N N . GLY B 1 74 ? 11.289 23.875 4.637 1 95.06 74 GLY B N 1
ATOM 3354 C CA . GLY B 1 74 ? 10.414 24.438 5.656 1 95.06 74 GLY B CA 1
ATOM 3355 C C . GLY B 1 74 ? 9.305 25.297 5.082 1 95.06 74 GLY B C 1
ATOM 3356 O O . GLY B 1 74 ? 9.523 26.031 4.125 1 95.06 74 GLY B O 1
ATOM 3357 N N . PHE B 1 75 ? 8.172 25.141 5.625 1 96.81 75 PHE B N 1
ATOM 3358 C CA . PHE B 1 75 ? 7.109 26.062 5.227 1 96.81 75 PHE B CA 1
ATOM 3359 C C . PHE B 1 75 ? 6.223 26.406 6.418 1 96.81 75 PHE B C 1
ATOM 3361 O O . PHE B 1 75 ? 6.219 25.703 7.426 1 96.81 75 PHE B O 1
ATOM 3368 N N . PHE B 1 76 ? 5.578 27.516 6.289 1 97.81 76 PHE B N 1
ATOM 3369 C CA . PHE B 1 76 ? 4.707 28.078 7.316 1 97.81 76 PHE B CA 1
ATOM 3370 C C . PHE B 1 76 ? 3.588 28.906 6.684 1 97.81 76 PHE B C 1
ATOM 3372 O O . PHE B 1 76 ? 3.812 29.609 5.703 1 97.81 76 PHE B O 1
ATOM 3379 N N . TYR B 1 77 ? 2.371 28.703 7.203 1 98.5 77 TYR B N 1
ATOM 3380 C CA . TYR B 1 77 ? 1.302 29.562 6.715 1 98.5 77 TYR B CA 1
ATOM 3381 C C . TYR B 1 77 ? 0.26 29.812 7.797 1 98.5 77 TYR B C 1
ATOM 3383 O O . TYR B 1 77 ? 0.116 29.016 8.719 1 98.5 77 TYR B O 1
ATOM 3391 N N . ILE B 1 78 ? -0.384 30.906 7.727 1 98.5 78 ILE B N 1
ATOM 3392 C CA . ILE B 1 78 ? -1.601 31.25 8.453 1 98.5 78 ILE B CA 1
ATOM 3393 C C . ILE B 1 78 ? -2.689 31.672 7.465 1 98.5 78 ILE B C 1
ATOM 3395 O O . ILE B 1 78 ? -2.562 32.688 6.789 1 98.5 78 ILE B O 1
ATOM 3399 N N . TYR B 1 79 ? -3.686 30.875 7.418 1 98.56 79 TYR B N 1
ATOM 3400 C CA . TYR B 1 79 ? -4.781 31.125 6.496 1 98.56 79 TYR B CA 1
ATOM 3401 C C . TYR B 1 79 ? -6.039 31.547 7.246 1 98.56 79 TYR B C 1
ATOM 3403 O O . TYR B 1 79 ? -6.43 30.906 8.227 1 98.56 79 TYR B O 1
ATOM 3411 N N . ASP B 1 80 ? -6.621 32.625 6.785 1 98.12 80 ASP B N 1
ATOM 3412 C CA . ASP B 1 80 ? -7.883 33.125 7.328 1 98.12 80 ASP B CA 1
ATOM 3413 C C . ASP B 1 80 ? -9.055 32.719 6.438 1 98.12 80 ASP B C 1
ATOM 3415 O O . ASP B 1 80 ? -9.258 33.312 5.367 1 98.12 80 ASP B O 1
ATOM 3419 N N . HIS B 1 81 ? -9.859 31.812 6.918 1 97.25 81 HIS B N 1
ATOM 3420 C CA . HIS B 1 81 ? -10.969 31.266 6.137 1 97.25 81 HIS B CA 1
ATOM 3421 C C . HIS B 1 81 ? -12.031 32.344 5.867 1 97.25 81 HIS B C 1
ATOM 3423 O O . HIS B 1 81 ? -12.805 32.219 4.918 1 97.25 81 HIS B O 1
ATOM 3429 N N . GLU B 1 82 ? -12.133 33.312 6.652 1 96.38 82 GLU B N 1
ATOM 3430 C CA . GLU B 1 82 ? -13.172 34.344 6.523 1 96.38 82 GLU B CA 1
ATOM 3431 C C . GLU B 1 82 ? -12.812 35.375 5.457 1 96.38 82 GLU B C 1
ATOM 3433 O O . GLU B 1 82 ? -13.664 35.781 4.66 1 96.38 82 GLU B O 1
ATOM 3438 N N . THR B 1 83 ? -11.57 35.719 5.422 1 96.31 83 THR B N 1
ATOM 3439 C CA . THR B 1 83 ? -11.18 36.781 4.527 1 96.31 83 THR B CA 1
ATOM 3440 C C . THR B 1 83 ? -10.461 36.25 3.297 1 96.31 83 THR B C 1
ATOM 3442 O O . THR B 1 83 ? -10.312 36.938 2.293 1 96.31 83 THR B O 1
ATOM 3445 N N . GLY B 1 84 ? -9.945 35.062 3.414 1 96.38 84 GLY B N 1
ATOM 3446 C CA . GLY B 1 84 ? -9.172 34.469 2.334 1 96.38 84 GLY B CA 1
ATOM 3447 C C . GLY B 1 84 ? -7.723 34.938 2.334 1 96.38 84 GLY B C 1
ATOM 3448 O O . GLY B 1 84 ? -6.938 34.5 1.478 1 96.38 84 GLY B O 1
ATOM 3449 N N . GLN B 1 85 ? -7.363 35.688 3.305 1 96.88 85 GLN B N 1
ATOM 3450 C CA . GLN B 1 85 ? -5.988 36.188 3.373 1 96.88 85 GLN B CA 1
ATOM 3451 C C . GLN B 1 85 ? -5.055 35.094 3.924 1 96.88 85 GLN B C 1
ATOM 3453 O O . GLN B 1 85 ? -5.457 34.312 4.766 1 96.88 85 GLN B O 1
ATOM 3458 N N . VAL B 1 86 ? -3.752 35.156 3.477 1 97.56 86 VAL B N 1
ATOM 3459 C CA . VAL B 1 86 ? -2.811 34.125 3.9 1 97.56 86 VAL B CA 1
ATOM 3460 C C . VAL B 1 86 ? -1.433 34.75 4.125 1 97.56 86 VAL B C 1
ATOM 3462 O O . VAL B 1 86 ? -1.021 35.656 3.389 1 97.56 86 VAL B O 1
ATOM 3465 N N . ILE B 1 87 ? -0.833 34.438 5.184 1 97.19 87 ILE B N 1
ATOM 3466 C CA . ILE B 1 87 ? 0.612 34.531 5.355 1 97.19 87 ILE B CA 1
ATOM 3467 C C . ILE B 1 87 ? 1.27 33.219 4.988 1 97.19 87 ILE B C 1
ATOM 3469 O O . ILE B 1 87 ? 0.912 32.156 5.531 1 97.19 87 ILE B O 1
ATOM 3473 N N . GLU B 1 88 ? 2.107 33.25 4.086 1 96.69 88 GLU B N 1
ATOM 3474 C CA . GLU B 1 88 ? 2.75 32 3.635 1 96.69 88 GLU B CA 1
ATOM 3475 C C . GLU B 1 88 ? 4.258 32.188 3.475 1 96.69 88 GLU B C 1
ATOM 3477 O O . GLU B 1 88 ? 4.711 33.25 3.012 1 96.69 88 GLU B O 1
ATOM 3482 N N . TRP B 1 89 ? 4.988 31.281 3.855 1 96.12 89 TRP B N 1
ATOM 3483 C CA . TRP B 1 89 ? 6.438 31.25 3.682 1 96.12 89 TRP B CA 1
ATOM 3484 C C . TRP B 1 89 ? 6.898 29.844 3.309 1 96.12 89 TRP B C 1
ATOM 3486 O O . TRP B 1 89 ? 6.395 28.844 3.844 1 96.12 89 TRP B O 1
ATOM 3496 N N . ASN B 1 90 ? 7.781 29.719 2.414 1 94.38 90 ASN B N 1
ATOM 3497 C CA . ASN B 1 90 ? 8.367 28.484 1.925 1 94.38 90 ASN B CA 1
ATOM 3498 C C . ASN B 1 90 ? 9.852 28.656 1.596 1 94.38 90 ASN B C 1
ATOM 3500 O O . ASN B 1 90 ? 10.242 29.641 0.968 1 94.38 90 ASN B O 1
ATOM 3504 N N . ALA B 1 91 ? 10.617 27.75 2.043 1 93.19 91 ALA B N 1
ATOM 3505 C CA . ALA B 1 91 ? 12.047 27.844 1.754 1 93.19 91 ALA B CA 1
ATOM 3506 C C . ALA B 1 91 ? 12.672 26.453 1.619 1 93.19 91 ALA B C 1
ATOM 3508 O O . ALA B 1 91 ? 12.258 25.516 2.299 1 93.19 91 ALA B O 1
ATOM 3509 N N . ILE B 1 92 ? 13.617 26.328 0.779 1 90.25 92 ILE B N 1
ATOM 3510 C CA . ILE B 1 92 ? 14.398 25.109 0.557 1 90.25 92 ILE B CA 1
ATOM 3511 C C . ILE B 1 92 ? 15.867 25.391 0.854 1 90.25 92 ILE B C 1
ATOM 3513 O O . ILE B 1 92 ? 16.391 26.438 0.495 1 90.25 92 ILE B O 1
ATOM 3517 N N . GLN B 1 93 ? 16.453 24.484 1.558 1 89.88 93 GLN B N 1
ATOM 3518 C CA . GLN B 1 93 ? 17.875 24.562 1.876 1 89.88 93 GLN B CA 1
ATOM 3519 C C . GLN B 1 93 ? 18.625 23.375 1.269 1 89.88 93 GLN B C 1
ATOM 3521 O O . GLN B 1 93 ? 18.359 22.219 1.597 1 89.88 93 GLN B O 1
ATOM 3526 N N . PRO B 1 94 ? 19.578 23.672 0.436 1 86.62 94 PRO B N 1
ATOM 3527 C CA . PRO B 1 94 ? 20.375 22.578 -0.122 1 86.62 94 PRO B CA 1
ATOM 3528 C C . PRO B 1 94 ? 21.234 21.875 0.927 1 86.62 94 PRO B C 1
ATOM 3530 O O . PRO B 1 94 ? 21.719 22.516 1.863 1 86.62 94 PRO B O 1
ATOM 3533 N N . LEU B 1 95 ? 21.484 20.562 0.814 1 81.38 95 LEU B N 1
ATOM 3534 C CA . LEU B 1 95 ? 22.344 19.688 1.618 1 81.38 95 LEU B CA 1
ATOM 3535 C C . LEU B 1 95 ? 21.938 19.734 3.088 1 81.38 95 LEU B C 1
ATOM 3537 O O . LEU B 1 95 ? 22.781 19.578 3.973 1 81.38 95 LEU B O 1
ATOM 3541 N N . GLY B 1 96 ? 20.766 20.141 3.293 1 77.44 96 GLY B N 1
ATOM 3542 C CA . GLY B 1 96 ? 20.25 20.172 4.648 1 77.44 96 GLY B CA 1
ATOM 3543 C C . GLY B 1 96 ? 20.875 21.266 5.5 1 77.44 96 GLY B C 1
ATOM 3544 O O . GLY B 1 96 ? 20.953 21.141 6.723 1 77.44 96 GLY B O 1
ATOM 3545 N N . HIS B 1 97 ? 21.375 22.266 4.844 1 85.12 97 HIS B N 1
ATOM 3546 C CA . HIS B 1 97 ? 21.984 23.375 5.57 1 85.12 97 HIS B CA 1
ATOM 3547 C C . HIS B 1 97 ? 21 24 6.555 1 85.12 97 HIS B C 1
ATOM 3549 O O . HIS B 1 97 ? 19.844 24.234 6.211 1 85.12 97 HIS B O 1
ATOM 3555 N N . LYS B 1 98 ? 21.391 24.141 7.855 1 91.19 98 LYS B N 1
ATOM 3556 C CA . LYS B 1 98 ? 20.609 24.734 8.938 1 91.19 98 LYS B CA 1
ATOM 3557 C C . LYS B 1 98 ? 19.266 24.031 9.094 1 91.19 98 LYS B C 1
ATOM 3559 O O . LYS B 1 98 ? 18.25 24.688 9.297 1 91.19 98 LYS B O 1
ATOM 3564 N N . THR B 1 99 ? 19.219 22.828 8.773 1 93.81 99 THR B N 1
ATOM 3565 C CA . THR B 1 99 ? 18.047 21.969 8.969 1 93.81 99 THR B CA 1
ATOM 3566 C C . THR B 1 99 ? 18.406 20.781 9.859 1 93.81 99 THR B C 1
ATOM 3568 O O . THR B 1 99 ? 19.375 20.062 9.594 1 93.81 99 THR B O 1
ATOM 3571 N N . TYR B 1 100 ? 17.703 20.688 10.922 1 95.06 100 TYR B N 1
ATOM 3572 C CA . TYR B 1 100 ? 17.891 19.547 11.812 1 95.06 100 TYR B CA 1
ATOM 3573 C C . TYR B 1 100 ? 16.547 19 12.289 1 95.06 100 TYR B C 1
ATOM 3575 O O . TYR B 1 100 ? 15.766 19.734 12.914 1 95.06 100 TYR B O 1
ATOM 3583 N N . LEU B 1 101 ? 16.281 17.75 11.961 1 95.94 101 LEU B N 1
ATOM 3584 C CA . LEU B 1 101 ? 15.07 17.062 12.414 1 95.94 101 LEU B CA 1
ATOM 3585 C C . LEU B 1 101 ? 15.422 15.859 13.266 1 95.94 101 LEU B C 1
ATOM 3587 O O . LEU B 1 101 ? 15.984 14.883 12.766 1 95.94 101 LEU B O 1
ATOM 3591 N N . ASP B 1 102 ? 15.055 15.984 14.539 1 95.69 102 ASP B N 1
ATOM 3592 C CA . ASP B 1 102 ? 15.242 14.883 15.484 1 95.69 102 ASP B CA 1
ATOM 3593 C C . ASP B 1 102 ? 14.039 13.945 15.469 1 95.69 102 ASP B C 1
ATOM 3595 O O . ASP B 1 102 ? 12.953 14.312 15.914 1 95.69 102 ASP B O 1
ATOM 3599 N N . GLU B 1 103 ? 14.227 12.719 15.047 1 93.12 103 GLU B N 1
ATOM 3600 C CA . GLU B 1 103 ? 13.102 11.812 14.805 1 93.12 103 GLU B CA 1
ATOM 3601 C C . GLU B 1 103 ? 12.742 11.039 16.062 1 93.12 103 GLU B C 1
ATOM 3603 O O . GLU B 1 103 ? 11.805 10.234 16.062 1 93.12 103 GLU B O 1
ATOM 3608 N N . GLN B 1 104 ? 13.398 11.242 17.141 1 94.31 104 GLN B N 1
ATOM 3609 C CA . GLN B 1 104 ? 13.094 10.484 18.344 1 94.31 104 GLN B CA 1
ATOM 3610 C C . GLN B 1 104 ? 11.695 10.805 18.859 1 94.31 104 GLN B C 1
ATOM 3612 O O . GLN B 1 104 ? 11.289 11.969 18.906 1 94.31 104 GLN B O 1
ATOM 3617 N N . PRO B 1 105 ? 10.992 9.797 19.328 1 93.12 105 PRO B N 1
ATOM 3618 C CA . PRO B 1 105 ? 9.547 9.953 19.547 1 93.12 105 PRO B CA 1
ATOM 3619 C C . PRO B 1 105 ? 9.234 10.695 20.844 1 93.12 105 PRO B C 1
ATOM 3621 O O . PRO B 1 105 ? 8.234 11.422 20.906 1 93.12 105 PRO B O 1
ATOM 3624 N N . LEU B 1 106 ? 10 10.602 21.875 1 91.81 106 LEU B N 1
ATOM 3625 C CA . LEU B 1 106 ? 9.609 11.055 23.203 1 91.81 106 LEU B CA 1
ATOM 3626 C C . LEU B 1 106 ? 10.266 12.391 23.547 1 91.81 106 LEU B C 1
ATOM 3628 O O . LEU B 1 106 ? 9.633 13.273 24.125 1 91.81 106 LEU B O 1
ATOM 3632 N N . PHE B 1 107 ? 11.5 12.516 23.219 1 93 107 PHE B N 1
ATOM 3633 C CA . PHE B 1 107 ? 12.266 13.734 23.422 1 93 107 PHE B CA 1
ATOM 3634 C C . PHE B 1 107 ? 13.023 14.117 22.156 1 93 107 PHE B C 1
ATOM 3636 O O . PHE B 1 107 ? 13.828 13.336 21.656 1 93 107 PHE B O 1
ATOM 3643 N N . ASN B 1 108 ? 12.664 15.32 21.719 1 94.38 108 ASN B N 1
ATOM 3644 C CA . ASN B 1 108 ? 13.344 15.719 20.484 1 94.38 108 ASN B CA 1
ATOM 3645 C C . ASN B 1 108 ? 13.367 17.234 20.328 1 94.38 108 ASN B C 1
ATOM 3647 O O . ASN B 1 108 ? 12.625 17.953 21.016 1 94.38 108 ASN B O 1
ATOM 3651 N N . GLN B 1 109 ? 14.297 17.656 19.562 1 96.94 109 GLN B N 1
ATOM 3652 C CA . GLN B 1 109 ? 14.469 19.047 19.172 1 96.94 109 GLN B CA 1
ATOM 3653 C C . GLN B 1 109 ? 14.773 19.172 17.672 1 96.94 109 GLN B C 1
ATOM 3655 O O . GLN B 1 109 ? 15.664 18.5 17.156 1 96.94 109 GLN B O 1
ATOM 3660 N N . SER B 1 110 ? 14.023 20 17 1 98.06 110 SER B N 1
ATOM 3661 C CA . SER B 1 110 ? 14.18 20.234 15.562 1 98.06 110 SER B CA 1
ATOM 3662 C C . SER B 1 110 ? 14.172 21.719 15.234 1 98.06 110 SER B C 1
ATOM 3664 O O . SER B 1 110 ? 13.578 22.516 15.969 1 98.06 110 SER B O 1
ATOM 3666 N N . TYR B 1 111 ? 14.836 22.031 14.172 1 97.31 111 TYR B N 1
ATOM 3667 C CA . TYR B 1 111 ? 14.812 23.438 13.766 1 97.31 111 TYR B CA 1
ATOM 3668 C C . TYR B 1 111 ? 15.047 23.578 12.266 1 97.31 111 TYR B C 1
ATOM 3670 O O . TYR B 1 111 ? 15.555 22.656 11.625 1 97.31 111 TYR B O 1
ATOM 3678 N N . PHE B 1 112 ? 14.68 24.641 11.703 1 97.56 112 PHE B N 1
ATOM 3679 C CA . PHE B 1 112 ? 14.914 25.094 10.336 1 97.56 112 PHE B CA 1
ATOM 3680 C C . PHE B 1 1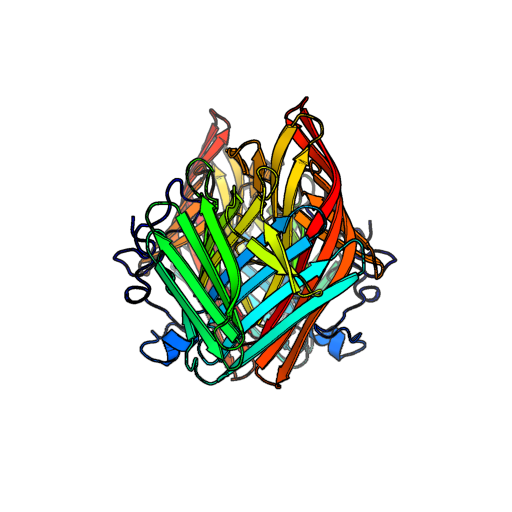12 ? 15.109 26.594 10.289 1 97.56 112 PHE B C 1
ATOM 3682 O O . PHE B 1 112 ? 14.289 27.359 10.828 1 97.56 112 PHE B O 1
ATOM 3689 N N . SER B 1 113 ? 16.188 26.969 9.656 1 95.38 113 SER B N 1
ATOM 3690 C CA . SER B 1 113 ? 16.453 28.406 9.641 1 95.38 113 SER B CA 1
ATOM 3691 C C . SER B 1 113 ? 16.891 28.875 8.25 1 95.38 113 SER B C 1
ATOM 3693 O O . SER B 1 113 ? 17.875 28.375 7.703 1 95.38 113 SER B O 1
ATOM 3695 N N . LYS B 1 114 ? 16.172 29.688 7.719 1 94.62 114 LYS B N 1
ATOM 3696 C CA . LYS B 1 114 ? 16.5 30.453 6.523 1 94.62 114 LYS B CA 1
ATOM 3697 C C . LYS B 1 114 ? 15.891 31.859 6.59 1 94.62 114 LYS B C 1
ATOM 3699 O O . LYS B 1 114 ? 14.688 32 6.824 1 94.62 114 LYS B O 1
ATOM 3704 N N . SER B 1 115 ? 16.734 32.844 6.293 1 92.75 115 SER B N 1
ATOM 3705 C CA . SER B 1 115 ? 16.266 34.219 6.402 1 92.75 115 SER B CA 1
ATOM 3706 C C . SER B 1 115 ? 15.07 34.438 5.5 1 92.75 115 SER B C 1
ATOM 3708 O O . SER B 1 115 ? 15.031 34 4.359 1 92.75 115 SER B O 1
ATOM 3710 N N . PRO B 1 116 ? 14.016 35.062 6.121 1 95.44 116 PRO B N 1
ATOM 3711 C CA . PRO B 1 116 ? 13.938 35.75 7.406 1 95.44 116 PRO B CA 1
ATOM 3712 C C . PRO B 1 116 ? 13.312 34.906 8.508 1 95.44 116 PRO B C 1
ATOM 3714 O O . PRO B 1 116 ? 13.164 35.344 9.641 1 95.44 116 PRO B O 1
ATOM 3717 N N . TYR B 1 117 ? 13.016 33.656 8.219 1 96 117 TYR B N 1
ATOM 3718 C CA . TYR B 1 117 ? 12.242 32.875 9.18 1 96 117 TYR B CA 1
ATOM 3719 C C . TYR B 1 117 ? 13.125 31.844 9.891 1 96 117 TYR B C 1
ATOM 3721 O O . TYR B 1 117 ? 14.148 31.422 9.344 1 96 117 TYR B O 1
ATOM 3729 N N . GLN B 1 118 ? 12.695 31.562 11.102 1 97.5 118 GLN B N 1
ATOM 3730 C CA . GLN B 1 118 ? 13.25 30.469 11.891 1 97.5 118 GLN B CA 1
ATOM 3731 C C . GLN B 1 118 ? 12.141 29.656 12.555 1 97.5 118 GLN B C 1
ATOM 3733 O O . GLN B 1 118 ? 11.203 30.219 13.125 1 97.5 118 GLN B O 1
ATOM 3738 N N . PHE B 1 119 ? 12.219 28.344 12.383 1 98.44 119 PHE B N 1
ATOM 3739 C CA . PHE B 1 119 ? 11.289 27.406 13.008 1 98.44 119 PHE B CA 1
ATOM 3740 C C . PHE B 1 119 ? 11.984 26.609 14.109 1 98.44 119 PHE B C 1
ATOM 3742 O O . PHE B 1 119 ? 13.078 26.094 13.906 1 98.44 119 PHE B O 1
ATOM 3749 N N . ASP B 1 120 ? 11.352 26.5 15.242 1 98.44 120 ASP B N 1
ATOM 3750 C CA . ASP B 1 120 ? 11.82 25.656 16.328 1 98.44 120 ASP B CA 1
ATOM 3751 C C . ASP B 1 120 ? 10.703 24.75 16.844 1 98.44 120 ASP B C 1
ATOM 3753 O O . ASP B 1 120 ? 9.594 25.219 17.109 1 98.44 120 ASP B O 1
ATOM 3757 N N . ILE B 1 121 ? 11.008 23.484 16.906 1 98.5 121 ILE B N 1
ATOM 3758 C CA . ILE B 1 121 ? 10.086 22.469 17.422 1 98.5 121 ILE B CA 1
ATOM 3759 C C . ILE B 1 121 ? 10.766 21.656 18.531 1 98.5 121 ILE B C 1
ATOM 3761 O O . ILE B 1 121 ? 11.844 21.109 18.312 1 98.5 121 ILE B O 1
ATOM 3765 N N . GLN B 1 122 ? 10.141 21.578 19.609 1 98.06 122 GLN B N 1
ATOM 3766 C CA . GLN B 1 122 ? 10.672 20.797 20.719 1 98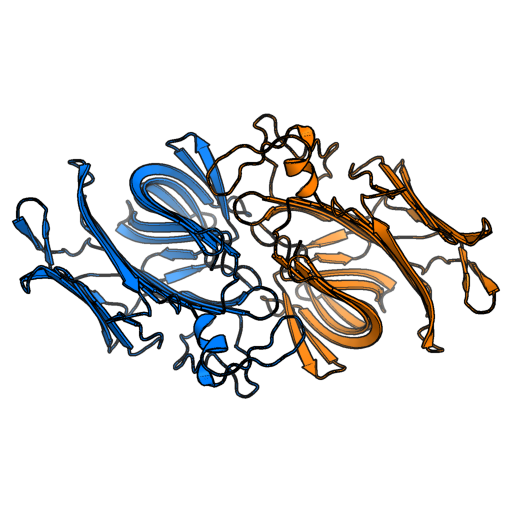.06 122 GLN B CA 1
ATOM 3767 C C . GLN B 1 122 ? 9.578 19.922 21.344 1 98.06 122 GLN B C 1
ATOM 3769 O O . GLN B 1 122 ? 8.43 20.344 21.453 1 98.06 122 GLN B O 1
ATOM 3774 N N . HIS B 1 123 ? 9.93 18.766 21.656 1 96.5 123 HIS B N 1
ATOM 3775 C CA . HIS B 1 123 ? 9.039 17.891 22.406 1 96.5 123 HIS B CA 1
ATOM 3776 C C . HIS B 1 123 ? 9.695 17.422 23.703 1 96.5 123 HIS B C 1
ATOM 3778 O O . HIS B 1 123 ? 10.75 16.797 23.672 1 96.5 123 HIS B O 1
ATOM 3784 N N . ALA B 1 124 ? 9.078 17.719 24.797 1 94.25 124 ALA B N 1
ATOM 3785 C CA . ALA B 1 124 ? 9.586 17.328 26.109 1 94.25 124 ALA B CA 1
ATOM 3786 C C . ALA B 1 124 ? 8.445 17.188 27.125 1 94.25 124 ALA B C 1
ATOM 3788 O O . ALA B 1 124 ? 7.555 18.031 27.188 1 94.25 124 ALA B O 1
ATOM 3789 N N . ASN B 1 125 ? 8.492 16.094 27.844 1 92.19 125 ASN B N 1
ATOM 3790 C CA . ASN B 1 125 ? 7.578 15.875 28.953 1 92.19 125 ASN B CA 1
ATOM 3791 C C . ASN B 1 125 ? 6.117 15.953 28.516 1 92.19 125 ASN B C 1
ATOM 3793 O O . ASN B 1 125 ? 5.312 16.641 29.141 1 92.19 125 ASN B O 1
ATOM 3797 N N . GLY B 1 126 ? 5.844 15.438 27.375 1 93.38 126 GLY B N 1
ATOM 3798 C CA . GLY B 1 126 ? 4.465 15.344 26.922 1 93.38 126 GLY B CA 1
ATOM 3799 C C . GLY B 1 126 ? 3.939 16.641 26.344 1 93.38 126 GLY B C 1
ATOM 3800 O O . GLY B 1 126 ? 2.73 16.812 26.172 1 93.38 126 GLY B O 1
ATOM 3801 N N . VAL B 1 127 ? 4.82 17.547 26.109 1 97.62 127 VAL B N 1
ATOM 3802 C CA . VAL B 1 127 ? 4.422 18.828 25.531 1 97.62 127 VAL B CA 1
ATOM 3803 C C . VAL B 1 127 ? 5.254 19.094 24.281 1 97.62 127 VAL B C 1
ATOM 3805 O O . VAL B 1 127 ? 6.465 18.875 24.266 1 97.62 127 VAL B O 1
ATOM 3808 N N . ARG B 1 128 ? 4.602 19.531 23.25 1 98.44 128 ARG B N 1
ATOM 3809 C CA . ARG B 1 128 ? 5.258 20 22.047 1 98.44 128 ARG B CA 1
ATOM 3810 C C . ARG B 1 128 ? 5.293 21.531 22 1 98.44 128 ARG B C 1
ATOM 3812 O O . ARG B 1 128 ? 4.25 22.188 22.062 1 98.44 128 ARG B O 1
ATOM 3819 N N . TYR B 1 129 ? 6.484 22.062 21.891 1 98.62 129 TYR B N 1
ATOM 3820 C CA . TYR B 1 129 ? 6.684 23.5 21.766 1 98.62 129 TYR B CA 1
ATOM 3821 C C . TYR B 1 129 ? 6.98 23.891 20.312 1 98.62 129 TYR B C 1
ATOM 3823 O O . TYR B 1 129 ? 7.875 23.312 19.688 1 98.62 129 TYR B O 1
ATOM 3831 N N . ILE B 1 130 ? 6.25 24.828 19.828 1 98.69 130 ILE B N 1
ATOM 3832 C CA . ILE B 1 130 ? 6.445 25.328 18.469 1 98.69 130 ILE B CA 1
ATOM 3833 C C . ILE B 1 130 ? 6.695 26.844 18.516 1 98.69 130 ILE B C 1
ATOM 3835 O O . ILE B 1 130 ? 5.938 27.578 19.141 1 98.69 130 ILE B O 1
ATOM 3839 N N . ARG B 1 131 ? 7.707 27.25 17.859 1 98.62 131 ARG B N 1
ATOM 3840 C CA . ARG B 1 131 ? 8.016 28.672 17.766 1 98.62 131 ARG B CA 1
ATOM 3841 C C . ARG B 1 131 ? 8.422 29.047 16.344 1 98.62 131 ARG B C 1
ATOM 3843 O O . ARG B 1 131 ? 9.258 28.391 15.734 1 98.62 131 ARG B O 1
ATOM 3850 N N . VAL B 1 132 ? 7.82 30.047 15.836 1 98.69 132 VAL B N 1
ATOM 3851 C CA . VAL B 1 132 ? 8.188 30.641 14.547 1 98.69 132 VAL B CA 1
ATOM 3852 C C . VAL B 1 132 ? 8.57 32.094 14.742 1 98.69 132 VAL B C 1
ATOM 3854 O O . VAL B 1 132 ? 7.812 32.875 15.336 1 98.69 132 VAL B O 1
ATOM 3857 N N . THR B 1 133 ? 9.703 32.469 14.219 1 98.44 133 THR B N 1
ATOM 3858 C CA . THR B 1 133 ? 10.117 33.875 14.281 1 98.44 133 THR B CA 1
ATOM 3859 C C . THR B 1 133 ? 10.438 34.406 12.883 1 98.44 133 THR B C 1
ATOM 3861 O O . THR B 1 133 ? 10.844 33.656 12 1 98.44 133 THR B O 1
ATOM 3864 N N . LYS B 1 134 ? 10.18 35.625 12.672 1 97.25 134 LYS B N 1
ATOM 3865 C CA . LYS B 1 134 ? 10.555 36.406 11.492 1 97.25 134 LYS B CA 1
ATOM 3866 C C . LYS B 1 134 ? 11.398 37.625 11.883 1 97.25 134 LYS B C 1
ATOM 3868 O O . LYS B 1 134 ? 10.945 38.5 12.625 1 97.25 134 LYS B O 1
ATOM 3873 N N . TYR B 1 135 ? 12.641 37.688 11.414 1 96.06 135 TYR B N 1
ATOM 3874 C CA . TYR B 1 135 ? 13.609 38.719 11.789 1 96.06 135 TYR B CA 1
ATOM 3875 C C . TYR B 1 135 ? 13.734 38.812 13.305 1 96.06 135 TYR B C 1
ATOM 3877 O O . TYR B 1 135 ? 13.789 39.906 13.867 1 96.06 135 TYR B O 1
ATOM 3885 N N . GLY B 1 136 ? 13.594 37.656 13.93 1 93.75 136 GLY B N 1
ATOM 3886 C CA . GLY B 1 136 ? 13.805 37.562 15.367 1 93.75 136 GLY B CA 1
ATOM 3887 C C . GLY B 1 136 ? 12.539 37.812 16.172 1 93.75 136 GLY B C 1
ATOM 3888 O O . GLY B 1 136 ? 12.516 37.594 17.375 1 93.75 136 GLY B O 1
ATOM 3889 N N . GLU B 1 137 ? 11.5 38.281 15.531 1 96.69 137 GLU B N 1
ATOM 3890 C CA . GLU B 1 137 ? 10.242 38.531 16.219 1 96.69 137 GLU B CA 1
ATOM 3891 C C . GLU B 1 137 ? 9.312 37.312 16.156 1 96.69 137 GLU B C 1
ATOM 3893 O O . GLU B 1 137 ? 9.188 36.688 15.109 1 96.69 137 GLU B O 1
ATOM 3898 N N . ILE B 1 138 ? 8.656 37.125 17.234 1 97.31 138 ILE B N 1
ATOM 3899 C CA . ILE B 1 138 ? 7.809 35.938 17.328 1 97.31 138 ILE B CA 1
ATOM 3900 C C . ILE B 1 138 ? 6.562 36.125 16.453 1 97.31 138 ILE B C 1
ATOM 3902 O O . ILE B 1 138 ? 5.852 37.125 16.594 1 97.31 138 ILE B O 1
ATOM 3906 N N . CYS B 1 139 ? 6.297 35.156 15.57 1 97.81 139 CYS B N 1
ATOM 3907 C CA . CYS B 1 139 ? 5.098 35.094 14.75 1 97.81 139 CYS B CA 1
ATOM 3908 C C . CYS B 1 139 ? 4.113 34.062 15.273 1 97.81 139 CYS B C 1
ATOM 3910 O O . CYS B 1 139 ? 2.904 34.188 15.062 1 97.81 139 CYS B O 1
ATOM 3912 N N . LEU B 1 140 ? 4.625 33.062 15.828 1 98.69 140 LEU B N 1
ATOM 3913 C CA . LEU B 1 140 ? 3.85 31.969 16.406 1 98.69 140 LEU B CA 1
ATOM 3914 C C . LEU B 1 140 ? 4.566 31.375 17.625 1 98.69 140 LEU B C 1
ATOM 3916 O O . LEU B 1 140 ? 5.77 31.125 17.562 1 98.69 140 LEU B O 1
ATOM 3920 N N . SER B 1 141 ? 3.949 31.25 18.672 1 98.81 141 SER B N 1
ATOM 3921 C CA . SER B 1 141 ? 4.375 30.516 19.875 1 98.81 141 SER B CA 1
ATOM 3922 C C . SER B 1 141 ? 3.258 29.625 20.406 1 98.81 141 SER B C 1
ATOM 3924 O O . SER B 1 141 ? 2.193 30.109 20.781 1 98.81 141 SER B O 1
ATOM 3926 N N . ALA B 1 142 ? 3.516 28.375 20.406 1 98.81 142 ALA B N 1
ATOM 3927 C CA . ALA B 1 142 ? 2.469 27.438 20.812 1 98.81 142 ALA B CA 1
ATOM 3928 C C . ALA B 1 142 ? 3.021 26.359 21.734 1 98.81 142 ALA B C 1
ATOM 3930 O O . ALA B 1 142 ? 4.121 25.844 21.516 1 98.81 142 ALA B O 1
ATOM 3931 N N . ARG B 1 143 ? 2.346 26.109 22.812 1 98.62 143 ARG B N 1
ATOM 3932 C CA . ARG B 1 143 ? 2.514 24.953 23.672 1 98.62 143 ARG B CA 1
ATOM 3933 C C . ARG B 1 143 ? 1.371 23.969 23.5 1 98.62 143 ARG B C 1
ATOM 3935 O O . ARG B 1 143 ? 0.217 24.281 23.797 1 98.62 143 ARG B O 1
ATOM 3942 N N . ILE B 1 144 ? 1.72 22.812 23.031 1 98.69 144 ILE B N 1
ATOM 3943 C CA . ILE B 1 144 ? 0.716 21.812 22.688 1 98.69 144 ILE B CA 1
ATOM 3944 C C . ILE B 1 144 ? 0.796 20.641 23.672 1 98.69 144 ILE B C 1
ATOM 3946 O O . ILE B 1 144 ? 1.845 20 23.812 1 98.69 144 ILE B O 1
ATOM 3950 N N . PHE B 1 145 ? -0.277 20.297 24.312 1 98.19 145 PHE B N 1
ATOM 3951 C CA . PHE B 1 145 ? -0.316 19.281 25.344 1 98.19 145 PHE B CA 1
ATOM 3952 C C . PHE B 1 145 ? -0.702 17.922 24.766 1 98.19 145 PHE B C 1
ATOM 3954 O O . PHE B 1 145 ? -1.848 17.719 24.359 1 98.19 145 PHE B O 1
ATOM 3961 N N . CYS B 1 146 ? 0.185 17.078 24.844 1 96.62 146 CYS B N 1
ATOM 3962 C CA . CYS B 1 146 ? 0.038 15.812 24.125 1 96.62 146 CYS B CA 1
ATOM 3963 C C . CYS B 1 146 ? -0.416 14.703 25.062 1 96.62 146 CYS B C 1
ATOM 3965 O O . CYS B 1 146 ? -0.867 13.648 24.609 1 96.62 146 CYS B O 1
ATOM 3967 N N . ALA B 1 147 ? -0.402 14.992 26.297 1 91.25 147 ALA B N 1
ATOM 3968 C CA . ALA B 1 147 ? -0.761 13.953 27.25 1 91.25 147 ALA B CA 1
ATOM 3969 C C . ALA B 1 147 ? -2.264 13.688 27.234 1 91.25 147 ALA B C 1
ATOM 3971 O O . ALA B 1 147 ? -3.061 14.594 26.984 1 91.25 147 ALA B O 1
ATOM 3972 N N . GLY B 1 148 ? -2.744 12.492 27.422 1 91.12 148 GLY B N 1
ATOM 3973 C CA . GLY B 1 148 ? -4.148 12.141 27.562 1 91.12 148 GLY B CA 1
ATOM 3974 C C . GLY B 1 148 ? -4.809 11.781 26.234 1 91.12 148 GLY B C 1
ATOM 3975 O O . GLY B 1 148 ? -6.004 11.484 26.203 1 91.12 148 GLY B O 1
ATOM 3976 N N . THR B 1 149 ? -4.211 12.055 25.172 1 96.62 149 THR B N 1
ATOM 3977 C CA . THR B 1 149 ? -4.711 11.656 23.859 1 96.62 149 THR B CA 1
ATOM 3978 C C . THR B 1 149 ? -3.918 10.477 23.312 1 96.62 149 THR B C 1
ATOM 3980 O O . THR B 1 149 ? -2.686 10.484 23.344 1 96.62 149 THR B O 1
ATOM 3983 N N . ASP B 1 150 ? -4.648 9.469 22.922 1 97.81 150 ASP B N 1
ATOM 3984 C CA . ASP B 1 150 ? -3.998 8.297 22.344 1 97.81 150 ASP B CA 1
ATOM 3985 C C . ASP B 1 150 ? -3.17 8.672 21.125 1 97.81 150 ASP B C 1
ATOM 3987 O O . ASP B 1 150 ? -3.545 9.562 20.359 1 97.81 150 ASP B O 1
ATOM 3991 N N . ILE B 1 151 ? -2.074 7.969 20.922 1 97.75 151 ILE B N 1
ATOM 3992 C CA . ILE B 1 151 ? -1.151 8.25 19.828 1 97.75 151 ILE B CA 1
ATOM 3993 C C . ILE B 1 151 ? -1.272 7.176 18.766 1 97.75 151 ILE B C 1
ATOM 3995 O O . ILE B 1 151 ? -1.32 5.98 19.078 1 97.75 151 ILE B O 1
ATOM 3999 N N . LEU B 1 152 ? -1.446 7.582 17.531 1 98.38 152 LEU B N 1
ATOM 4000 C CA . LEU B 1 152 ? -1.217 6.648 16.422 1 98.38 152 LEU B CA 1
ATOM 4001 C C . LEU B 1 152 ? 0.275 6.41 16.219 1 98.38 152 LEU B C 1
ATOM 4003 O O . LEU B 1 152 ? 1.01 7.332 15.852 1 98.38 152 LEU B O 1
ATOM 4007 N N . SER B 1 153 ? 0.755 5.297 16.516 1 98.06 153 SER B N 1
ATOM 4008 C CA . SER B 1 153 ? 2.131 4.848 16.328 1 98.06 153 SER B CA 1
ATOM 4009 C C . SER B 1 153 ? 2.189 3.611 15.43 1 98.06 153 SER B C 1
ATOM 4011 O O . SER B 1 153 ? 1.777 2.523 15.836 1 98.06 153 SER B O 1
ATOM 4013 N N . LEU B 1 154 ? 2.715 3.83 14.211 1 98.31 154 LEU B N 1
ATOM 4014 C CA . LEU B 1 154 ? 2.617 2.781 13.203 1 98.31 154 LEU B CA 1
ATOM 4015 C C . LEU B 1 154 ? 3.902 2.691 12.383 1 98.31 154 LEU B C 1
ATOM 4017 O O . LEU B 1 154 ? 4.469 3.715 11.992 1 98.31 154 LEU B O 1
ATOM 4021 N N . CYS B 1 155 ? 4.359 1.493 12.164 1 98.38 155 CYS B N 1
ATOM 4022 C CA . CYS B 1 155 ? 5.461 1.221 11.258 1 98.38 155 CYS B CA 1
ATOM 4023 C C . CYS B 1 155 ? 5.094 0.121 10.266 1 98.38 155 CYS B C 1
ATOM 4025 O O . CYS B 1 155 ? 4.574 -0.926 10.656 1 98.38 155 CYS B O 1
ATOM 4027 N N . THR B 1 156 ? 5.312 0.345 8.984 1 98.06 156 THR B N 1
ATOM 4028 C CA . THR B 1 156 ? 5.02 -0.676 7.984 1 98.06 156 THR B CA 1
ATOM 4029 C C . THR B 1 156 ? 6.191 -0.843 7.02 1 98.06 156 THR B C 1
ATOM 4031 O O . THR B 1 156 ? 6.996 0.074 6.848 1 98.06 156 THR B O 1
ATOM 4034 N N . PRO B 1 157 ? 6.262 -2.066 6.383 1 97.31 157 PRO B N 1
ATOM 4035 C CA . PRO B 1 157 ? 7.219 -2.189 5.281 1 97.31 157 PRO B CA 1
ATOM 4036 C C . PRO B 1 157 ? 6.91 -1.243 4.121 1 97.31 157 PRO B C 1
ATOM 4038 O O . PRO B 1 157 ? 5.742 -1.007 3.807 1 97.31 157 PRO B O 1
ATOM 4041 N N . THR B 1 158 ? 7.973 -0.71 3.578 1 95.81 158 THR B N 1
ATOM 4042 C CA . THR B 1 158 ? 7.836 0.197 2.445 1 95.81 158 THR B CA 1
ATOM 4043 C C . THR B 1 158 ? 8.695 -0.266 1.273 1 95.81 158 THR B C 1
ATOM 4045 O O . THR B 1 158 ? 9.93 -0.287 1.37 1 95.81 158 THR B O 1
ATOM 4048 N N . GLY B 1 159 ? 7.992 -0.604 0.163 1 90.38 159 GLY B N 1
ATOM 4049 C CA . GLY B 1 159 ? 8.75 -1.137 -0.956 1 90.38 159 GLY B CA 1
ATOM 4050 C C . GLY B 1 159 ? 9.438 -2.451 -0.639 1 90.38 159 GLY B C 1
ATOM 4051 O O . GLY B 1 159 ? 8.914 -3.266 0.123 1 90.38 159 GLY B O 1
ATOM 4052 N N . ILE B 1 160 ? 10.562 -2.66 -1.333 1 84.25 160 ILE B N 1
ATOM 4053 C CA . ILE B 1 160 ? 11.219 -3.957 -1.207 1 84.25 160 ILE B CA 1
ATOM 4054 C C 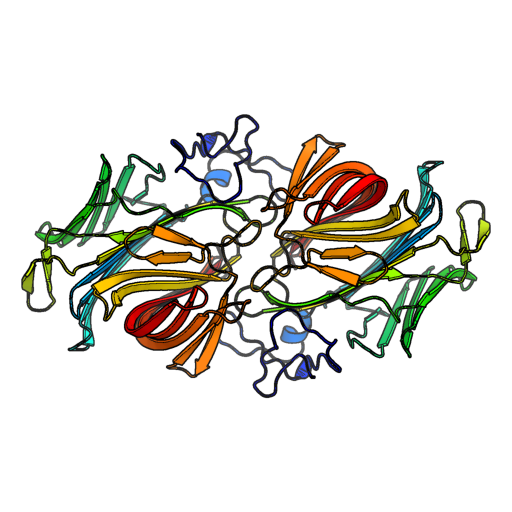. ILE B 1 160 ? 12.156 -3.947 -0.001 1 84.25 160 ILE B C 1
ATOM 4056 O O . ILE B 1 160 ? 12.43 -4.996 0.587 1 84.25 160 ILE B O 1
ATOM 4060 N N . ASN B 1 161 ? 12.602 -2.773 0.362 1 87.88 161 ASN B N 1
ATOM 4061 C CA . ASN B 1 161 ? 13.688 -2.746 1.333 1 87.88 161 ASN B CA 1
ATOM 4062 C C . ASN B 1 161 ? 13.523 -1.607 2.334 1 87.88 161 ASN B C 1
ATOM 4064 O O . ASN B 1 161 ? 14.469 -1.238 3.027 1 87.88 161 ASN B O 1
ATOM 4068 N N . GLY B 1 162 ? 12.422 -0.976 2.359 1 95.31 162 GLY B N 1
ATOM 4069 C CA . GLY B 1 162 ? 12.273 0.176 3.234 1 95.31 162 GLY B CA 1
ATOM 4070 C C . GLY B 1 162 ? 11.211 -0.014 4.297 1 95.31 162 GLY B C 1
ATOM 4071 O O . GLY B 1 162 ? 10.617 -1.092 4.41 1 95.31 162 GLY B O 1
ATOM 4072 N N . TRP B 1 163 ? 11.062 1.011 5.117 1 97.5 163 TRP B N 1
ATOM 4073 C CA . TRP B 1 163 ? 10.039 1.087 6.156 1 97.5 163 TRP B CA 1
ATOM 4074 C C . TRP B 1 163 ? 9.633 2.533 6.414 1 97.5 163 TRP B C 1
ATOM 4076 O O . TRP B 1 163 ? 10.391 3.461 6.117 1 97.5 163 TRP B O 1
ATOM 4086 N N . THR B 1 164 ? 8.469 2.76 6.895 1 97.88 164 THR B N 1
ATOM 4087 C CA . THR B 1 164 ? 7.934 4.062 7.27 1 97.88 164 THR B CA 1
ATOM 4088 C C . THR B 1 164 ? 7.316 4.016 8.664 1 97.88 164 THR B C 1
ATOM 4090 O O . THR B 1 164 ? 6.477 3.156 8.945 1 97.88 164 THR B O 1
ATOM 4093 N N . TYR B 1 165 ? 7.742 4.852 9.516 1 98.25 165 TYR B N 1
ATOM 4094 C CA . TYR B 1 165 ? 7.16 5.02 10.844 1 98.25 165 TYR B CA 1
ATOM 4095 C C . TYR B 1 165 ? 6.473 6.371 10.969 1 98.25 165 TYR B C 1
ATOM 4097 O O . TYR B 1 165 ? 7.008 7.395 10.523 1 98.25 165 TYR B O 1
ATOM 4105 N N . THR B 1 166 ? 5.293 6.367 11.531 1 98.31 166 THR B N 1
ATOM 4106 C CA . THR B 1 166 ? 4.605 7.637 11.766 1 98.31 166 THR B CA 1
ATOM 4107 C C . THR B 1 166 ? 4.016 7.68 13.172 1 98.31 166 THR B C 1
ATOM 4109 O O . THR B 1 166 ? 3.572 6.66 13.695 1 98.31 166 THR B O 1
ATOM 4112 N N . GLN B 1 167 ? 4.074 8.797 13.734 1 97.75 167 GLN B N 1
ATOM 4113 C CA . GLN B 1 167 ? 3.42 9.156 14.984 1 97.75 167 GLN B CA 1
ATOM 4114 C C . GLN B 1 167 ? 2.496 10.359 14.797 1 97.75 167 GLN B C 1
ATOM 4116 O O . GLN B 1 167 ? 2.947 11.438 14.406 1 97.75 167 GLN B O 1
ATOM 4121 N N . LYS B 1 168 ? 1.212 10.188 15.055 1 98.06 168 LYS B N 1
ATOM 4122 C CA . LYS B 1 168 ? 0.249 11.258 14.828 1 98.06 168 LYS B CA 1
ATOM 4123 C C . LYS B 1 168 ? -0.704 11.398 16.016 1 98.06 168 LYS B C 1
ATOM 4125 O O . LYS B 1 168 ? -1.094 10.398 16.625 1 98.06 168 LYS B O 1
ATOM 4130 N N . GLN B 1 169 ? -1.066 12.562 16.281 1 97.94 169 GLN B N 1
ATOM 4131 C CA . GLN B 1 169 ? -2.102 12.922 17.25 1 97.94 169 GLN B CA 1
ATOM 4132 C C . GLN B 1 169 ? -2.891 14.141 16.781 1 97.94 169 GLN B C 1
ATOM 4134 O O . GLN B 1 169 ? -2.367 14.977 16.047 1 97.94 169 GLN B O 1
ATOM 4139 N N . THR B 1 170 ? -4.09 14.172 17.188 1 98.12 170 THR B N 1
ATOM 4140 C CA . THR B 1 170 ? -4.922 15.328 16.859 1 98.12 170 THR B CA 1
ATOM 4141 C C . THR B 1 170 ? -5.801 15.711 18.047 1 98.12 170 THR B C 1
ATOM 4143 O O . THR B 1 170 ? -5.691 15.117 19.125 1 98.12 170 THR B O 1
ATOM 4146 N N . THR B 1 171 ? -6.5 16.844 17.922 1 98.31 171 THR B N 1
ATOM 4147 C CA . THR B 1 171 ? -7.395 17.406 18.922 1 98.31 171 THR B CA 1
ATOM 4148 C C . THR B 1 171 ? -6.617 17.766 20.188 1 98.31 171 THR B C 1
ATOM 4150 O O . THR B 1 171 ? -7.109 17.578 21.297 1 98.31 171 THR B O 1
ATOM 4153 N N . LEU B 1 172 ? -5.461 18.203 20.047 1 98.75 172 LEU B N 1
ATOM 4154 C CA . LEU B 1 172 ? -4.625 18.547 21.203 1 98.75 172 LEU B CA 1
ATOM 4155 C C . LEU B 1 172 ? -4.863 19.984 21.641 1 98.75 172 LEU B C 1
ATOM 4157 O O . LEU B 1 172 ? -5 20.875 20.797 1 98.75 172 LEU B O 1
ATOM 4161 N N . ALA B 1 173 ? -4.859 20.188 22.875 1 98.38 173 ALA B N 1
ATOM 4162 C CA . ALA B 1 173 ? -5.035 21.547 23.406 1 98.38 173 ALA B CA 1
ATOM 4163 C C . ALA B 1 173 ? -3.789 22.391 23.172 1 98.38 173 ALA B C 1
ATOM 4165 O O . ALA B 1 173 ? -2.666 21.875 23.203 1 98.38 173 ALA B O 1
ATOM 4166 N N . VAL B 1 174 ? -4.035 23.656 23 1 98.44 174 VAL B N 1
ATOM 4167 C CA . VAL B 1 174 ? -2.951 24.562 22.641 1 98.44 174 VAL B CA 1
ATOM 4168 C C . VAL B 1 174 ? -3.027 25.828 23.5 1 98.44 174 VAL B C 1
ATOM 4170 O O . VAL B 1 174 ? -4.113 26.344 23.766 1 98.44 174 VAL B O 1
ATOM 4173 N N . GLU B 1 175 ? -1.907 26.266 23.953 1 98.69 175 GLU B N 1
ATOM 4174 C CA . GLU B 1 175 ? -1.728 27.578 24.547 1 98.69 175 GLU B CA 1
ATOM 4175 C C . GLU B 1 175 ? -0.694 28.391 23.766 1 98.69 175 GLU B C 1
ATOM 4177 O O . GLU B 1 175 ? 0.187 27.828 23.109 1 98.69 175 GLU B O 1
ATOM 4182 N N . GLY B 1 176 ? -0.881 29.719 23.844 1 98.75 176 GLY B N 1
ATOM 4183 C CA . GLY B 1 176 ? 0.049 30.609 23.156 1 98.75 176 GLY B CA 1
ATOM 4184 C C . GLY B 1 176 ? -0.639 31.625 22.266 1 98.75 176 GLY B C 1
ATOM 4185 O O . GLY B 1 176 ? -1.691 32.156 22.625 1 98.75 176 GLY B O 1
ATOM 4186 N N . MET B 1 177 ? 0.117 31.938 21.172 1 98.75 177 MET B N 1
ATOM 4187 C CA . MET B 1 177 ? -0.402 33.031 20.359 1 98.75 177 MET B CA 1
ATOM 4188 C C . MET B 1 177 ? 0.213 33 18.969 1 98.75 177 MET B C 1
ATOM 4190 O O . MET B 1 177 ? 1.192 32.281 18.719 1 98.75 177 MET B O 1
ATOM 4194 N N . PHE B 1 178 ? -0.392 33.719 18.094 1 98.75 178 PHE B N 1
ATOM 4195 C CA . PHE B 1 178 ? 0.183 34.031 16.781 1 98.75 178 PHE B CA 1
ATOM 4196 C C . PHE B 1 178 ? -0.126 35.438 16.359 1 98.75 178 PHE B C 1
ATOM 4198 O O . PHE B 1 178 ? -0.95 36.125 16.969 1 98.75 178 PHE B O 1
ATOM 4205 N N . ILE B 1 179 ? 0.616 35.906 15.383 1 98.56 179 ILE B N 1
ATOM 4206 C CA . ILE B 1 179 ? 0.401 37.25 14.805 1 98.56 179 ILE B CA 1
ATOM 4207 C C . ILE B 1 179 ? -0.279 37.094 13.438 1 98.56 179 ILE B C 1
ATOM 4209 O O . ILE B 1 179 ? 0.249 36.438 12.539 1 98.56 179 ILE B O 1
ATOM 4213 N N . ASN B 1 180 ? -1.437 37.688 13.289 1 97.75 180 ASN B N 1
ATOM 4214 C CA . ASN B 1 180 ? -2.15 37.562 12.023 1 97.75 180 ASN B CA 1
ATOM 4215 C C . ASN B 1 180 ? -1.633 38.562 10.992 1 97.75 180 ASN B C 1
ATOM 4217 O O . ASN B 1 180 ? -0.65 39.281 11.234 1 97.75 180 ASN B O 1
ATOM 4221 N N . LYS B 1 181 ? -2.258 38.531 9.812 1 96.38 181 LYS B N 1
ATOM 4222 C CA . LYS B 1 181 ? -1.792 39.344 8.695 1 96.38 181 LYS B CA 1
ATOM 4223 C C . LYS B 1 181 ? -1.892 40.844 9.016 1 96.38 181 LYS B C 1
ATOM 4225 O O . LYS B 1 181 ? -1.134 41.656 8.469 1 96.38 181 LYS B O 1
ATOM 4230 N N . GLN B 1 182 ? -2.787 41.25 9.852 1 96.25 182 GLN B N 1
ATOM 4231 C CA . GLN B 1 182 ? -2.973 42.625 10.258 1 96.25 182 GLN B CA 1
ATOM 4232 C C . GLN B 1 182 ? -2.018 43.031 11.383 1 96.25 182 GLN B C 1
ATOM 4234 O O . GLN B 1 182 ? -2.162 44.062 12 1 96.25 182 GLN B O 1
ATOM 4239 N N . ASN B 1 183 ? -1.174 42.125 11.711 1 96.25 183 ASN B N 1
ATOM 4240 C CA . ASN B 1 183 ? -0.168 42.344 12.75 1 96.25 183 ASN B CA 1
ATOM 4241 C C . ASN B 1 183 ? -0.8 42.406 14.133 1 96.25 183 ASN B C 1
ATOM 4243 O O . ASN B 1 183 ? -0.343 43.188 14.984 1 96.25 183 ASN B O 1
ATOM 4247 N N . GLN B 1 184 ? -1.837 41.75 14.273 1 97.69 184 GLN B N 1
ATOM 4248 C CA . GLN B 1 184 ? -2.482 41.656 15.578 1 97.69 184 GLN B CA 1
ATOM 4249 C C . GLN B 1 184 ? -2.094 40.375 16.297 1 97.69 184 GLN B C 1
ATOM 4251 O O . GLN B 1 184 ? -1.999 39.312 15.672 1 97.69 184 GLN B O 1
ATOM 4256 N N . VAL B 1 185 ? -1.877 40.5 17.562 1 98.25 185 VAL B N 1
ATOM 4257 C CA . VAL B 1 185 ? -1.631 39.344 18.391 1 98.25 185 VAL B CA 1
ATOM 4258 C C . VAL B 1 185 ? -2.947 38.594 18.656 1 98.25 185 VAL B C 1
ATOM 4260 O O . VAL B 1 185 ? -3.893 39.188 19.188 1 98.25 185 VAL B O 1
ATOM 4263 N N . VAL B 1 186 ? -3.027 37.375 18.312 1 98.56 186 VAL B N 1
ATOM 4264 C CA . VAL B 1 186 ? -4.203 36.531 18.562 1 98.56 186 VAL B CA 1
ATOM 4265 C C . VAL B 1 186 ? -3.854 35.406 19.547 1 98.56 186 VAL B C 1
ATOM 4267 O O . VAL B 1 186 ? -2.953 34.625 19.297 1 98.56 186 VAL B O 1
ATOM 4270 N N . GLN B 1 187 ? -4.594 35.375 20.656 1 98.69 187 GLN B N 1
ATOM 4271 C CA . GLN B 1 187 ? -4.367 34.344 21.672 1 98.69 187 GLN B CA 1
ATOM 4272 C C . GLN B 1 187 ? -5.199 33.094 21.391 1 98.69 187 GLN B C 1
ATOM 4274 O O . GLN B 1 187 ? -6.387 33.188 21.078 1 98.69 187 GLN B O 1
ATOM 4279 N N . PHE B 1 188 ? -4.539 31.984 21.484 1 98.69 188 PHE B N 1
ATOM 4280 C CA . PHE B 1 188 ? -5.305 30.734 21.391 1 98.69 188 PHE B CA 1
ATOM 4281 C C . PHE B 1 188 ? -6.262 30.609 22.562 1 98.69 188 PHE B C 1
ATOM 4283 O O . PHE B 1 188 ? -6.055 31.234 23.609 1 98.69 188 PHE B O 1
ATOM 4290 N N . ASP B 1 189 ? -7.305 29.828 22.375 1 98.31 189 ASP B N 1
ATOM 4291 C CA . ASP B 1 189 ? -8.273 29.641 23.438 1 98.31 189 ASP B CA 1
ATOM 4292 C C . ASP B 1 189 ? -8.57 28.156 23.656 1 98.31 189 ASP B C 1
ATOM 4294 O O . ASP B 1 189 ? -7.879 27.297 23.109 1 98.31 189 ASP B O 1
ATOM 4298 N N . GLU B 1 190 ? -9.531 27.844 24.5 1 96.94 190 GLU B N 1
ATOM 4299 C CA . GLU B 1 190 ? -9.805 26.469 24.938 1 96.94 190 GLU B CA 1
ATOM 4300 C C . GLU B 1 190 ? -10.391 25.641 23.812 1 96.94 190 GLU B C 1
ATOM 4302 O O . GLU B 1 190 ? -10.453 24.406 23.906 1 96.94 190 GLU B O 1
ATOM 4307 N N . LYS B 1 191 ? -10.742 26.25 22.703 1 97.5 191 LYS B N 1
ATOM 4308 C CA . LYS B 1 191 ? -11.359 25.516 21.594 1 97.5 191 LYS B CA 1
ATOM 4309 C C . LYS B 1 191 ? -10.344 25.25 20.484 1 97.5 191 LYS B C 1
ATOM 4311 O O . LYS B 1 191 ? -10.656 24.578 19.5 1 97.5 191 LYS B O 1
ATOM 4316 N N . THR B 1 192 ? -9.164 25.812 20.688 1 98.5 192 THR B N 1
ATOM 4317 C CA . THR B 1 192 ? -8.109 25.625 19.688 1 98.5 192 THR B CA 1
ATOM 4318 C C . THR B 1 192 ? -7.578 24.188 19.75 1 98.5 192 THR B C 1
ATOM 4320 O O . THR B 1 192 ? -7.375 23.641 20.828 1 98.5 192 THR B O 1
ATOM 4323 N N . PHE B 1 193 ? -7.426 23.594 18.562 1 98.69 193 PHE B N 1
ATOM 4324 C CA . PHE B 1 193 ? -6.855 22.25 18.469 1 98.69 193 PHE B CA 1
ATOM 4325 C C . PHE B 1 193 ? -5.578 22.266 17.641 1 98.69 193 PHE B C 1
ATOM 4327 O O . PHE B 1 193 ? -5.461 23.031 16.688 1 98.69 193 PHE B O 1
ATOM 4334 N N . ALA B 1 194 ? -4.707 21.375 18.016 1 98.75 194 ALA B N 1
ATOM 4335 C CA . ALA B 1 194 ? -3.529 21.125 17.188 1 98.75 194 ALA B CA 1
ATOM 4336 C C . ALA B 1 194 ? -3.486 19.656 16.734 1 98.75 194 ALA B C 1
ATOM 4338 O O . ALA B 1 194 ? -4.031 18.781 17.406 1 98.75 194 ALA B O 1
ATOM 4339 N N . SER B 1 195 ? -2.941 19.406 15.609 1 98.75 195 SER B N 1
ATOM 4340 C CA . SER B 1 195 ? -2.602 18.078 15.086 1 98.75 195 SER B CA 1
ATOM 4341 C C . SER B 1 195 ? -1.109 17.969 14.789 1 98.75 195 SER B C 1
ATOM 4343 O O . SER B 1 195 ? -0.502 18.922 14.281 1 98.75 195 SER B O 1
ATOM 4345 N N . LEU B 1 196 ? -0.556 16.875 15.164 1 98.62 196 LEU B N 1
ATOM 4346 C CA . LEU B 1 196 ? 0.867 16.625 14.961 1 98.62 196 LEU B CA 1
ATOM 4347 C C . LEU B 1 196 ? 1.083 15.398 14.086 1 98.62 196 LEU B C 1
ATOM 4349 O O . LEU B 1 196 ? 0.357 14.406 14.203 1 98.62 196 LEU B O 1
ATOM 4353 N N . ASP B 1 197 ? 2.045 15.477 13.234 1 98.5 197 ASP B N 1
ATOM 4354 C CA . ASP B 1 197 ? 2.453 14.391 12.352 1 98.5 197 ASP B CA 1
ATOM 4355 C C . ASP B 1 197 ? 3.975 14.297 12.266 1 98.5 197 ASP B C 1
ATOM 4357 O O . ASP B 1 197 ? 4.621 15.141 11.641 1 98.5 197 ASP B O 1
ATOM 4361 N N . ASP B 1 198 ? 4.555 13.312 12.898 1 98.06 198 ASP B N 1
ATOM 4362 C CA . ASP B 1 198 ? 5.969 12.977 12.789 1 98.06 198 ASP B CA 1
ATOM 4363 C C . ASP B 1 198 ? 6.172 11.688 12.008 1 98.06 198 ASP B C 1
ATOM 4365 O O . ASP B 1 198 ? 5.648 10.633 12.383 1 98.06 198 ASP B O 1
ATOM 4369 N N . THR B 1 199 ? 6.91 11.75 10.969 1 97.81 199 THR B N 1
ATOM 4370 C CA . THR B 1 199 ? 7.133 10.57 10.141 1 97.81 199 THR B CA 1
ATOM 4371 C C . THR B 1 199 ? 8.602 10.453 9.75 1 97.81 199 THR B C 1
ATOM 4373 O O . THR B 1 199 ? 9.266 11.453 9.484 1 97.81 199 THR B O 1
ATOM 4376 N N . CYS B 1 200 ? 9.109 9.281 9.773 1 97.69 200 CYS B N 1
ATOM 4377 C CA . CYS B 1 200 ? 10.461 9.023 9.289 1 97.69 200 CYS B CA 1
ATOM 4378 C C . CYS B 1 200 ? 10.562 7.633 8.68 1 97.69 200 CYS B C 1
ATOM 4380 O O . CYS B 1 200 ? 9.68 6.797 8.867 1 97.69 200 CYS B O 1
ATOM 4382 N N . GLY B 1 201 ? 11.609 7.445 7.852 1 97.31 201 GLY B N 1
ATOM 4383 C CA . GLY B 1 201 ? 11.852 6.109 7.328 1 97.31 201 GLY B CA 1
ATOM 4384 C C . GLY B 1 201 ? 12.594 6.109 6.004 1 97.31 201 GLY B C 1
ATOM 4385 O O . GLY B 1 201 ? 13.094 7.148 5.566 1 97.31 201 GLY B O 1
ATOM 4386 N N . PHE B 1 202 ? 12.805 4.934 5.512 1 96.56 202 PHE B N 1
ATOM 4387 C CA . PHE B 1 202 ? 13.336 4.695 4.172 1 96.56 202 PHE B CA 1
ATOM 4388 C C . PHE B 1 202 ? 12.203 4.5 3.17 1 96.56 202 PHE B C 1
ATOM 4390 O O . PHE B 1 202 ? 11.766 3.371 2.928 1 96.56 202 PHE B O 1
ATOM 4397 N N . LEU B 1 203 ? 11.766 5.594 2.588 1 94.25 203 LEU B N 1
ATOM 4398 C CA . LEU B 1 203 ? 10.57 5.637 1.744 1 94.25 203 LEU B CA 1
ATOM 4399 C C . LEU B 1 203 ? 10.898 5.188 0.323 1 94.25 203 LEU B C 1
ATOM 4401 O O . LEU B 1 203 ? 12.07 5.137 -0.064 1 94.25 203 LEU B O 1
ATOM 4405 N N . ARG B 1 204 ? 9.859 4.953 -0.493 1 92.44 204 ARG B N 1
ATOM 4406 C CA . ARG B 1 204 ? 10.039 4.629 -1.905 1 92.44 204 ARG B CA 1
ATOM 4407 C C . ARG B 1 204 ? 10.664 5.793 -2.66 1 92.44 204 ARG B C 1
ATOM 4409 O O . ARG B 1 204 ? 10.336 6.957 -2.41 1 92.44 204 ARG B O 1
ATOM 4416 N N . PRO B 1 205 ? 11.5 5.434 -3.615 1 88.75 205 PRO B N 1
ATOM 4417 C CA . PRO B 1 205 ? 12.086 6.52 -4.402 1 88.75 205 PRO B CA 1
ATOM 4418 C C . PRO B 1 205 ? 11.039 7.355 -5.133 1 88.75 205 PRO B C 1
ATOM 4420 O O . PRO B 1 205 ? 11.242 8.555 -5.352 1 88.75 205 PRO B O 1
ATOM 4423 N N . GLU B 1 206 ? 10.031 6.703 -5.57 1 91.12 206 GLU B N 1
ATOM 4424 C CA . GLU B 1 206 ? 8.852 7.375 -6.109 1 91.12 206 GLU B CA 1
ATOM 4425 C C . GLU B 1 206 ? 7.605 7.055 -5.281 1 91.12 206 GLU B C 1
ATOM 4427 O O . GLU B 1 206 ? 7.207 5.895 -5.176 1 91.12 206 GLU B O 1
ATOM 4432 N N . THR B 1 207 ? 7.051 8.109 -4.719 1 92.25 207 THR B N 1
ATOM 4433 C CA . THR B 1 207 ? 5.941 7.879 -3.795 1 92.25 207 THR B CA 1
ATOM 4434 C C . THR B 1 207 ? 4.832 8.898 -4.023 1 92.25 207 THR B C 1
ATOM 4436 O O . THR B 1 207 ? 5.035 9.906 -4.711 1 92.25 207 THR B O 1
ATOM 4439 N N . ALA B 1 208 ? 3.641 8.555 -3.58 1 94 208 ALA B N 1
ATOM 4440 C CA . ALA B 1 208 ? 2.451 9.398 -3.68 1 94 208 ALA B CA 1
ATOM 4441 C C . ALA B 1 208 ? 1.452 9.07 -2.574 1 94 208 ALA B C 1
ATOM 4443 O O . ALA B 1 208 ? 1.281 7.902 -2.211 1 94 208 ALA B O 1
ATOM 4444 N N . TRP B 1 209 ? 0.795 10.109 -2.078 1 96.62 209 TRP B N 1
ATOM 4445 C CA . TRP B 1 209 ? -0.223 9.836 -1.068 1 96.62 209 TRP B CA 1
ATOM 4446 C C . TRP B 1 209 ? -1.267 10.945 -1.03 1 96.62 209 TRP B C 1
ATOM 4448 O O . TRP B 1 209 ? -1.05 12.031 -1.576 1 96.62 209 TRP B O 1
ATOM 4458 N N . PHE B 1 210 ? -2.406 10.594 -0.507 1 97.56 210 PHE B N 1
ATOM 4459 C CA . PHE B 1 210 ? -3.443 11.516 -0.058 1 97.56 210 PHE B CA 1
ATOM 4460 C C . PHE B 1 210 ? -3.527 11.539 1.463 1 97.56 210 PHE B C 1
ATOM 4462 O O . PHE B 1 210 ? -3.342 10.508 2.115 1 97.56 210 PHE B O 1
ATOM 4469 N N . TRP B 1 211 ? -3.812 12.664 2 1 98.62 211 TRP B N 1
ATOM 4470 C CA . TRP B 1 211 ? -3.896 12.789 3.453 1 98.62 211 TRP B CA 1
ATOM 4471 C C . TRP B 1 211 ? -4.93 13.836 3.854 1 98.62 211 TRP B C 1
ATOM 4473 O O . TRP B 1 211 ? -4.98 14.922 3.27 1 98.62 211 TRP B O 1
ATOM 4483 N N . LEU B 1 212 ? -5.824 13.461 4.715 1 98.81 212 LEU B N 1
ATOM 4484 C CA . LEU B 1 212 ? -6.766 14.406 5.301 1 98.81 212 LEU B CA 1
ATOM 4485 C C . LEU B 1 212 ? -6.609 14.469 6.816 1 98.81 212 LEU B C 1
ATOM 4487 O O . LEU B 1 212 ? -6.527 13.43 7.477 1 98.81 212 LEU B O 1
ATOM 4491 N N . SER B 1 213 ? -6.449 15.57 7.371 1 98.81 213 SER B N 1
ATOM 4492 C CA . SER B 1 213 ? -6.441 15.836 8.805 1 98.81 213 SER B CA 1
ATOM 4493 C C . SER B 1 213 ? -7.531 16.828 9.188 1 98.81 213 SER B C 1
ATOM 4495 O O . SER B 1 213 ? -7.652 17.891 8.578 1 98.81 213 SER B O 1
ATOM 4497 N N . CYS B 1 214 ? -8.32 16.469 10.117 1 98.38 214 CYS B N 1
ATOM 4498 C CA . CYS B 1 214 ? -9.43 17.297 10.578 1 98.38 214 CYS B CA 1
ATOM 4499 C C . CYS B 1 214 ? -9.656 17.141 12.07 1 98.38 214 CYS B C 1
ATOM 4501 O O . CYS B 1 214 ? -9.539 16.031 12.602 1 98.38 214 CYS B O 1
ATOM 4503 N N . ASN B 1 215 ? -9.891 18.125 12.773 1 97.88 215 ASN B N 1
ATOM 4504 C CA . ASN B 1 215 ? -10.281 18.078 14.18 1 97.88 215 ASN B CA 1
ATOM 4505 C C . ASN B 1 215 ? -11.266 19.203 14.516 1 97.88 215 ASN B C 1
ATOM 4507 O O . ASN B 1 215 ? -11.109 20.328 14.055 1 97.88 215 ASN B O 1
ATOM 4511 N N . PHE B 1 216 ? -12.289 18.922 15.297 1 98.12 216 PHE B N 1
ATOM 4512 C CA . PHE B 1 216 ? -13.352 19.875 15.602 1 98.12 216 PHE B CA 1
ATOM 4513 C C . PHE B 1 216 ? -14.125 19.453 16.844 1 98.12 216 PHE B C 1
ATOM 4515 O O . PHE B 1 216 ? -13.945 18.328 17.344 1 98.12 216 PHE B O 1
ATOM 4522 N N . TRP B 1 217 ? -14.852 20.438 17.328 1 97.81 217 TRP B N 1
ATOM 4523 C CA . TRP B 1 217 ? -15.867 20.156 18.344 1 97.81 217 TRP B CA 1
ATOM 4524 C C . TRP B 1 217 ? -17.203 19.797 17.688 1 97.81 217 TRP B C 1
ATOM 4526 O O . TRP B 1 217 ? -17.719 20.562 16.875 1 97.81 217 TRP B O 1
ATOM 4536 N N . ASP B 1 218 ? -17.672 18.625 18 1 96.31 218 ASP B N 1
ATOM 4537 C CA . ASP B 1 218 ? -18.969 18.312 17.391 1 96.31 218 ASP B CA 1
ATOM 4538 C C . ASP B 1 218 ? -20.109 18.953 18.172 1 96.31 218 ASP B C 1
ATOM 4540 O O . ASP B 1 218 ? -19.875 19.688 19.141 1 96.31 218 ASP B O 1
ATOM 4544 N N . GLU B 1 219 ? -21.359 18.734 17.719 1 94 219 GLU B N 1
ATOM 4545 C CA . GLU B 1 219 ? -22.531 19.406 18.297 1 94 219 GLU B CA 1
ATOM 4546 C C . GLU B 1 219 ? -22.781 18.938 19.719 1 94 219 GLU B C 1
ATOM 4548 O O . GLU B 1 219 ? -23.484 19.625 20.484 1 94 219 GLU B O 1
ATOM 4553 N N . GLN B 1 220 ? -22.25 17.812 20.078 1 93.94 220 GLN B N 1
ATOM 4554 C CA . GLN B 1 220 ? -22.453 17.281 21.422 1 93.94 220 GLN B CA 1
ATOM 4555 C C . GLN B 1 220 ? -21.328 17.703 22.359 1 93.94 220 GLN B C 1
ATOM 4557 O O . GLN B 1 220 ? -21.281 17.281 23.5 1 93.94 220 GLN B O 1
ATOM 4562 N N . GLY B 1 221 ? -20.375 18.453 21.844 1 96 221 GLY B N 1
ATOM 4563 C CA . GLY B 1 221 ? -19.281 18.953 22.656 1 96 221 GLY B CA 1
ATOM 4564 C C . GLY B 1 221 ? -18.125 17.969 22.734 1 96 221 GLY B C 1
ATOM 4565 O O . GLY B 1 221 ? -17.266 18.094 23.609 1 96 221 GLY B O 1
ATOM 4566 N N . ARG B 1 222 ? -18.188 17.062 21.984 1 97.06 222 ARG B N 1
ATOM 4567 C CA . ARG B 1 222 ? -17.078 16.109 21.969 1 97.06 222 ARG B CA 1
ATOM 4568 C C . ARG B 1 222 ? -15.953 16.609 21.062 1 97.06 222 ARG B C 1
ATOM 4570 O O . ARG B 1 222 ? -16.203 17.203 20.016 1 97.06 222 ARG B O 1
ATOM 4577 N N . ARG B 1 223 ? -14.648 16.266 21.391 1 97.81 223 ARG B N 1
ATOM 4578 C CA . ARG B 1 223 ? -13.484 16.5 20.531 1 97.81 223 ARG B CA 1
ATOM 4579 C C . ARG B 1 223 ? -13.328 15.398 19.5 1 97.81 223 ARG B C 1
ATOM 4581 O O . ARG B 1 223 ? -13.078 14.242 19.859 1 97.81 223 ARG B O 1
ATOM 4588 N N . ILE B 1 224 ? -13.469 15.773 18.266 1 98.56 224 ILE B N 1
ATOM 4589 C CA . ILE B 1 224 ? -13.406 14.797 17.188 1 98.56 224 ILE B CA 1
ATOM 4590 C C . ILE B 1 224 ? -12.156 15.039 16.328 1 98.56 224 ILE B C 1
ATOM 4592 O O . ILE B 1 224 ? -11.883 16.172 15.945 1 98.56 224 ILE B O 1
ATOM 4596 N N . GLY B 1 225 ? -11.383 14.008 16.188 1 98.69 225 GLY B N 1
ATOM 4597 C CA . GLY B 1 225 ? -10.234 14.07 15.297 1 98.69 225 GLY B CA 1
ATOM 4598 C C . GLY B 1 225 ? -10.25 13 14.227 1 98.69 225 GLY B C 1
ATOM 4599 O O . GLY B 1 225 ? -10.719 11.883 14.461 1 98.69 225 GLY B O 1
ATOM 4600 N N . LEU B 1 226 ? -9.703 13.367 13.078 1 98.69 226 LEU B N 1
ATOM 4601 C CA . LEU B 1 226 ? -9.641 12.438 11.953 1 98.69 226 LEU B CA 1
ATOM 4602 C C . LEU B 1 226 ? -8.266 12.469 11.297 1 98.69 226 LEU B C 1
ATOM 4604 O O . LEU B 1 226 ? -7.699 13.547 11.094 1 98.69 226 LEU B O 1
ATOM 4608 N N . ASN B 1 227 ? -7.73 11.375 11.086 1 98.88 227 ASN B N 1
ATOM 4609 C CA . ASN B 1 227 ? -6.594 11.156 10.203 1 98.88 227 ASN B CA 1
ATOM 4610 C C . ASN B 1 227 ? -6.898 10.102 9.141 1 98.88 227 ASN B C 1
ATOM 4612 O O . ASN B 1 227 ? -7.098 8.93 9.477 1 98.88 227 ASN B O 1
ATOM 4616 N N . LEU B 1 228 ? -6.941 10.516 7.879 1 98.81 228 LEU B N 1
ATOM 4617 C CA . LEU B 1 228 ? -7.168 9.602 6.766 1 98.81 228 LEU B CA 1
ATOM 4618 C C . LEU B 1 228 ? -6.023 9.672 5.762 1 98.81 228 LEU B C 1
ATOM 4620 O O . LEU B 1 228 ? -5.594 10.758 5.379 1 98.81 228 LEU B O 1
ATOM 4624 N N . ALA B 1 229 ? -5.582 8.555 5.398 1 98.5 229 ALA B N 1
ATOM 4625 C CA . ALA B 1 229 ? -4.473 8.523 4.445 1 98.5 229 ALA B CA 1
ATOM 4626 C C . ALA B 1 229 ? -4.641 7.375 3.453 1 98.5 229 ALA B C 1
ATOM 4628 O O . ALA B 1 229 ? -5.262 6.359 3.766 1 98.5 229 ALA B O 1
ATOM 4629 N N . SER B 1 230 ? -4.129 7.52 2.295 1 97.31 230 SER B N 1
ATOM 4630 C CA . SER B 1 230 ? -4.035 6.508 1.246 1 97.31 230 SER B CA 1
ATOM 4631 C C . SER B 1 230 ? -2.736 6.641 0.463 1 97.31 230 SER B C 1
ATOM 4633 O O . SER B 1 230 ? -2.283 7.754 0.182 1 97.31 230 SER B O 1
ATOM 4635 N N . GLY B 1 231 ? -2.135 5.484 0.159 1 95.62 231 GLY B N 1
ATOM 4636 C CA . GLY B 1 231 ? -0.932 5.48 -0.66 1 95.62 231 GLY B CA 1
ATOM 4637 C C . GLY B 1 231 ? 0.345 5.43 0.156 1 95.62 231 GLY B C 1
ATOM 4638 O O . GLY B 1 231 ? 1.44 5.332 -0.401 1 95.62 231 GLY B O 1
ATOM 4639 N N . VAL B 1 232 ? 0.178 5.52 1.44 1 94.69 232 VAL B N 1
ATOM 4640 C CA . VAL B 1 232 ? 1.359 5.512 2.297 1 94.69 232 VAL B CA 1
ATOM 4641 C C . VAL B 1 232 ? 1.1 4.652 3.531 1 94.69 232 VAL B C 1
ATOM 4643 O O . VAL B 1 232 ? -0.008 4.652 4.074 1 94.69 232 VAL B O 1
ATOM 4646 N N . ASN B 1 233 ? 2.223 3.92 3.934 1 95.19 233 ASN B N 1
ATOM 4647 C CA . ASN B 1 233 ? 2.182 3.148 5.172 1 95.19 233 ASN B CA 1
ATOM 4648 C C . ASN B 1 233 ? 0.986 2.203 5.207 1 95.19 233 ASN B C 1
ATOM 4650 O O . ASN B 1 233 ? 0.215 2.203 6.168 1 95.19 233 ASN B O 1
ATOM 4654 N N . GLU B 1 234 ? 0.926 1.297 4.219 1 95.75 234 GLU B N 1
ATOM 4655 C CA . GLU B 1 234 ? -0.295 0.521 4.023 1 95.75 234 GLU B CA 1
ATOM 4656 C C . GLU B 1 234 ? -0.003 -0.976 4.016 1 95.75 234 GLU B C 1
ATOM 4658 O O . GLU B 1 234 ? -0.926 -1.794 4.02 1 95.75 234 GLU B O 1
ATOM 4663 N N . SER B 1 235 ? 1.214 -1.433 4.023 1 96.38 235 SER B N 1
ATOM 4664 C CA . SER B 1 235 ? 1.532 -2.826 3.727 1 96.38 235 SER B CA 1
ATOM 4665 C C . SER B 1 235 ? 1.305 -3.717 4.945 1 96.38 235 SER B C 1
ATOM 4667 O O . SER B 1 235 ? 1.335 -4.945 4.836 1 96.38 235 SER B O 1
ATOM 4669 N N . PHE B 1 236 ? 1.002 -3.24 6.164 1 97.44 236 PHE B N 1
ATOM 4670 C CA . PHE B 1 236 ? 0.688 -3.965 7.391 1 97.44 236 PHE B CA 1
ATOM 4671 C C . PHE B 1 236 ? -0.055 -3.068 8.375 1 97.44 236 PHE B C 1
ATOM 4673 O O . PHE B 1 236 ? 0.447 -2.787 9.469 1 97.44 236 PHE B O 1
ATOM 4680 N N . GLY B 1 237 ? -1.277 -2.84 7.973 1 96.06 237 GLY B N 1
ATOM 4681 C CA . GLY B 1 237 ? -2.102 -1.848 8.648 1 96.06 237 GLY B CA 1
ATOM 4682 C C . GLY B 1 237 ? -2.275 -0.573 7.844 1 96.06 237 GLY B C 1
ATOM 4683 O O . GLY B 1 237 ? -2.012 -0.55 6.641 1 96.06 237 GLY B O 1
ATOM 4684 N N . ASN B 1 238 ? -2.846 0.448 8.445 1 97.38 238 ASN B N 1
ATOM 4685 C CA . ASN B 1 238 ? -3.016 1.756 7.82 1 97.38 238 ASN B CA 1
ATOM 4686 C C . ASN B 1 238 ? -3.051 2.873 8.859 1 97.38 238 ASN B C 1
ATOM 4688 O O . ASN B 1 238 ? -3.033 2.607 10.062 1 97.38 238 ASN B O 1
ATOM 4692 N N . GLU B 1 239 ? -3.109 4.121 8.383 1 97.69 239 GLU B N 1
ATOM 4693 C CA . GLU B 1 239 ? -3.018 5.285 9.266 1 97.69 239 GLU B CA 1
ATOM 4694 C C . GLU B 1 239 ? -4.402 5.84 9.586 1 97.69 239 GLU B C 1
ATOM 4696 O O . GLU B 1 239 ? -4.52 6.879 10.242 1 97.69 239 GLU B O 1
ATOM 4701 N N . ASN B 1 240 ? -5.422 5.238 9.18 1 98.5 240 ASN B N 1
ATOM 4702 C CA . ASN B 1 240 ? -6.75 5.828 9.305 1 98.5 240 ASN B CA 1
ATOM 4703 C C . ASN B 1 240 ? -7.316 5.645 10.711 1 98.5 240 ASN B C 1
ATOM 4705 O O . ASN B 1 240 ? -7.371 4.523 11.227 1 98.5 240 ASN B O 1
ATOM 4709 N N . CYS B 1 241 ? -7.727 6.801 11.273 1 98.06 241 CYS B N 1
ATOM 4710 C CA . CYS B 1 241 ? -8.219 6.75 12.648 1 98.06 241 CYS B CA 1
ATOM 4711 C C . CYS B 1 241 ? -9.219 7.871 12.914 1 98.06 241 CYS B C 1
ATOM 4713 O O . CYS B 1 241 ? -9.18 8.914 12.25 1 98.06 241 CYS B O 1
ATOM 4715 N N . LEU B 1 242 ? -10.055 7.594 13.844 1 98.38 242 LEU B N 1
ATOM 4716 C CA . LEU B 1 242 ? -10.977 8.539 14.469 1 98.38 242 LEU B CA 1
ATOM 4717 C C . LEU B 1 242 ? -10.648 8.719 15.945 1 98.38 242 LEU B C 1
ATOM 4719 O O . LEU B 1 242 ? -10.391 7.738 16.656 1 98.38 242 LEU B O 1
ATOM 4723 N N . TRP B 1 243 ? -10.508 9.945 16.391 1 98.56 243 TRP B N 1
ATOM 4724 C CA . TRP B 1 243 ? -10.406 10.219 17.828 1 98.56 243 TRP B CA 1
ATOM 4725 C C . TRP B 1 243 ? -11.719 10.781 18.359 1 98.56 243 TRP B C 1
ATOM 4727 O O . TRP B 1 243 ? -12.32 11.664 17.75 1 98.56 243 TRP B O 1
ATOM 4737 N N . ILE B 1 244 ? -12.141 10.281 19.453 1 97.94 244 ILE B N 1
ATOM 4738 C CA . ILE B 1 244 ? -13.258 10.836 20.203 1 97.94 244 ILE B CA 1
ATOM 4739 C C . ILE B 1 244 ? -12.82 11.094 21.656 1 97.94 244 ILE B C 1
ATOM 4741 O O . ILE B 1 244 ? -12.531 10.148 22.391 1 97.94 244 ILE B O 1
ATOM 4745 N N . ASN B 1 245 ? -12.773 12.312 22 1 97.88 245 ASN B N 1
ATOM 4746 C CA . ASN B 1 245 ? -12.336 12.727 23.328 1 97.88 245 ASN B CA 1
ATOM 4747 C C . ASN B 1 245 ? -11.008 12.078 23.719 1 97.88 245 ASN B C 1
ATOM 4749 O O . ASN B 1 245 ? -10.859 11.547 24.812 1 97.88 245 ASN B O 1
ATOM 4753 N N . GLY B 1 246 ? -10.172 12.055 22.719 1 97.44 246 GLY B N 1
ATOM 4754 C CA . GLY B 1 246 ? -8.797 11.648 22.969 1 97.44 246 GLY B CA 1
ATOM 4755 C C . GLY B 1 246 ? -8.57 10.156 22.781 1 97.44 246 GLY B C 1
ATOM 4756 O O . GLY B 1 246 ? -7.434 9.688 22.797 1 97.44 246 GLY B O 1
ATOM 4757 N N . VAL B 1 247 ? -9.656 9.414 22.641 1 97.75 247 VAL B N 1
ATOM 4758 C CA . VAL B 1 247 ? -9.547 7.973 22.453 1 97.75 247 VAL B CA 1
ATOM 4759 C C . VAL B 1 247 ? -9.484 7.656 20.969 1 97.75 247 VAL B C 1
ATOM 4761 O O . VAL B 1 247 ? -10.305 8.141 20.188 1 97.75 247 VAL B O 1
ATOM 4764 N N . LEU B 1 248 ? -8.539 6.816 20.578 1 97.94 248 LEU B N 1
ATOM 4765 C CA . LEU B 1 248 ? -8.297 6.496 19.188 1 97.94 248 LEU B CA 1
ATOM 4766 C C . LEU B 1 248 ? -9.078 5.258 18.766 1 97.94 248 LEU B C 1
ATOM 4768 O O . LEU B 1 248 ? -9.062 4.242 19.453 1 97.94 248 LEU B O 1
ATOM 4772 N N . PHE B 1 249 ? -9.766 5.305 17.672 1 97.56 249 PHE B N 1
ATOM 4773 C CA . PHE B 1 249 ? -10.461 4.191 17.031 1 97.56 249 PHE B CA 1
ATOM 4774 C C . PHE B 1 249 ? -9.961 3.984 15.609 1 97.56 249 PHE B C 1
ATOM 4776 O O . PHE B 1 249 ? -10.055 4.887 14.773 1 97.56 249 PHE B O 1
ATOM 4783 N N . PRO B 1 250 ? -9.484 2.771 15.336 1 96.62 250 PRO B N 1
ATOM 4784 C CA . PRO B 1 250 ? -9 2.518 13.977 1 96.62 250 PRO B CA 1
ATOM 4785 C C . PRO B 1 250 ? -10.117 2.518 12.938 1 96.62 250 PRO B C 1
ATOM 4787 O O . PRO B 1 250 ? -11.242 2.104 13.242 1 96.62 250 PRO B O 1
ATOM 4790 N N . LEU B 1 251 ? -9.852 3.029 11.773 1 97.5 251 LEU B N 1
ATOM 4791 C CA . LEU B 1 251 ? -10.75 2.982 10.625 1 97.5 251 LEU B CA 1
ATOM 4792 C C . LEU B 1 251 ? -10.164 2.125 9.508 1 97.5 251 LEU B C 1
ATOM 4794 O O . LEU B 1 251 ? -8.953 1.927 9.445 1 97.5 251 LEU B O 1
ATOM 4798 N N . THR B 1 252 ? -11.016 1.611 8.609 1 96.88 252 THR B N 1
ATOM 4799 C CA . THR B 1 252 ? -10.57 0.801 7.477 1 96.88 252 THR B CA 1
ATOM 4800 C C . THR B 1 252 ? -9.992 1.683 6.375 1 96.88 252 THR B C 1
ATOM 4802 O O . THR B 1 252 ? -9.93 2.906 6.52 1 96.88 252 THR B O 1
ATOM 4805 N N . ASP B 1 253 ? -9.531 1.07 5.348 1 98 253 ASP B N 1
ATOM 4806 C CA . ASP B 1 253 ? -8.977 1.813 4.223 1 98 253 ASP B CA 1
ATOM 4807 C C . ASP B 1 253 ? -9.984 2.82 3.678 1 98 253 ASP B C 1
ATOM 4809 O O . ASP B 1 253 ? -11.195 2.6 3.762 1 98 253 ASP B O 1
ATOM 4813 N N . VAL B 1 254 ? -9.406 3.875 3.104 1 98.5 254 VAL B N 1
ATOM 4814 C CA . VAL B 1 254 ? -10.281 4.902 2.549 1 98.5 254 VAL B CA 1
ATOM 4815 C C . VAL B 1 254 ? -9.898 5.18 1.097 1 98.5 254 VAL B C 1
ATOM 4817 O O . VAL B 1 254 ? -8.758 4.93 0.691 1 98.5 254 VAL B O 1
ATOM 4820 N N . LEU B 1 255 ? -10.859 5.656 0.356 1 98 255 LEU B N 1
ATOM 4821 C CA . LEU B 1 255 ? -10.695 6.016 -1.048 1 98 255 LEU B CA 1
ATOM 4822 C C . LEU B 1 255 ? -10.922 7.512 -1.253 1 98 255 LEU B C 1
ATOM 4824 O O . LEU B 1 255 ? -11.945 8.055 -0.84 1 98 255 LEU B O 1
ATOM 4828 N N . PHE B 1 256 ? -9.93 8.188 -1.786 1 97.75 256 PHE B N 1
ATOM 4829 C CA . PHE B 1 256 ? -10.031 9.586 -2.168 1 97.75 256 PHE B CA 1
ATOM 4830 C C . PHE B 1 256 ? -10.398 9.727 -3.641 1 97.75 256 PHE B C 1
ATOM 4832 O O . PHE B 1 256 ? -9.688 9.227 -4.512 1 97.75 256 PHE B O 1
ATOM 4839 N N . GLU B 1 257 ? -11.453 10.367 -3.924 1 96 257 GLU B N 1
ATOM 4840 C CA . GLU B 1 257 ? -11.875 10.547 -5.312 1 96 257 GLU B CA 1
ATOM 4841 C C . GLU B 1 257 ? -12.156 12.008 -5.621 1 96 257 GLU B C 1
ATOM 4843 O O . GLU B 1 257 ? -12.969 12.648 -4.941 1 96 257 GLU B O 1
ATOM 4848 N N . LYS B 1 258 ? -11.547 12.445 -6.598 1 94.56 258 LYS B N 1
ATOM 4849 C CA . LYS B 1 258 ? -11.852 13.797 -7.062 1 94.56 258 LYS B CA 1
ATOM 4850 C C . LYS B 1 258 ? -13.148 13.828 -7.867 1 94.56 258 LYS B C 1
ATOM 4852 O O . LYS B 1 258 ? -13.234 13.219 -8.938 1 94.56 258 LYS B O 1
ATOM 4857 N N . VAL B 1 259 ? -14.102 14.523 -7.387 1 95.56 259 VAL B N 1
ATOM 4858 C CA . VAL B 1 259 ? -15.391 14.641 -8.07 1 95.56 259 VAL B CA 1
ATOM 4859 C C . VAL B 1 259 ? -15.305 15.695 -9.164 1 95.56 259 VAL B C 1
ATOM 4861 O O . VAL B 1 259 ? -15.727 15.461 -10.297 1 95.56 259 VAL B O 1
ATOM 4864 N N . ASN B 1 260 ? -14.789 16.797 -8.836 1 95.25 260 ASN B N 1
ATOM 4865 C CA . ASN B 1 260 ? -14.477 17.891 -9.742 1 95.25 260 ASN B CA 1
ATOM 4866 C C . ASN B 1 260 ? -13.367 18.781 -9.188 1 95.25 260 ASN B C 1
ATOM 4868 O O . ASN B 1 260 ? -12.68 18.406 -8.234 1 95.25 260 ASN B O 1
ATOM 4872 N N . ASP B 1 261 ? -13.133 19.938 -9.734 1 94.38 261 ASP B N 1
ATOM 4873 C CA . ASP B 1 261 ? -11.977 20.75 -9.391 1 94.38 261 ASP B CA 1
ATOM 4874 C C . ASP B 1 261 ? -12.117 21.344 -7.992 1 94.38 261 ASP B C 1
ATOM 4876 O O . ASP B 1 261 ? -11.141 21.812 -7.414 1 94.38 261 ASP B O 1
ATOM 4880 N N . GLU B 1 262 ? -13.258 21.25 -7.395 1 97.5 262 GLU B N 1
ATOM 4881 C CA . GLU B 1 262 ? -13.461 21.922 -6.113 1 97.5 262 GLU B CA 1
ATOM 4882 C C . GLU B 1 262 ? -13.914 20.938 -5.043 1 97.5 262 GLU B C 1
ATOM 4884 O O . GLU B 1 262 ? -13.969 21.281 -3.857 1 97.5 262 GLU B O 1
ATOM 4889 N N . LEU B 1 263 ? -14.219 19.75 -5.484 1 98.31 263 LEU B N 1
ATOM 4890 C CA . LEU B 1 263 ? -14.898 18.828 -4.574 1 98.31 263 LEU B CA 1
ATOM 4891 C C . LEU B 1 263 ? -14.266 17.438 -4.629 1 98.31 263 LEU B C 1
ATOM 4893 O O . LEU B 1 263 ? -14.039 16.891 -5.711 1 98.31 263 LEU B O 1
ATOM 4897 N N . TRP B 1 264 ? -13.992 16.891 -3.457 1 98.44 264 TRP B N 1
ATOM 4898 C CA . TRP B 1 264 ? -13.523 15.523 -3.297 1 98.44 264 TRP B CA 1
ATOM 4899 C C . TRP B 1 264 ? -14.516 14.695 -2.479 1 98.44 264 TRP B C 1
ATOM 4901 O O . TRP B 1 264 ? -15.242 15.242 -1.65 1 98.44 264 TRP B O 1
ATOM 4911 N N . GLN B 1 265 ? -14.539 13.477 -2.756 1 98.5 265 GLN B N 1
ATOM 4912 C CA . GLN B 1 265 ? -15.281 12.508 -1.954 1 98.5 265 GLN B CA 1
ATOM 4913 C C . GLN B 1 265 ? -14.344 11.484 -1.313 1 98.5 265 GLN B C 1
ATOM 4915 O O . GLN B 1 265 ? -13.422 10.992 -1.963 1 98.5 265 GLN B O 1
ATOM 4920 N N . ILE B 1 266 ? -14.516 11.219 -0.041 1 98.75 266 ILE B N 1
ATOM 4921 C CA . ILE B 1 266 ? -13.75 10.195 0.667 1 98.75 266 ILE B CA 1
ATOM 4922 C C . ILE B 1 266 ? -14.703 9.172 1.275 1 98.75 266 ILE B C 1
ATOM 4924 O O . ILE B 1 266 ? -15.641 9.531 1.991 1 98.75 266 ILE B O 1
ATOM 4928 N N . SER B 1 267 ? -14.516 7.984 0.993 1 98.62 267 SER B N 1
ATOM 4929 C CA . SER B 1 267 ? -15.32 6.898 1.535 1 98.62 267 SER B CA 1
ATOM 4930 C C . SER B 1 267 ? -14.445 5.762 2.053 1 98.62 267 SER B C 1
ATOM 4932 O O . SER B 1 267 ? -13.328 5.57 1.578 1 98.62 267 SER B O 1
ATOM 4934 N N . SER B 1 268 ? -14.961 5.086 3.064 1 98.25 268 SER B N 1
ATOM 4935 C CA . SER B 1 268 ? -14.195 3.977 3.627 1 98.25 268 SER B CA 1
ATOM 4936 C C . SER B 1 268 ? -14.609 2.646 3.016 1 98.25 268 SER B C 1
ATOM 4938 O O . SER B 1 268 ? -15.711 2.525 2.471 1 98.25 268 SER B O 1
ATOM 4940 N N . LEU B 1 269 ? -13.734 1.7 3.129 1 96.75 269 LEU B N 1
ATOM 4941 C CA . LEU B 1 269 ? -13.922 0.365 2.57 1 96.75 269 LEU B CA 1
ATOM 4942 C C . LEU B 1 269 ? -15.172 -0.292 3.146 1 96.75 269 LEU B C 1
ATOM 4944 O O . LEU B 1 269 ? -15.906 -0.973 2.428 1 96.75 269 LEU B O 1
ATOM 4948 N N . ASP B 1 270 ? -15.43 -0.114 4.453 1 95.69 270 ASP B N 1
ATOM 4949 C CA . ASP B 1 270 ? -16.578 -0.742 5.109 1 95.69 270 ASP B CA 1
ATOM 4950 C C . ASP B 1 270 ? -17.828 0.119 4.973 1 95.69 270 ASP B C 1
ATOM 4952 O O . ASP B 1 270 ? -18.859 -0.183 5.57 1 95.69 270 ASP B O 1
ATOM 4956 N N . GLN B 1 271 ? -17.719 1.266 4.332 1 96.19 271 GLN B N 1
ATOM 4957 C CA . GLN B 1 271 ? -18.828 2.158 3.988 1 96.19 271 GLN B CA 1
ATOM 4958 C C . GLN B 1 271 ? -19.359 2.865 5.227 1 96.19 271 GLN B C 1
ATOM 4960 O O . GLN B 1 271 ? -20.5 3.326 5.238 1 96.19 271 GLN B O 1
ATOM 4965 N N . LYS B 1 272 ? -18.516 2.936 6.246 1 97.75 272 LYS B N 1
ATOM 4966 C CA . LYS B 1 272 ? -18.953 3.588 7.48 1 97.75 272 LYS B CA 1
ATOM 4967 C C . LYS B 1 272 ? -18.516 5.047 7.508 1 97.75 272 LYS B C 1
ATOM 4969 O O . LYS B 1 272 ? -18.875 5.793 8.422 1 97.75 272 LYS B O 1
ATOM 4974 N N . LEU B 1 273 ? -17.781 5.457 6.598 1 98.44 273 LEU B N 1
ATOM 4975 C CA . LEU B 1 273 ? -17.312 6.836 6.477 1 98.44 273 LEU B CA 1
ATOM 4976 C C . LEU B 1 273 ? -17.594 7.383 5.082 1 98.44 273 LEU B C 1
ATOM 4978 O O . LEU B 1 273 ? -17.203 6.766 4.082 1 98.44 273 LEU B O 1
ATOM 4982 N N . ASN B 1 274 ? -18.266 8.453 4.973 1 98.69 274 ASN B N 1
ATOM 4983 C CA . ASN B 1 274 ? -18.562 9.18 3.738 1 98.69 274 ASN B CA 1
ATOM 4984 C C . ASN B 1 274 ? -18.438 10.688 3.932 1 98.69 274 ASN B C 1
ATOM 4986 O O . ASN B 1 274 ? -19.25 11.289 4.637 1 98.69 274 ASN B O 1
ATOM 4990 N N . LEU B 1 275 ? -17.469 11.258 3.291 1 98.88 275 LEU B N 1
ATOM 4991 C CA . LEU B 1 275 ? -17.188 12.68 3.482 1 98.88 275 LEU B CA 1
ATOM 4992 C C . LEU B 1 275 ? -17.125 13.406 2.145 1 98.88 275 LEU B C 1
ATOM 4994 O O . LEU B 1 275 ? -16.625 12.859 1.159 1 98.88 275 LEU B O 1
ATOM 4998 N N . GLN B 1 276 ? -17.594 14.555 2.123 1 98.88 276 GLN B N 1
ATOM 4999 C CA . GLN B 1 276 ? -17.391 15.523 1.052 1 98.88 276 GLN B CA 1
ATOM 5000 C C . GLN B 1 276 ? -16.406 16.625 1.482 1 98.88 276 GLN B C 1
ATOM 5002 O O . GLN B 1 276 ? -16.578 17.234 2.541 1 98.88 276 GLN B O 1
ATOM 5007 N N . VAL B 1 277 ? -15.469 16.797 0.696 1 98.88 277 VAL B N 1
ATOM 5008 C CA . VAL B 1 277 ? -14.422 17.766 1.033 1 98.88 277 VAL B CA 1
ATOM 5009 C C . VAL B 1 277 ? -14.391 18.891 -0.003 1 98.88 277 VAL B C 1
ATOM 5011 O O . VAL B 1 277 ? -13.977 18.672 -1.145 1 98.88 277 VAL B O 1
ATOM 5014 N N . HIS B 1 278 ? -14.789 20.047 0.349 1 98.75 278 HIS B N 1
ATOM 5015 C CA . HIS B 1 278 ? -14.695 21.234 -0.502 1 98.75 278 HIS B CA 1
ATOM 5016 C C . HIS B 1 278 ? -13.375 21.953 -0.289 1 98.75 278 HIS B C 1
ATOM 5018 O O . HIS B 1 278 ? -13.133 22.516 0.784 1 98.75 278 HIS B O 1
ATOM 5024 N N . ILE B 1 279 ? -12.57 21.969 -1.354 1 98.12 279 ILE B N 1
ATOM 5025 C CA . ILE B 1 279 ? -11.219 22.5 -1.17 1 98.12 279 ILE B CA 1
ATOM 5026 C C . ILE B 1 279 ? -11.219 24 -1.396 1 98.12 279 ILE B C 1
ATOM 5028 O O . ILE B 1 279 ? -12 24.531 -2.193 1 98.12 279 ILE B O 1
ATOM 5032 N N . GLY B 1 280 ? -10.375 24.734 -0.661 1 96.94 280 GLY B N 1
ATOM 5033 C CA . GLY B 1 280 ? -10.148 26.156 -0.778 1 96.94 280 GLY B CA 1
ATOM 5034 C C . GLY B 1 280 ? -8.711 26.516 -1.145 1 96.94 280 GLY B C 1
ATOM 5035 O O . GLY B 1 280 ? -8.164 25.969 -2.107 1 96.94 280 GLY B O 1
ATOM 5036 N N . TRP B 1 281 ? -8.172 27.469 -0.338 1 97.69 281 TRP B N 1
ATOM 5037 C CA . TRP B 1 281 ? -6.805 27.891 -0.588 1 97.69 281 TRP B CA 1
ATOM 5038 C C . TRP B 1 281 ? -5.848 26.703 -0.604 1 97.69 281 TRP B C 1
ATOM 5040 O O . TRP B 1 281 ? -5.953 25.812 0.231 1 97.69 281 TRP B O 1
ATOM 5050 N N . CYS B 1 282 ? -4.906 26.734 -1.557 1 97.19 282 CYS B N 1
ATOM 5051 C CA . CYS B 1 282 ? -3.963 25.641 -1.765 1 97.19 282 CYS B CA 1
ATOM 5052 C C . CYS B 1 282 ? -2.525 26.125 -1.62 1 97.19 282 CYS B C 1
ATOM 5054 O O . CYS B 1 282 ? -2.107 27.062 -2.307 1 97.19 282 CYS B O 1
ATOM 5056 N N . ARG B 1 283 ? -1.874 25.594 -0.692 1 95 283 ARG B N 1
ATOM 5057 C CA . ARG B 1 283 ? -0.42 25.703 -0.754 1 95 283 ARG B CA 1
ATOM 5058 C C . ARG B 1 283 ? 0.154 24.766 -1.808 1 95 283 ARG B C 1
ATOM 5060 O O . ARG B 1 283 ? 0.056 23.531 -1.676 1 95 283 ARG B O 1
ATOM 5067 N N . TYR B 1 284 ? 0.75 25.312 -2.771 1 91.94 284 TYR B N 1
ATOM 5068 C CA . TYR B 1 284 ? 1.199 24.547 -3.926 1 91.94 284 TYR B CA 1
ATOM 5069 C C . TYR B 1 284 ? 2.711 24.641 -4.09 1 91.94 284 TYR B C 1
ATOM 5071 O O . TYR B 1 284 ? 3.293 25.719 -3.926 1 91.94 284 TYR B O 1
ATOM 5079 N N . GLU B 1 285 ? 3.355 23.562 -4.258 1 86.19 285 GLU B N 1
ATOM 5080 C CA . GLU B 1 285 ? 4.781 23.5 -4.559 1 86.19 285 GLU B CA 1
ATOM 5081 C C . GLU B 1 285 ? 5.062 22.5 -5.68 1 86.19 285 GLU B C 1
ATOM 5083 O O . GLU B 1 285 ? 4.586 21.359 -5.637 1 86.19 285 GLU B O 1
ATOM 5088 N N . ASN B 1 286 ? 5.844 22.875 -6.633 1 85.06 286 ASN B N 1
ATOM 5089 C CA . ASN B 1 286 ? 6.164 22.031 -7.773 1 85.06 286 ASN B CA 1
ATOM 5090 C C . ASN B 1 286 ? 7.645 22.109 -8.133 1 85.06 286 ASN B C 1
ATOM 5092 O O . ASN B 1 286 ? 8.18 23.188 -8.344 1 85.06 286 ASN B O 1
ATOM 5096 N N . ILE B 1 287 ? 8.281 21.062 -7.957 1 79.75 287 ILE B N 1
ATOM 5097 C CA . ILE B 1 287 ? 9.656 20.922 -8.406 1 79.75 287 ILE B CA 1
ATOM 5098 C C . ILE B 1 287 ? 9.75 19.797 -9.438 1 79.75 287 ILE B C 1
ATOM 5100 O O . ILE B 1 287 ? 9.344 18.656 -9.164 1 79.75 287 ILE B O 1
ATOM 5104 N N . ASN B 1 288 ? 10.188 20.016 -10.547 1 78.38 288 ASN B N 1
ATOM 5105 C CA . ASN B 1 288 ? 10.336 19 -11.578 1 78.38 288 ASN B CA 1
ATOM 5106 C C . ASN B 1 288 ? 11.719 19.031 -12.211 1 78.38 288 ASN B C 1
ATOM 5108 O O . ASN B 1 288 ? 11.953 19.781 -13.164 1 78.38 288 ASN B O 1
ATOM 5112 N N . LEU B 1 289 ? 12.562 18.281 -11.445 1 71.19 289 LEU B N 1
ATOM 5113 C CA . LEU B 1 289 ? 13.906 18.125 -11.977 1 71.19 289 LEU B CA 1
ATOM 5114 C C . LEU B 1 289 ? 14.117 16.703 -12.516 1 71.19 289 LEU B C 1
ATOM 5116 O O . LEU B 1 289 ? 13.977 15.734 -11.773 1 71.19 289 LEU B O 1
ATOM 5120 N N . ARG B 1 290 ? 14.055 16.359 -13.68 1 64.44 290 ARG B N 1
ATOM 5121 C CA . ARG B 1 290 ? 14.109 15.109 -14.414 1 64.44 290 ARG B CA 1
ATOM 5122 C C . ARG B 1 290 ? 14.25 13.922 -13.469 1 64.44 290 ARG B C 1
ATOM 5124 O O . ARG B 1 290 ? 13.391 13.039 -13.43 1 64.44 290 ARG B O 1
ATOM 5131 N N . MET B 1 291 ? 15.242 13.961 -12.508 1 72.56 291 MET B N 1
ATOM 5132 C CA . MET B 1 291 ? 15.484 12.82 -11.633 1 72.56 291 MET B CA 1
ATOM 5133 C C . MET B 1 291 ? 14.805 13.031 -10.281 1 72.56 291 MET B C 1
ATOM 5135 O O . MET B 1 291 ? 14.562 12.062 -9.547 1 72.56 291 MET B O 1
ATOM 5139 N N . ILE B 1 292 ? 14.594 14.266 -10.008 1 77.5 292 ILE B N 1
ATOM 5140 C CA . ILE B 1 292 ? 13.922 14.625 -8.758 1 77.5 292 ILE B CA 1
ATOM 5141 C C . ILE B 1 292 ? 12.672 15.445 -9.055 1 77.5 292 ILE B C 1
ATOM 5143 O O . ILE B 1 292 ? 12.703 16.328 -9.914 1 77.5 292 ILE B O 1
ATOM 5147 N N . GLY B 1 293 ? 11.609 15.062 -8.531 1 85.88 293 GLY B N 1
ATOM 5148 C CA . GLY B 1 293 ? 10.359 15.781 -8.734 1 85.88 293 GLY B CA 1
ATOM 5149 C C . GLY B 1 293 ? 9.422 15.703 -7.539 1 85.88 293 GLY B C 1
ATOM 5150 O O . GLY B 1 293 ? 9.484 14.75 -6.758 1 85.88 293 GLY B O 1
ATOM 5151 N N . SER B 1 294 ? 8.734 16.781 -7.41 1 88.5 294 SER B N 1
ATOM 5152 C CA . SER B 1 294 ? 7.754 16.828 -6.332 1 88.5 294 SER B CA 1
ATOM 5153 C C . SER B 1 294 ? 6.582 17.734 -6.695 1 88.5 294 SER B C 1
ATOM 5155 O O . SER B 1 294 ? 6.777 18.812 -7.266 1 88.5 294 SER B O 1
ATOM 5157 N N . GLN B 1 295 ? 5.465 17.234 -6.621 1 90.56 295 GLN B N 1
ATOM 5158 C CA . GLN B 1 295 ? 4.238 18.031 -6.703 1 90.56 295 GLN B CA 1
ATOM 5159 C C . GLN B 1 295 ? 3.43 17.922 -5.414 1 90.56 295 GLN B C 1
ATOM 5161 O O . GLN B 1 295 ? 2.918 16.859 -5.082 1 90.56 295 GLN B O 1
ATOM 5166 N N . PHE B 1 296 ? 3.418 19 -4.734 1 92.62 296 PHE B N 1
ATOM 5167 C CA . PHE B 1 296 ? 2.771 19.031 -3.43 1 92.62 296 PHE B CA 1
ATOM 5168 C C . PHE B 1 296 ? 1.593 20 -3.434 1 92.62 296 PHE B C 1
ATOM 5170 O O . PHE B 1 296 ? 1.753 21.188 -3.748 1 92.62 296 PHE B O 1
ATOM 5177 N N . ASN B 1 297 ? 0.383 19.453 -3.127 1 95.56 297 ASN B N 1
ATOM 5178 C CA . ASN B 1 297 ? -0.82 20.25 -2.92 1 95.56 297 ASN B CA 1
ATOM 5179 C C . ASN B 1 297 ? -1.401 20.047 -1.525 1 95.56 297 ASN B C 1
ATOM 5181 O O . ASN B 1 297 ? -1.685 18.906 -1.133 1 95.56 297 ASN B O 1
ATOM 5185 N N . GLN B 1 298 ? -1.515 21.031 -0.826 1 97.94 298 GLN B N 1
ATOM 5186 C CA . GLN B 1 298 ? -2.209 21.016 0.458 1 97.94 298 GLN B CA 1
ATOM 5187 C C . GLN B 1 298 ? -3.314 22.062 0.505 1 97.94 298 GLN B C 1
ATOM 5189 O O . GLN B 1 298 ? -3.039 23.266 0.527 1 97.94 298 GLN B O 1
ATOM 5194 N N . TRP B 1 299 ? -4.523 21.625 0.578 1 98.5 299 TRP B N 1
ATOM 5195 C CA . TRP B 1 299 ? -5.68 22.516 0.553 1 98.5 299 TRP B CA 1
ATOM 5196 C C . TRP B 1 299 ? -6.27 22.672 1.95 1 98.5 299 TRP B C 1
ATOM 5198 O O . TRP B 1 299 ? -6.395 21.703 2.697 1 98.5 299 TRP B O 1
ATOM 5208 N N . GLN B 1 300 ? -6.539 23.922 2.26 1 98.44 300 GLN B N 1
ATOM 5209 C CA . GLN B 1 300 ? -7.523 24.125 3.314 1 98.44 300 GLN B CA 1
ATOM 5210 C C . GLN B 1 300 ? -8.938 23.828 2.814 1 98.44 300 GLN B C 1
ATOM 5212 O O . GLN B 1 300 ? -9.281 24.172 1.681 1 98.44 300 GLN B O 1
ATOM 5217 N N . ALA B 1 301 ? -9.656 23.109 3.645 1 98.38 301 ALA B N 1
ATOM 5218 C CA . ALA B 1 301 ? -10.922 22.594 3.117 1 98.38 301 ALA B CA 1
ATOM 5219 C C . ALA B 1 301 ? -12.016 22.641 4.176 1 98.38 301 ALA B C 1
ATOM 5221 O O . ALA B 1 301 ? -11.742 22.891 5.352 1 98.38 301 ALA B O 1
ATOM 5222 N N . LYS B 1 302 ? -13.219 22.484 3.705 1 98.62 302 LYS B N 1
ATOM 5223 C CA . LYS B 1 302 ? -14.391 22.25 4.539 1 98.62 302 LYS B CA 1
ATOM 5224 C C . LYS B 1 302 ? -14.922 20.828 4.352 1 98.62 302 LYS B C 1
ATOM 5226 O O . LYS B 1 302 ? -15.188 20.406 3.225 1 98.62 302 LYS B O 1
ATOM 5231 N N . ILE B 1 303 ? -15.078 20.172 5.438 1 98.75 303 ILE B N 1
ATOM 5232 C CA . ILE B 1 303 ? -15.422 18.75 5.414 1 98.75 303 ILE B CA 1
ATOM 5233 C C . ILE B 1 303 ? -16.859 18.562 5.91 1 98.75 303 ILE B C 1
ATOM 5235 O O . ILE B 1 303 ? -17.203 19.031 6.992 1 98.75 303 ILE B O 1
ATOM 5239 N N . SER B 1 304 ? -17.625 17.906 5.102 1 98.81 304 SER B N 1
ATOM 5240 C CA . SER B 1 304 ? -18.984 17.547 5.469 1 98.81 304 SER B CA 1
ATOM 5241 C C . SER B 1 304 ? -19.25 16.062 5.258 1 98.81 304 SER B C 1
ATOM 5243 O O . SER B 1 304 ? -18.625 15.438 4.395 1 98.81 304 SER B O 1
ATOM 5245 N N . GLY B 1 305 ? -20.172 15.5 6.062 1 98.56 305 GLY B N 1
ATOM 5246 C CA . GLY B 1 305 ? -20.531 14.102 5.906 1 98.56 305 GLY B CA 1
ATOM 5247 C C . GLY B 1 305 ? -20.703 13.383 7.227 1 98.56 305 GLY B C 1
ATOM 5248 O O . GLY B 1 305 ? -21.125 13.984 8.219 1 98.56 305 GLY B O 1
ATOM 5249 N N . THR B 1 306 ? -20.484 12.039 7.156 1 98.25 306 THR B N 1
ATOM 5250 C CA . THR B 1 306 ? -20.797 11.258 8.344 1 98.25 306 THR B CA 1
ATOM 5251 C C . THR B 1 306 ? -19.75 10.156 8.547 1 98.25 306 THR B C 1
ATOM 5253 O O . THR B 1 306 ? -19.141 9.68 7.586 1 98.25 306 THR B O 1
ATOM 5256 N N . ILE B 1 307 ? -19.578 9.789 9.766 1 98.19 307 ILE B N 1
ATOM 5257 C CA . ILE B 1 307 ? -18.781 8.648 10.195 1 98.19 307 ILE B CA 1
ATOM 5258 C C . ILE B 1 307 ? -19.578 7.805 11.188 1 98.19 307 ILE B C 1
ATOM 5260 O O . ILE B 1 307 ? -19.953 8.289 12.258 1 98.19 307 ILE B O 1
ATOM 5264 N N . GLU B 1 308 ? -19.703 6.547 10.852 1 97.5 308 GLU B N 1
ATOM 5265 C CA . GLU B 1 308 ? -20.375 5.633 11.773 1 97.5 308 GLU B CA 1
ATOM 5266 C C . GLU B 1 308 ? -19.391 5.031 12.773 1 97.5 308 GLU B C 1
ATOM 5268 O O . GLU B 1 308 ? -18.438 4.34 12.383 1 97.5 308 GLU B O 1
ATOM 5273 N N . HIS B 1 309 ? -19.328 5.18 14 1 91.62 309 HIS B N 1
ATOM 5274 C CA . HIS B 1 309 ? -18.438 4.672 15.039 1 91.62 309 HIS B CA 1
ATOM 5275 C C . HIS B 1 309 ? -19.047 3.459 15.734 1 91.62 309 HIS B C 1
ATOM 5277 O O . HIS B 1 309 ? -18.344 2.479 16 1 91.62 309 HIS B O 1
ATOM 5283 N N . GLU B 1 310 ? -20.172 3.326 15.984 1 84.31 310 GLU B N 1
ATOM 5284 C CA . GLU B 1 310 ? -20.953 2.252 16.594 1 84.31 310 GLU B CA 1
ATOM 5285 C C . GLU B 1 310 ? -22.375 2.229 16.031 1 84.31 310 GLU B C 1
ATOM 5287 O O . GLU B 1 310 ? -22.766 3.096 15.242 1 84.31 310 GLU B O 1
ATOM 5292 N N . THR B 1 311 ? -22.984 1.18 16.328 1 80.06 311 THR B N 1
ATOM 5293 C CA . THR B 1 311 ? -24.312 0.925 15.781 1 80.06 311 THR B CA 1
ATOM 5294 C C . THR B 1 311 ? -25.219 2.135 15.984 1 80.06 311 THR B C 1
ATOM 5296 O O . THR B 1 311 ? -26 2.484 15.094 1 80.06 311 THR B O 1
ATOM 5299 N N . THR B 1 312 ? -25.047 2.826 17.016 1 81.25 312 THR B N 1
ATOM 5300 C CA . THR B 1 312 ? -26.016 3.889 17.25 1 81.25 312 THR B CA 1
ATOM 5301 C C . THR B 1 312 ? -25.312 5.242 17.375 1 81.25 312 THR B C 1
ATOM 5303 O O . 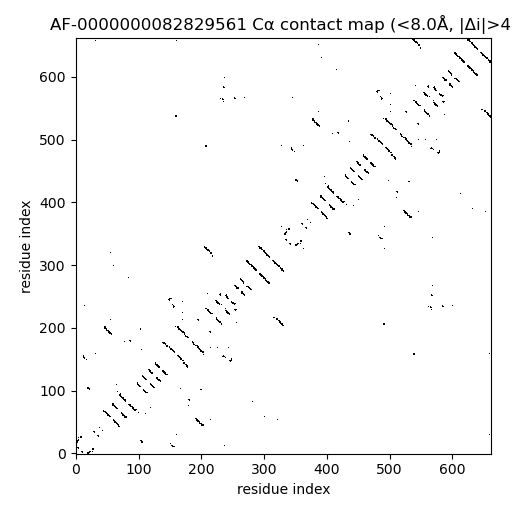THR B 1 312 ? -25.938 6.238 17.75 1 81.25 312 THR B O 1
ATOM 5306 N N . ASP B 1 313 ? -24.125 5.297 17.031 1 92.12 313 ASP B N 1
ATOM 5307 C CA . ASP B 1 313 ? -23.406 6.555 17.188 1 92.12 313 ASP B CA 1
ATOM 5308 C C . ASP B 1 313 ? -22.812 7.02 15.859 1 92.12 313 ASP B C 1
ATOM 5310 O O . ASP B 1 313 ? -21.938 6.367 15.297 1 92.12 313 ASP B O 1
ATOM 5314 N N . ILE B 1 314 ? -23.344 8.109 15.352 1 96.12 314 ILE B N 1
ATOM 5315 C CA . ILE B 1 314 ? -22.906 8.695 14.094 1 96.12 314 ILE B CA 1
ATOM 5316 C C . ILE B 1 314 ? -22.297 10.07 14.352 1 96.12 314 ILE B C 1
ATOM 5318 O O . ILE B 1 314 ? -22.891 10.898 15.047 1 96.12 314 ILE B O 1
ATOM 5322 N N . ILE B 1 315 ? -21.156 10.297 13.883 1 97.62 315 ILE B N 1
ATOM 5323 C CA . ILE B 1 315 ? -20.484 11.594 13.93 1 97.62 315 ILE B CA 1
ATOM 5324 C C . ILE B 1 315 ? -20.812 12.383 12.664 1 97.62 315 ILE B C 1
ATOM 5326 O O . ILE B 1 315 ? -20.578 11.914 11.555 1 97.62 315 ILE B O 1
ATOM 5330 N N . TYR B 1 316 ? -21.328 13.562 12.883 1 97.19 316 TYR B N 1
ATOM 5331 C CA . TYR B 1 316 ? -21.656 14.445 11.766 1 97.19 316 TYR B CA 1
ATOM 5332 C C . TYR B 1 316 ? -20.609 15.531 11.602 1 97.19 316 TYR B C 1
ATOM 5334 O O . TYR B 1 316 ? -20.266 16.219 12.562 1 97.19 316 TYR B O 1
ATOM 5342 N N . CYS B 1 317 ? -20.078 15.602 10.516 1 97.56 317 CYS B N 1
ATOM 5343 C CA . CYS B 1 317 ? -19.234 16.719 10.125 1 97.56 317 CYS B CA 1
ATOM 5344 C C . CYS B 1 317 ? -20.031 17.75 9.336 1 97.56 317 CYS B C 1
ATOM 5346 O O . CYS B 1 317 ? -20.562 17.453 8.266 1 97.56 317 CYS B O 1
ATOM 5348 N N . LYS B 1 318 ? -20.062 18.938 9.805 1 97.81 318 LYS B N 1
ATOM 5349 C CA . LYS B 1 318 ? -20.797 20.016 9.141 1 97.81 318 LYS B CA 1
ATOM 5350 C C . LYS B 1 318 ? -19.859 21.172 8.789 1 97.81 318 LYS B C 1
ATOM 5352 O O . LYS B 1 318 ? -19.719 22.109 9.57 1 97.81 318 LYS B O 1
ATOM 5357 N N . GLU B 1 319 ? -19.312 21.094 7.637 1 97.75 319 GLU B N 1
ATOM 5358 C CA . GLU B 1 319 ? -18.422 22.125 7.105 1 97.75 319 GLU B CA 1
ATOM 5359 C C . GLU B 1 319 ? -17.281 22.422 8.078 1 97.75 319 GLU B C 1
ATOM 5361 O O . GLU B 1 319 ? -17.016 23.578 8.398 1 97.75 319 GLU B O 1
ATOM 5366 N N . GLN B 1 320 ? -16.75 21.391 8.57 1 98.31 320 GLN B N 1
ATOM 5367 C CA . GLN B 1 320 ? -15.641 21.547 9.508 1 98.31 320 GLN B CA 1
ATOM 5368 C C . GLN B 1 320 ? -14.336 21.828 8.766 1 98.31 320 GLN B C 1
ATOM 5370 O O . GLN B 1 320 ? -14.094 21.266 7.695 1 98.31 320 GLN B O 1
ATOM 5375 N N . TYR B 1 321 ? -13.531 22.688 9.375 1 98.5 321 TYR B N 1
ATOM 5376 C CA . TYR B 1 321 ? -12.25 22.984 8.75 1 98.5 321 TYR B CA 1
ATOM 5377 C C . TYR B 1 321 ? -11.297 21.797 8.836 1 98.5 321 TYR B C 1
ATOM 5379 O O . TYR B 1 321 ? -11.258 21.109 9.852 1 98.5 321 TYR B O 1
ATOM 5387 N N . GLY B 1 322 ? -10.57 21.516 7.793 1 98.31 322 GLY B N 1
ATOM 5388 C CA . GLY B 1 322 ? -9.523 20.5 7.711 1 98.31 322 GLY B CA 1
ATOM 5389 C C . GLY B 1 322 ? -8.562 20.734 6.562 1 98.31 322 GLY B C 1
ATOM 5390 O O . GLY B 1 322 ? -8.641 21.766 5.875 1 98.31 322 GLY B O 1
ATOM 5391 N N . LEU B 1 323 ? -7.621 19.953 6.492 1 98.5 323 LEU B N 1
ATOM 5392 C CA . LEU B 1 323 ? -6.684 20.062 5.379 1 98.5 323 LEU B CA 1
ATOM 5393 C C . LEU B 1 323 ? -6.672 18.781 4.555 1 98.5 323 LEU B C 1
ATOM 5395 O O . LEU B 1 323 ? -6.801 17.688 5.102 1 98.5 323 LEU B O 1
ATOM 5399 N N . LEU B 1 324 ? -6.629 18.891 3.297 1 98.69 324 LEU B N 1
ATOM 5400 C CA . LEU B 1 324 ? -6.461 17.812 2.33 1 98.69 324 LEU B CA 1
ATOM 5401 C C . LEU B 1 324 ? -5.141 17.969 1.577 1 98.69 324 LEU B C 1
ATOM 5403 O O . LEU B 1 324 ? -4.82 19.047 1.083 1 98.69 324 LEU B O 1
ATOM 5407 N N . GLU B 1 325 ? -4.438 16.891 1.557 1 98.25 325 GLU B N 1
ATOM 5408 C CA . GLU B 1 325 ? -3.115 16.906 0.941 1 98.25 325 GLU B CA 1
ATOM 5409 C C . GLU B 1 325 ? -2.98 15.828 -0.125 1 98.25 325 GLU B C 1
ATOM 5411 O O . GLU B 1 325 ? -3.434 14.703 0.069 1 98.25 325 GLU B O 1
ATOM 5416 N N . GLN B 1 326 ? -2.52 16.188 -1.259 1 96.31 326 GLN B N 1
ATOM 5417 C CA . GLN B 1 326 ? -2.035 15.289 -2.303 1 96.31 326 GLN B CA 1
ATOM 5418 C C . GLN B 1 326 ? -0.559 15.531 -2.598 1 96.31 326 GLN B C 1
ATOM 5420 O O . GLN B 1 326 ? -0.158 16.656 -2.908 1 96.31 326 GLN B O 1
ATOM 5425 N N . HIS B 1 327 ? 0.186 14.516 -2.463 1 95.62 327 HIS B N 1
ATOM 5426 C CA . HIS B 1 327 ? 1.621 14.688 -2.664 1 95.62 327 HIS B CA 1
ATOM 5427 C C . HIS B 1 327 ? 2.186 13.586 -3.559 1 95.62 327 HIS B C 1
ATOM 5429 O O . HIS B 1 327 ? 1.914 12.406 -3.344 1 95.62 327 HIS B O 1
ATOM 5435 N N . TYR B 1 328 ? 2.867 14.023 -4.605 1 94 328 TYR B N 1
ATOM 5436 C CA . TYR B 1 328 ? 3.711 13.164 -5.434 1 94 328 TYR B CA 1
ATOM 5437 C C . TYR B 1 328 ? 5.176 13.562 -5.305 1 94 328 TYR B C 1
ATOM 5439 O O . TYR B 1 328 ? 5.523 14.734 -5.414 1 94 32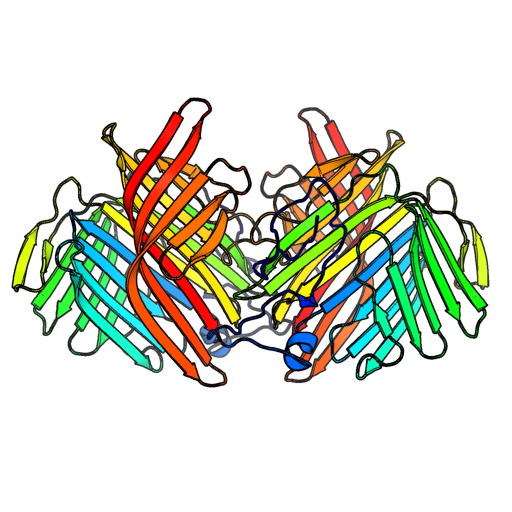8 TYR B O 1
ATOM 5447 N N . ALA B 1 329 ? 6.039 12.547 -5.031 1 92.19 329 ALA B N 1
ATOM 5448 C CA . ALA B 1 329 ? 7.465 12.844 -4.895 1 92.19 329 ALA B CA 1
ATOM 5449 C C . ALA B 1 329 ? 8.312 11.758 -5.562 1 92.19 329 ALA B C 1
ATOM 5451 O O . ALA B 1 329 ? 8.008 10.57 -5.449 1 92.19 329 ALA B O 1
ATOM 5452 N N . LYS B 1 330 ? 9.273 12.203 -6.254 1 89.38 330 LYS B N 1
ATOM 5453 C CA . LYS B 1 330 ? 10.336 11.359 -6.793 1 89.38 330 LYS B CA 1
ATOM 5454 C C . LYS B 1 330 ? 11.703 11.82 -6.309 1 89.38 330 LYS B C 1
ATOM 5456 O O . LYS B 1 330 ? 12.094 12.969 -6.547 1 89.38 330 LYS B O 1
ATOM 5461 N N . TRP B 1 331 ? 12.461 10.984 -5.621 1 85.69 331 TRP B N 1
ATOM 5462 C CA . TRP B 1 331 ? 13.711 11.438 -5.027 1 85.69 331 TRP B CA 1
ATOM 5463 C C . TRP B 1 331 ? 14.781 10.359 -5.133 1 85.69 331 TRP B C 1
ATOM 5465 O O . TRP B 1 331 ? 14.477 9.164 -5.094 1 85.69 331 TRP B O 1
#

Foldseek 3Di:
DEQQDQVQHGDFWWDQDAHQYPPNQSHFFADPVGHTDDDLVVQLLKKKKKKKWKDFPQKIKIWMWIDNQQKIKIKIKIAGNVPRDMDIDIDMDGRCVQWDWDQGDAWDWTWHDDPQKIWIWTHYDQWIWIFMDGNRHTAWTKIWGRPLAGWGWGKADAPPGKMKIKIKDKQIAMFDWGQDPVRDIGTGDRFMMMMMMIMMMRHDLKFKKKWKWFWGQAPVRWIKIWIAMDGPRPRHFDRTWIDTNRYIDHFAHKDWADPDPFWIWIAHPVRQDIKIKGFDDWDWDWDDDPQWIKTKIKTWIFMFDWGHDDPPDITTGDRGIMMMIIMIIHD/DEQQDQVQHGDFWWDQDAHQYPPNQSHFFADPVGHTDDDLVVQLLKKKKKKKWKDFPQKIKIWMWIDNRQKIKIKIKIAGNVPRDMDIDIDMDGRQVQWDDDQGDAWDWTWHDDPQKIWIWTHYDQWIWIFMDGNRHTAWTKIWGRPLAGWGWGKADAPPGKMKIKIKDKQIAMFTWGQDPVRDIGTGDRFMMMMMMIMMMRHDLKFKKKWKWFWGQAPVRWIKIWIAMDGPRPRHFDRTWIDTNRYIDHFAHKDWADPDPFWIWIAHPVRQDIKIKGFDDWDWDWDDDPQWIKTKIKTWIFMFDWGHPDPPDITTGDRGIMMMIIMIIHD

Radius of gyration: 26.3 Å; Cα contacts (8 Å, |Δi|>4): 1868; chains: 2; bounding box: 53×83×60 Å

Organism: Acinetobacter baumannii (strain ATCC 19606 / DSM 30007 / JCM 6841 / CCUG 19606 / CIP 70.34 / NBRC 109757 / NCIMB 12457 / NCTC 12156 / 81) (NCBI:txid575584)